Protein AF-0000000066062219 (afdb_homodimer)

Solvent-accessible surface area (backbone atoms only — not comparable to full-atom values): 35974 Å² total; per-residue (Å²): 136,93,79,71,89,74,86,72,92,71,89,73,89,79,73,87,85,81,88,83,87,84,90,83,90,78,88,85,77,85,68,83,68,86,72,85,84,71,81,69,78,76,80,79,74,79,78,78,80,78,76,86,76,81,79,75,77,73,75,75,78,61,47,64,61,50,46,53,48,50,50,52,50,51,51,49,52,50,51,52,51,51,50,52,49,48,52,50,54,44,54,59,67,40,61,84,13,73,42,40,72,63,46,48,72,67,54,49,50,52,48,50,51,45,50,54,55,48,40,72,61,34,84,36,84,39,44,65,76,39,38,77,68,58,36,44,49,29,33,60,50,33,37,44,47,67,85,51,38,72,68,63,45,82,57,87,47,82,74,45,43,72,68,44,43,34,39,35,31,40,58,90,74,36,31,38,35,43,36,41,31,34,38,38,79,60,24,33,34,36,42,35,37,38,28,38,49,44,82,73,45,50,37,31,34,37,35,37,53,65,34,35,35,38,48,44,46,46,68,49,85,78,71,73,78,61,60,57,48,74,55,96,84,39,75,43,72,33,63,90,46,35,65,58,50,46,50,52,44,49,49,49,49,50,52,48,50,57,50,34,70,39,76,62,47,74,45,80,63,59,75,91,68,24,60,53,52,42,33,50,59,26,42,54,93,44,43,36,34,32,32,37,81,56,39,16,39,37,38,26,33,31,70,88,34,74,74,79,68,118,139,85,79,85,71,92,76,89,78,91,78,88,79,85,92,86,80,86,87,85,88,82,87,91,84,75,86,80,81,83,70,84,82,81,83,77,89,64,83,69,79,77,77,80,74,77,80,78,80,76,76,86,76,80,79,75,76,75,76,77,78,64,50,65,62,50,48,51,48,51,49,52,50,52,51,49,52,49,50,51,51,50,49,53,51,48,52,52,54,43,53,58,68,41,60,83,13,71,42,40,72,62,46,48,73,68,53,48,50,53,48,48,51,46,49,54,55,46,40,71,63,35,86,37,83,38,44,65,77,38,39,77,68,60,37,44,49,30,35,59,48,32,37,44,48,67,87,52,39,71,69,65,45,80,59,84,48,82,74,44,42,74,69,44,43,35,40,35,32,39,58,90,77,37,31,37,34,42,38,41,31,34,37,39,78,60,25,34,36,36,41,35,38,39,27,39,49,44,82,75,46,50,37,32,33,38,35,38,54,64,34,33,36,38,50,43,45,45,69,50,88,77,70,75,76,59,60,57,46,73,54,96,85,40,75,42,73,33,63,89,46,36,64,60,51,47,50,52,44,49,50,49,49,51,52,48,49,56,51,34,69,39,77,61,46,74,44,80,63,59,74,92,69,26,61,52,52,42,33,50,60,25,42,53,92,44,44,38,33,34,34,37,80,59,38,18,39,37,39,25,34,30,68,89,34,72,73,79,67,118

Secondary structure (DSSP, 8-state):
-----------------------------------------------------------TT-HHHHHHHHHHHHHHHHHHHHHHHHHHHHHHHHTTSTTTTT--HHHHHHHHHHHHHHHHT-S-S-GGG-HHHH-EEEEEEEE--GGGHHHHSTTSSTT-EEEEEEEEEETTTTEEEEEEEEEETTEEEEEEEEEEEEE-SSSEEEEEEEEEEEPPPEE-S-----SEEEETTEEEE-GGGHHHHHHHHHHHHHHHHHHHTSPPEEEPPPGGGSEEEEEEEEE-SSEEEEE-GGG-EEEEEETT-TTS--/-----------------------------------------------------------TT-HHHHHHHHHHHHHHHHHHHHHHHHHHHHHHHHTTSTTTTT--HHHHHHHHHHHHHHHHT-S-S-GGG-HHHH-EEEEEEEE--GGGHHHHSTTSSTT-EEEEEEEEEETTTTEEEEEEEEEETTEEEEEEEEEEEEE-SSSEEEEEEEEEEEPPPEE-S-----SEEEETTEEEE-GGGHHHHHHHHHHHHHHHHHHHTSPPEEEPPPGGGSEEEEEEEEE-SSEEEEE-GGG-EEEEEETT-TTS--

Radius of gyration: 38.98 Å; Cα contacts (8 Å, |Δi|>4): 900; chains: 2; bounding box: 105×142×71 Å

Nearest PDB structures (foldseek):
  4hpc-assembly1_A  TM=6.035E-01  e=6.012E-03  Rhodnius prolixus
  4grj-assembly2_B  TM=6.036E-01  e=1.051E-02  Rhodnius prolixus
  3c76-assembly1_X  TM=5.664E-01  e=3.208E-02  Rhodnius prolixus
  4hpc-assembly1_A  TM=6.034E-01  e=6.484E-03  Rhodnius prolixus
  4grj-assembly2_B  TM=6.035E-01  e=1.132E-02  Rhodnius prolixus

GO terms:
  GO:0005739 mitochondrion (C, IDA)
  GO:0009507 chloroplast (C, IDA)
  GO:0009536 plastid (C, IDA)
  GO:0010117 photoprotection (P, IGI)
  GO:0031977 thylakoid lumen (C, HDA)
  GO:0005829 cytosol (C, HDA)
  GO:0009507 chloroplast (C, HDA)
  GO:0009534 chloroplast thylakoid (C, HDA)
  GO:0009535 chloroplast thylakoid membrane (C, HDA)
  GO:0009579 thylakoid (C, HDA)
  GO:0010287 plastoglobule (C, HDA)
  GO:0005515 protein binding (F, IPI)

pLDDT: mean 73.3, std 28.83, range [14.88, 98.75]

InterPro domains:
  IPR006843 Plastid lipid-associated protein/fibrillin conserved domain [PF04755] (85-300)
  IPR039633 Plastid-lipid-associated protein [PTHR31906] (29-303)

Organism: Arabidopsis thaliana (NCBI:txid3702)

Foldseek 3Di:
DDDDDPPDDDDDDDDDDDDDDDDDDDDDDDDDDPDDDPCPPPPDPPDPPPDDPPPPPPPCPCVVVVVVVVVVVVVVVVLVVVLVVLLLVLLVLLPPCLQPLNADPVSVVVNVVSVVVNLVSFPQQQVLVVVVLVAAKWWFSHKPPVVCNVQQDADPDDQKHWDTWMKGADSVQQKIKTKTWIAGLFFIWMKMWIWGWADDGSFKIKIFTFKIKTAQTDTDPDSDDDQWDQDPNDTDGCVVVVVVVVVVVVVVNVVSVVRNPDGIDMDGDDPVPGMWMKGWSHTDNFWTWIATDPGMITIITGPPHPSVPD/DDDDDDDDDDDDDDDDDDDDDDDDDDDDDDPPDPDDDCCPPPPDPPPPPPDDPDPPPPPCPCVVVVVVVVVVVVVVVVLVVVLVVLLLVLLVLLPPCLQPLNADPVSVVVNVVSVVVNLVSFPQQQVLVVVVLVAAKWWFSHKPPVVCNVQQDADPDDQKHWDTWMKGADSVQQKIKTKTWIAGLFFIWMKMWIWGWADDGSFKIKIFTFKIKTAQTDTDDDSDDDQWDADPNDTDGCVVVVVVVVVVVVVVNVVSVVRNPDGIDMDGDDPVPGMWMKGWSHTDNFWTWIATDPGMITIITGPPHPSVPD

Sequence (620 aa):
MATVQLSTQFSCQTRVSISPNSKSISKPPFLVPVTSIIHRPMISTGGIAVSPRRVFKVRATDTGEIGSALLAAEEAIEDVEETERLKRSLVDSLYGTDRGLSASSETRAEIGDLITQLESKNPTPAPTEALFLLNGKWILAYTSFVNLFPLLSRGIVPLIKVDEISQTIDSDNFTVQNSVRFAGPLGTNSISTNAKFEIRSPKRVQIKFEQGVIGTPQLTDSIEIPEYVEVLGQKIDLNPIRGLLTSVQDTASSVARTISSQPPLKFSLPADNAQSWLLTTYLDKDIRISRGDGGSVFVLIKEGSPLLNPMATVQLSTQFSCQTRVSISPNSKSISKPPFLVPVTSIIHRPMISTGGIAVSPRRVFKVRATDTGEIGSALLAAEEAIEDVEETERLKRSLVDSLYGTDRGLSASSETRAEIGDLITQLESKNPTPAPTEALFLLNGKWILAYTSFVNLFPLLSRGIVPLIKVDEISQTIDSDNFTVQNSVRFAGPLGTNSISTNAKFEIRSPKRVQIKFEQGVIGTPQLTDSIEIPEYVEVLGQKIDLNPIRGLLTSVQDTASSVARTISSQPPLKFSLPADNAQSWLLTTYLDKDIRISRGDGGSVFVLIKEGSPLLNP

Structure (mmCIF, N/CA/C/O backbon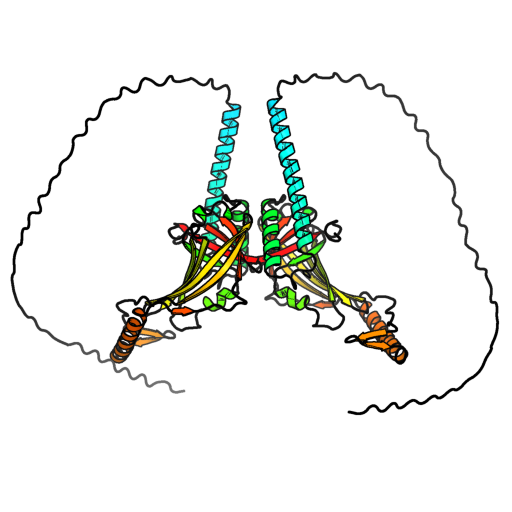e):
data_AF-0000000066062219-model_v1
#
loop_
_entity.id
_entity.type
_entity.pdbx_description
1 polymer 'Probable plastid-lipid-associated protein 2, chloroplastic'
#
loop_
_atom_site.group_PDB
_atom_site.id
_atom_site.type_symbol
_atom_site.label_atom_id
_atom_site.label_alt_id
_atom_site.label_comp_id
_atom_site.label_asym_id
_atom_site.label_entity_id
_atom_site.label_seq_id
_atom_site.pdbx_PDB_ins_code
_atom_site.Cartn_x
_atom_site.Cartn_y
_atom_site.Cartn_z
_atom_site.occupancy
_atom_site.B_iso_or_equiv
_atom_site.auth_seq_id
_atom_site.auth_comp_id
_atom_site.auth_asym_id
_atom_site.auth_atom_id
_atom_site.pdbx_PDB_model_num
ATOM 1 N N . MET A 1 1 ? -50.781 26.984 -22.672 1 16.77 1 MET A N 1
ATOM 2 C CA . MET A 1 1 ? -50 28.062 -23.266 1 16.77 1 MET A CA 1
ATOM 3 C C . MET A 1 1 ? -49.5 29.016 -22.203 1 16.77 1 MET A C 1
ATOM 5 O O . MET A 1 1 ? -48.312 29.359 -22.172 1 16.77 1 MET A O 1
ATOM 9 N N . ALA A 1 2 ? -50.281 30.031 -21.703 1 17.3 2 ALA A N 1
ATOM 10 C CA . ALA A 1 2 ? -50.125 31.484 -21.766 1 17.3 2 ALA A CA 1
ATOM 11 C C . ALA A 1 2 ? -49.375 32.031 -20.562 1 17.3 2 ALA A C 1
ATOM 13 O O . ALA A 1 2 ? -49.75 31.766 -19.422 1 17.3 2 ALA A O 1
ATOM 14 N N . THR A 1 3 ? -48.094 32.594 -20.766 1 18.59 3 THR A N 1
ATOM 15 C CA . THR A 1 3 ? -46.812 32.875 -20.141 1 18.59 3 THR A CA 1
ATOM 16 C C . THR A 1 3 ? -46.906 34.062 -19.203 1 18.59 3 THR A C 1
ATOM 18 O O . THR A 1 3 ? -46.344 34.062 -18.109 1 18.59 3 THR A O 1
ATOM 21 N N . VAL A 1 4 ? -47.625 35.188 -19.453 1 17.72 4 VAL A N 1
ATOM 22 C CA . VAL A 1 4 ? -46.875 36.406 -19.734 1 17.72 4 VAL A CA 1
ATOM 23 C C . VAL A 1 4 ? -46.562 37.125 -18.422 1 17.72 4 VAL A C 1
ATOM 25 O O . VAL A 1 4 ? -45.625 37.938 -18.359 1 17.72 4 VAL A O 1
ATOM 28 N N . GLN A 1 5 ? -47.219 37.125 -17.297 1 18.31 5 GLN A N 1
ATOM 29 C CA . GLN A 1 5 ? -47.344 38.438 -16.719 1 18.31 5 GLN A CA 1
ATOM 30 C C . GLN A 1 5 ? -46.062 38.875 -16.016 1 18.31 5 GLN A C 1
ATOM 32 O O . GLN A 1 5 ? -45.625 38.219 -15.062 1 18.31 5 GLN A O 1
ATOM 37 N N . LEU A 1 6 ? -45.031 39.594 -16.672 1 18.8 6 LEU A N 1
ATOM 38 C CA . LEU A 1 6 ? -43.656 40.031 -16.375 1 18.8 6 LEU A CA 1
ATOM 39 C C . LEU A 1 6 ? -43.656 41.188 -15.367 1 18.8 6 LEU A C 1
ATOM 41 O O . LEU A 1 6 ? -43.719 42.344 -15.742 1 18.8 6 LEU A O 1
ATOM 45 N N . SER A 1 7 ? -44.531 41.375 -14.375 1 18.2 7 SER A N 1
ATOM 46 C CA . SER A 1 7 ? -44.562 42.75 -13.859 1 18.2 7 SER A CA 1
ATOM 47 C C . SER A 1 7 ? -43.25 43.125 -13.211 1 18.2 7 SER A C 1
ATOM 49 O O . SER A 1 7 ? -42.688 42.375 -12.398 1 18.2 7 SER A O 1
ATOM 51 N N . THR A 1 8 ? -42.469 44.219 -13.672 1 17.78 8 THR A N 1
ATOM 52 C CA . THR A 1 8 ? -41.219 44.938 -13.75 1 17.78 8 THR A CA 1
ATOM 53 C C . THR A 1 8 ? -40.938 45.719 -12.461 1 17.78 8 THR A C 1
ATOM 55 O O . THR A 1 8 ? -39.906 46.344 -12.32 1 17.78 8 THR A O 1
ATOM 58 N N . GLN A 1 9 ? -41.656 45.75 -11.344 1 17.3 9 GLN A N 1
ATOM 59 C CA . GLN A 1 9 ? -41.625 47.062 -10.727 1 17.3 9 GLN A CA 1
ATOM 60 C C . GLN A 1 9 ? -40.25 47.344 -10.094 1 17.3 9 GLN A C 1
ATOM 62 O O . GLN A 1 9 ? -39.781 46.562 -9.258 1 17.3 9 GLN A O 1
ATOM 67 N N . PHE A 1 10 ? -39.344 48.25 -10.633 1 16.94 10 PHE A N 1
ATOM 68 C CA . PHE A 1 10 ? -37.969 48.719 -10.578 1 16.94 10 PHE A CA 1
ATOM 69 C C . PHE A 1 10 ? -37.719 49.562 -9.336 1 16.94 10 PHE A C 1
ATOM 71 O O . PHE A 1 10 ? -36.656 49.469 -8.711 1 16.94 10 PHE A O 1
ATOM 78 N N . SER A 1 11 ? -38.562 50.375 -8.664 1 16.53 11 SER A N 1
ATOM 79 C CA . SER A 1 11 ? -38.062 51.75 -8.484 1 16.53 11 SER A CA 1
ATOM 80 C C . SER A 1 11 ? -36.969 51.781 -7.426 1 16.53 11 SER A C 1
ATOM 82 O O . SER A 1 11 ? -37.031 51.062 -6.422 1 16.53 11 SER A O 1
ATOM 84 N N . CYS A 1 12 ? -35.781 52.469 -7.637 1 17.08 12 CYS A N 1
ATOM 85 C CA . CYS A 1 12 ? -34.375 52.75 -7.312 1 17.08 12 CYS A CA 1
ATOM 86 C C . CYS A 1 12 ? -34.281 53.688 -6.121 1 17.08 12 CYS A C 1
ATOM 88 O O . CYS A 1 12 ? -33.188 53.969 -5.652 1 17.08 12 CYS A O 1
ATOM 90 N N . GLN A 1 13 ? -35.281 54.312 -5.516 1 16.08 13 GLN A N 1
ATOM 91 C CA . GLN A 1 13 ? -34.844 55.656 -5.188 1 16.08 13 GLN A CA 1
ATOM 92 C C . GLN A 1 13 ? -33.688 55.656 -4.18 1 16.08 13 GLN A C 1
ATOM 94 O O . GLN A 1 13 ? -33.562 54.688 -3.395 1 16.08 13 GLN A O 1
ATOM 99 N N . THR A 1 14 ? -32.875 56.719 -4.168 1 15.27 14 THR A N 1
ATOM 100 C CA . THR A 1 14 ? -31.547 57.375 -4.059 1 15.27 14 THR A CA 1
ATOM 101 C C . THR A 1 14 ? -31.203 57.625 -2.6 1 15.27 14 THR A C 1
ATOM 103 O O . THR A 1 14 ? -30.094 57.344 -2.162 1 15.27 14 THR A O 1
ATOM 106 N N . ARG A 1 15 ? -31.984 58.531 -1.725 1 15.63 15 ARG A N 1
ATOM 107 C CA . ARG A 1 15 ? -31.375 59.812 -1.449 1 15.63 15 ARG A CA 1
ATOM 108 C C . ARG A 1 15 ? -30.594 59.781 -0.136 1 15.63 15 ARG A C 1
ATOM 110 O O . ARG A 1 15 ? -30.109 60.812 0.318 1 15.63 15 ARG A O 1
ATOM 117 N N . VAL A 1 16 ? -30.344 58.75 0.605 1 16.69 16 VAL A N 1
ATOM 118 C CA . VAL A 1 16 ? -30.234 59.312 1.95 1 16.69 16 VAL A CA 1
ATOM 119 C C . VAL A 1 16 ? -28.984 60.188 2.049 1 16.69 16 VAL A C 1
ATOM 121 O O . VAL A 1 16 ? -27.922 59.812 1.562 1 16.69 16 VAL A O 1
ATOM 124 N N . SER A 1 17 ? -29.141 61.406 2.666 1 16.31 17 SER A N 1
ATOM 125 C CA . SER A 1 17 ? -28.547 62.719 2.895 1 16.31 17 SER A CA 1
ATOM 126 C C . SER A 1 17 ? -27.266 62.594 3.705 1 16.31 17 SER A C 1
ATOM 128 O O . SER A 1 17 ? -27.016 61.562 4.344 1 16.31 17 SER A O 1
ATOM 130 N N . ILE A 1 18 ? -26.969 63.719 4.477 1 16.09 18 ILE A N 1
ATOM 131 C CA . ILE A 1 18 ? -26 64.812 4.473 1 16.09 18 ILE A CA 1
ATOM 132 C C . ILE A 1 18 ? -24.938 64.562 5.547 1 16.09 18 ILE A C 1
ATOM 134 O O . ILE A 1 18 ? -23.75 64.625 5.262 1 16.09 18 ILE A O 1
ATOM 138 N N . SER A 1 19 ? -25.188 64.938 6.852 1 16.03 19 SER A N 1
ATOM 139 C CA . SER A 1 19 ? -24.5 66.188 7.273 1 16.03 19 SER A CA 1
ATOM 140 C C . SER A 1 19 ? -23.141 65.875 7.895 1 16.03 19 SER A C 1
ATOM 142 O O . SER A 1 19 ? -22.906 64.75 8.352 1 16.03 19 SER A O 1
ATOM 144 N N . PRO A 1 20 ? -22.438 67 8.461 1 15.89 20 PRO A N 1
ATOM 145 C CA . PRO A 1 20 ? -21.125 67.625 8.398 1 15.89 20 PRO A CA 1
ATOM 146 C C . PRO A 1 20 ? -20.188 67.188 9.516 1 15.89 20 PRO A C 1
ATOM 148 O O . PRO A 1 20 ? -19.016 66.875 9.266 1 15.89 20 PRO A O 1
ATOM 151 N N . ASN A 1 21 ? -20.578 67.312 10.844 1 15.78 21 ASN A N 1
ATOM 152 C CA . ASN A 1 21 ? -19.828 68.375 11.516 1 15.78 21 ASN A CA 1
ATOM 153 C C . ASN A 1 21 ? -18.484 67.875 12.047 1 15.78 21 ASN A C 1
ATOM 155 O O . ASN A 1 21 ? -18.297 66.688 12.203 1 15.78 21 ASN A O 1
ATOM 159 N N . SER A 1 22 ? -17.938 68.438 13.32 1 16.02 22 SER A N 1
ATOM 160 C CA . SER A 1 22 ? -16.844 69.375 13.648 1 16.02 22 SER A CA 1
ATOM 161 C C . SER A 1 22 ? -15.695 68.625 14.305 1 16.02 22 SER A C 1
ATOM 163 O O . SER A 1 22 ? -14.539 68.75 13.875 1 16.02 22 SER A O 1
ATOM 165 N N . LYS A 1 23 ? -15.586 68.438 15.773 1 16.84 23 LYS A N 1
ATOM 166 C CA . LYS A 1 23 ? -14.641 69.312 16.453 1 16.84 23 LYS A CA 1
ATOM 167 C C . LYS A 1 23 ? -13.297 68.625 16.656 1 16.84 23 LYS A C 1
ATOM 169 O O . LYS A 1 23 ? -13.203 67.438 16.531 1 16.84 23 LYS A O 1
ATOM 174 N N . SER A 1 24 ? -12.625 68.812 17.859 1 16.31 24 SER A N 1
ATOM 175 C CA . SER A 1 24 ? -11.477 69.562 18.297 1 16.31 24 SER A CA 1
ATOM 176 C C . SER A 1 24 ? -10.266 68.688 18.547 1 16.31 24 SER A C 1
ATOM 178 O O . SER A 1 24 ? -9.188 68.938 18 1 16.31 24 SER A O 1
ATOM 180 N N . ILE A 1 25 ? -9.82 68.438 19.859 1 16.5 25 ILE A N 1
ATOM 181 C CA . ILE A 1 25 ? -8.688 69.188 20.422 1 16.5 25 ILE A CA 1
ATOM 182 C C . ILE A 1 25 ? -7.438 68.312 20.359 1 16.5 25 ILE A C 1
ATOM 184 O O . ILE A 1 25 ? -7.531 67.062 20.266 1 16.5 25 ILE A O 1
ATOM 188 N N . SER A 1 26 ? -6.59 68.375 21.453 1 15.81 26 SER A N 1
ATOM 189 C CA . SER A 1 26 ? -5.27 68.938 21.672 1 15.81 26 SER A CA 1
ATOM 190 C C . SER A 1 26 ? -4.195 67.875 21.766 1 15.81 26 SER A C 1
ATOM 192 O O . SER A 1 26 ? -3.162 67.938 21.094 1 15.81 26 SER A O 1
ATOM 194 N N . LYS A 1 27 ? -4.07 66.938 22.875 1 17.53 27 LYS A N 1
ATOM 195 C CA . LYS A 1 27 ? -2.9 67.375 23.641 1 17.53 27 LYS A CA 1
ATOM 196 C C . LYS A 1 27 ? -1.63 66.688 23.094 1 17.53 27 LYS A C 1
ATOM 198 O O . LYS A 1 27 ? -1.689 65.688 22.438 1 17.53 27 LYS A O 1
ATOM 203 N N . PRO A 1 28 ? -0.424 66.812 23.906 1 18.38 28 PRO A N 1
ATOM 204 C CA . PRO A 1 28 ? 0.946 67.312 23.859 1 18.38 28 PRO A CA 1
ATOM 205 C C . PRO A 1 28 ? 1.968 66.25 23.5 1 18.38 28 PRO A C 1
ATOM 207 O O . PRO A 1 28 ? 1.67 65.062 23.594 1 18.38 28 PRO A O 1
ATOM 210 N N . PRO A 1 29 ? 3.246 66.625 23.562 1 18.44 29 PRO A N 1
ATOM 211 C CA . PRO A 1 29 ? 4.543 66.438 22.906 1 18.44 29 PRO A CA 1
ATOM 212 C C . PRO A 1 29 ? 5.352 65.312 23.516 1 18.44 29 PRO A C 1
ATOM 214 O O . PRO A 1 29 ? 6.398 64.938 22.984 1 18.44 29 PRO A O 1
ATOM 217 N N . PHE A 1 30 ? 4.898 64.438 24.531 1 17.94 30 PHE A N 1
ATOM 218 C CA . PHE A 1 30 ? 5.988 64.312 25.5 1 17.94 30 PHE A CA 1
ATOM 219 C C . PHE A 1 30 ? 7.184 63.594 24.859 1 17.94 30 PHE A C 1
ATOM 221 O O . PHE A 1 30 ? 7.023 62.625 24.125 1 17.94 30 PHE A O 1
ATOM 228 N N . LEU A 1 31 ? 8.359 64.125 25 1 17.3 31 LEU A N 1
ATOM 229 C CA . LEU A 1 31 ? 9.742 64.188 24.531 1 17.3 31 LEU A CA 1
ATOM 230 C C . LEU A 1 31 ? 10.516 62.938 24.984 1 17.3 31 LEU A C 1
ATOM 232 O O . LEU A 1 31 ? 11.625 62.688 24.5 1 17.3 31 LEU A O 1
ATOM 236 N N . VAL A 1 32 ? 10.07 61.938 25.719 1 18.06 32 VAL A N 1
ATOM 237 C CA . VAL A 1 32 ? 11.164 61.594 26.641 1 18.06 32 VAL A CA 1
ATOM 238 C C . VAL A 1 32 ? 12.336 61 25.859 1 18.06 32 VAL A C 1
ATOM 240 O O . VAL A 1 32 ? 12.133 60.219 24.938 1 18.06 32 VAL A O 1
ATOM 243 N N . PRO A 1 33 ? 13.562 61.469 26.109 1 18.38 33 PRO A N 1
ATOM 244 C CA . PRO A 1 33 ? 14.906 61.469 25.516 1 18.38 33 PRO A CA 1
ATOM 245 C C . PRO A 1 33 ? 15.609 60.125 25.672 1 18.38 33 PRO A C 1
ATOM 247 O O . PRO A 1 33 ? 16.719 59.938 25.172 1 18.38 33 PRO A O 1
ATOM 250 N N . VAL A 1 34 ? 15.023 59.031 25.641 1 19.02 34 VAL A N 1
ATOM 251 C CA . VAL A 1 34 ? 15.828 58.031 26.344 1 19.02 34 VAL A CA 1
ATOM 252 C C . VAL A 1 34 ? 17.188 57.875 25.656 1 19.02 34 VAL A C 1
ATOM 254 O O . VAL A 1 34 ? 17.234 57.625 24.438 1 19.02 34 VAL A O 1
ATOM 257 N N . THR A 1 35 ? 18.281 58.281 26.266 1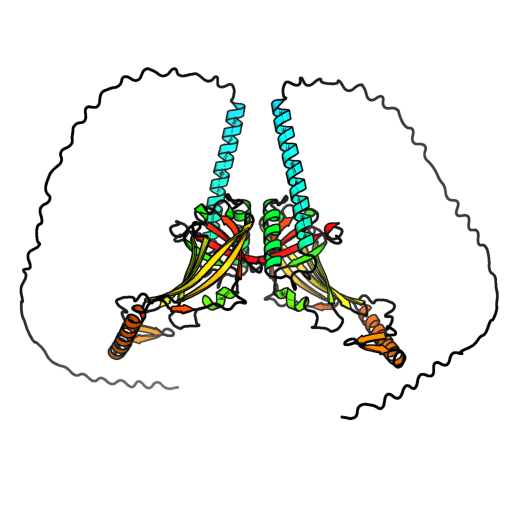 17.03 35 THR A N 1
ATOM 258 C CA . THR A 1 35 ? 19.688 58.562 25.984 1 17.03 35 THR A CA 1
ATOM 259 C C . THR A 1 35 ? 20.453 57.281 25.703 1 17.03 35 THR A C 1
ATOM 261 O O . THR A 1 35 ? 21.484 57.312 25.031 1 17.03 35 THR A O 1
ATOM 264 N N . SER A 1 36 ? 20.141 56.062 26.219 1 18.34 36 SER A N 1
ATOM 265 C CA . SER A 1 36 ? 21.328 55.5 26.844 1 18.34 36 SER A CA 1
ATOM 266 C C . SER A 1 36 ? 22.391 55.188 25.797 1 18.34 36 SER A C 1
ATOM 268 O O . SER A 1 36 ? 22.094 55.062 24.609 1 18.34 36 SER A O 1
ATOM 270 N N . ILE A 1 37 ? 23.625 54.594 26.312 1 18.73 37 ILE A N 1
ATOM 271 C CA . ILE A 1 37 ? 25.078 54.625 26.359 1 18.73 37 ILE A CA 1
ATOM 272 C C . ILE A 1 37 ? 25.656 53.625 25.359 1 18.73 37 ILE A C 1
ATOM 274 O O . ILE A 1 37 ? 25.344 52.438 25.422 1 18.73 37 ILE A O 1
ATOM 278 N N . ILE A 1 38 ? 26.172 54.031 24.281 1 18.7 38 ILE A N 1
ATOM 279 C CA . ILE A 1 38 ? 26.734 53.5 23.047 1 18.7 38 ILE A CA 1
ATOM 280 C C . ILE A 1 38 ? 28.062 52.812 23.328 1 18.7 38 ILE A C 1
ATOM 282 O O . ILE A 1 38 ? 28.75 52.375 22.406 1 18.7 38 ILE A O 1
ATOM 286 N N . HIS A 1 39 ? 28.375 52.312 24.547 1 18.67 39 HIS A N 1
ATOM 287 C CA . HIS A 1 39 ? 29.844 52.25 24.594 1 18.67 39 HIS A CA 1
ATOM 288 C C . HIS A 1 39 ? 30.391 51.312 23.547 1 18.67 39 HIS A C 1
ATOM 290 O O . HIS A 1 39 ? 29.953 50.156 23.469 1 18.67 39 HIS A O 1
ATOM 296 N N . ARG A 1 40 ? 30.953 51.688 22.484 1 19.27 40 ARG A N 1
ATOM 297 C CA . ARG A 1 40 ? 31.531 51.094 21.297 1 19.27 40 ARG A CA 1
ATOM 298 C C . ARG A 1 40 ? 32.875 50.438 21.609 1 19.27 40 ARG A C 1
ATOM 300 O O . ARG A 1 40 ? 33.875 51.125 21.766 1 19.27 40 ARG A O 1
ATOM 307 N N . PRO A 1 41 ? 32.938 49.5 22.609 1 20.64 41 PRO A N 1
ATOM 308 C CA . PRO A 1 41 ? 34.375 49.281 22.828 1 20.64 41 PRO A CA 1
ATOM 309 C C . PRO A 1 41 ? 35.125 48.906 21.547 1 20.64 41 PRO A C 1
ATOM 311 O O . PRO A 1 41 ? 34.531 48.344 20.625 1 20.64 41 PRO A O 1
ATOM 314 N N . MET A 1 42 ? 36.25 49.531 21.25 1 20.58 42 MET A N 1
ATOM 315 C CA . MET A 1 42 ? 37.188 49.656 20.172 1 20.58 42 MET A CA 1
ATOM 316 C C . MET A 1 42 ? 38.031 48.375 20.031 1 20.58 42 MET A C 1
ATOM 318 O O . MET A 1 42 ? 39 48.188 20.734 1 20.58 42 MET A O 1
ATOM 322 N N . ILE A 1 43 ? 37.5 47.188 20.297 1 21.17 43 ILE A N 1
ATOM 323 C CA . ILE A 1 43 ? 38.562 46.219 20.484 1 21.17 43 ILE A CA 1
ATOM 324 C C . ILE A 1 43 ? 39.469 46.156 19.234 1 21.17 43 ILE A C 1
ATOM 326 O O . ILE A 1 43 ? 38.969 46.219 18.109 1 21.17 43 ILE A O 1
ATOM 330 N N . SER A 1 44 ? 40.812 46.281 19.453 1 19.5 44 SER A N 1
ATOM 331 C CA . SER A 1 44 ? 42.062 46.406 18.734 1 19.5 44 SER A CA 1
ATOM 332 C C . SER A 1 44 ? 42.312 45.219 17.828 1 19.5 44 SER A C 1
ATOM 334 O O . SER A 1 44 ? 42.062 44.062 18.219 1 19.5 44 SER A O 1
ATOM 336 N N . THR A 1 45 ? 42.344 45.375 16.531 1 21.14 45 THR A N 1
ATOM 337 C CA . THR A 1 45 ? 42.5 44.531 15.336 1 21.14 45 THR A CA 1
ATOM 338 C C . THR A 1 45 ? 43.906 43.938 15.289 1 21.14 45 THR A C 1
ATOM 340 O O . THR A 1 45 ? 44.281 43.312 14.289 1 21.14 45 THR A O 1
ATOM 343 N N . GLY A 1 46 ? 44.469 43.312 16.406 1 21.12 46 GLY A N 1
ATOM 344 C CA . GLY A 1 46 ? 45.875 42.938 16.219 1 21.12 46 GLY A CA 1
ATOM 345 C C . GLY A 1 46 ? 46.094 42.125 14.961 1 21.12 46 GLY A C 1
ATOM 346 O O . GLY A 1 46 ? 45.188 41.406 14.492 1 21.12 46 GLY A O 1
ATOM 347 N N . GLY A 1 47 ? 47.031 42.5 14.055 1 21.44 47 GLY A N 1
ATOM 348 C CA . GLY A 1 47 ? 47.531 42.188 12.719 1 21.44 47 GLY A CA 1
ATOM 349 C C . GLY A 1 47 ? 48.188 40.844 12.633 1 21.44 47 GLY A C 1
ATOM 350 O O . GLY A 1 47 ? 49.312 40.656 13.133 1 21.44 47 GLY A O 1
ATOM 351 N N . ILE A 1 48 ? 47.688 39.719 13.141 1 21.66 48 ILE A N 1
ATOM 352 C CA . ILE A 1 48 ? 48.562 38.562 13.094 1 21.66 48 ILE A CA 1
ATOM 353 C C . ILE A 1 48 ? 48.969 38.281 11.648 1 21.66 48 ILE A C 1
ATOM 355 O O . ILE A 1 48 ? 48.125 38.188 10.766 1 21.66 48 ILE A O 1
ATOM 359 N N . ALA A 1 49 ? 50.312 38.438 11.359 1 23.5 49 ALA A N 1
ATOM 360 C CA . ALA A 1 49 ? 51.125 38.25 10.156 1 23.5 49 ALA A CA 1
ATOM 361 C C . ALA A 1 49 ? 51.094 36.781 9.703 1 23.5 49 ALA A C 1
ATOM 363 O O . ALA A 1 49 ? 51.625 35.906 10.398 1 23.5 49 ALA A O 1
ATOM 364 N N . VAL A 1 50 ? 50 36.219 9.219 1 21.34 50 VAL A N 1
ATOM 365 C CA . VAL A 1 50 ? 49.938 34.812 8.82 1 21.34 50 VAL A CA 1
ATOM 366 C C . VAL A 1 50 ? 50.969 34.562 7.727 1 21.34 50 VAL A C 1
ATOM 368 O O . VAL A 1 50 ? 51.125 35.344 6.785 1 21.34 50 VAL A O 1
ATOM 371 N N . SER A 1 51 ? 52.062 33.812 8.117 1 24.22 51 SER A N 1
ATOM 372 C CA . SER A 1 51 ? 53.219 33.375 7.316 1 24.22 51 SER A CA 1
ATOM 373 C C . SER A 1 51 ? 52.75 32.656 6.055 1 24.22 51 SER A C 1
ATOM 375 O O . SER A 1 51 ? 51.656 32.062 6.023 1 24.22 51 SER A O 1
ATOM 377 N N . PRO A 1 52 ? 53.562 32.844 4.906 1 24 52 PRO A N 1
ATOM 378 C CA . PRO A 1 52 ? 53.281 32.438 3.523 1 24 52 PRO A CA 1
ATOM 379 C C . PRO A 1 52 ? 53.156 30.922 3.363 1 24 52 PRO A C 1
ATOM 381 O O . PRO A 1 52 ? 53.906 30.156 3.99 1 24 52 PRO A O 1
ATOM 384 N N . ARG A 1 53 ? 52 30.359 3.25 1 23.67 53 ARG A N 1
ATOM 385 C CA . ARG A 1 53 ? 51.656 28.969 3.006 1 23.67 53 ARG A CA 1
ATOM 386 C C . ARG A 1 53 ? 52.438 28.422 1.804 1 23.67 53 ARG A C 1
ATOM 388 O O . ARG A 1 53 ? 52.469 29.062 0.749 1 23.67 53 ARG A O 1
ATOM 395 N N . ARG A 1 54 ? 53.469 27.469 2.025 1 27.16 54 ARG A N 1
ATOM 396 C CA . ARG A 1 54 ? 54.219 26.719 1.025 1 27.16 54 ARG A CA 1
ATOM 397 C C . ARG A 1 54 ? 53.281 26.031 0.031 1 27.16 54 ARG A C 1
ATOM 399 O O . ARG A 1 54 ? 52.344 25.359 0.427 1 27.16 54 ARG A O 1
ATOM 406 N N . VAL A 1 55 ? 53.188 26.531 -1.19 1 25.38 55 VAL A N 1
ATOM 407 C CA . VAL A 1 55 ? 52.5 26 -2.357 1 25.38 55 VAL A CA 1
ATOM 408 C C . VAL A 1 55 ? 53 24.594 -2.666 1 25.38 55 VAL A C 1
ATOM 410 O O . VAL A 1 55 ? 54.188 24.422 -2.971 1 25.38 55 VAL A O 1
ATOM 413 N N . PHE A 1 56 ? 52.781 23.562 -1.832 1 24.86 56 PHE A N 1
ATOM 414 C CA . PHE A 1 56 ? 53.156 22.219 -2.277 1 24.86 56 PHE A CA 1
ATOM 415 C C . PHE A 1 56 ? 52.562 21.922 -3.65 1 24.86 56 PHE A C 1
ATOM 417 O O . PHE A 1 56 ? 51.344 22.031 -3.846 1 24.86 56 PHE A O 1
ATOM 424 N N . LYS A 1 57 ? 53.406 22.156 -4.645 1 26.42 57 LYS A N 1
ATOM 425 C CA . LYS A 1 57 ? 53.125 21.734 -6.016 1 26.42 57 LYS A CA 1
ATOM 426 C C . LYS A 1 57 ? 52.875 20.234 -6.09 1 26.42 57 LYS A C 1
ATOM 428 O O . LYS A 1 57 ? 53.781 19.438 -5.832 1 26.42 57 LYS A O 1
ATOM 433 N N . VAL A 1 58 ? 51.781 19.688 -5.688 1 30.69 58 VAL A N 1
ATOM 434 C CA . VAL A 1 58 ? 51.469 18.297 -5.941 1 30.69 58 VAL A CA 1
ATOM 435 C C . VAL A 1 58 ? 51.656 17.984 -7.422 1 30.69 58 VAL A C 1
ATOM 437 O O . VAL A 1 58 ? 51.125 18.688 -8.281 1 30.69 58 VAL A O 1
ATOM 440 N N . ARG A 1 59 ? 52.75 17.359 -7.836 1 31.61 59 ARG A N 1
ATOM 441 C CA . ARG A 1 59 ? 53 16.781 -9.156 1 31.61 59 ARG A CA 1
ATOM 442 C C . ARG A 1 59 ? 51.719 16.094 -9.68 1 31.61 59 ARG A C 1
ATOM 444 O O . ARG A 1 59 ? 51.062 15.359 -8.945 1 31.61 59 ARG A O 1
ATOM 451 N N . ALA A 1 60 ? 51.125 16.609 -10.781 1 34.69 60 ALA A N 1
ATOM 452 C CA . ALA A 1 60 ? 49.969 16.219 -11.602 1 34.69 60 ALA A CA 1
ATOM 453 C C . ALA A 1 60 ? 50.062 14.75 -12.023 1 34.69 60 ALA A C 1
ATOM 455 O O . ALA A 1 60 ? 49.844 14.422 -13.188 1 34.69 60 ALA A O 1
ATOM 456 N N . THR A 1 61 ? 50.969 13.992 -11.625 1 38.47 61 THR A N 1
ATOM 457 C CA . THR A 1 61 ? 50.969 12.656 -12.211 1 38.47 61 THR A CA 1
ATOM 458 C C . THR A 1 61 ? 49.688 11.914 -11.859 1 38.47 61 THR A C 1
ATOM 460 O O . THR A 1 61 ? 49.438 10.797 -12.336 1 38.47 61 THR A O 1
ATOM 463 N N . ASP A 1 62 ? 49.031 12.148 -10.688 1 42.81 62 ASP A N 1
ATOM 464 C CA . ASP A 1 62 ? 47.844 11.469 -10.133 1 42.81 62 ASP A CA 1
ATOM 465 C C . ASP A 1 62 ? 46.594 11.883 -10.867 1 42.81 62 ASP A C 1
ATOM 467 O O . ASP A 1 62 ? 45.719 12.523 -10.289 1 42.81 62 ASP A O 1
ATOM 471 N N . THR A 1 63 ? 46.625 12.117 -12.062 1 51.06 63 THR A N 1
ATOM 472 C CA . THR A 1 63 ? 45.594 12.547 -12.977 1 51.06 63 THR A CA 1
ATOM 473 C C . THR A 1 63 ? 44.469 11.516 -13.031 1 51.06 63 THR A C 1
ATOM 475 O O . THR A 1 63 ? 43.281 11.883 -13.141 1 51.06 63 THR A O 1
ATOM 478 N N . GLY A 1 64 ? 44.844 10.258 -12.961 1 55.19 64 GLY A N 1
ATOM 479 C CA . GLY A 1 64 ? 43.844 9.219 -13.047 1 55.19 64 GLY A CA 1
ATOM 480 C C . GLY A 1 64 ? 42.906 9.203 -11.844 1 55.19 64 GLY A C 1
ATOM 481 O O . GLY A 1 64 ? 41.688 9.008 -12 1 55.19 64 GLY A O 1
ATOM 482 N N . GLU A 1 65 ? 43.625 9.367 -10.656 1 60.78 65 GLU A N 1
ATOM 483 C CA . GLU A 1 65 ? 42.812 9.359 -9.445 1 60.78 65 GLU A CA 1
ATOM 484 C C . GLU A 1 65 ? 41.906 10.602 -9.367 1 60.78 65 GLU A C 1
ATOM 486 O O . GLU A 1 65 ? 40.75 10.516 -8.969 1 60.78 65 GLU A O 1
ATOM 491 N N . ILE A 1 66 ? 42.562 11.727 -9.883 1 63.69 66 ILE A N 1
ATOM 492 C CA . ILE A 1 66 ? 41.75 12.953 -9.891 1 63.69 66 ILE A CA 1
ATOM 493 C C . ILE A 1 66 ? 40.625 12.82 -10.891 1 63.69 66 ILE A C 1
ATOM 495 O O . ILE A 1 66 ? 39.5 13.258 -10.617 1 63.69 66 ILE A O 1
ATOM 499 N N . GLY A 1 67 ? 40.906 12.133 -11.961 1 63.5 67 GLY A N 1
ATOM 500 C CA . GLY A 1 67 ? 39.875 11.922 -12.969 1 63.5 67 GLY A CA 1
ATOM 501 C C . GLY A 1 67 ? 38.719 11.047 -12.477 1 63.5 67 GLY A C 1
ATOM 502 O O . GLY A 1 67 ? 37.562 11.344 -12.734 1 63.5 67 GLY A O 1
ATOM 503 N N . SER A 1 68 ? 39.156 9.984 -11.773 1 70.5 68 SER A N 1
ATOM 504 C CA . SER A 1 68 ? 38.125 9.086 -11.227 1 70.5 68 SER A CA 1
ATOM 505 C C . SER A 1 68 ? 37.312 9.773 -10.133 1 70.5 68 SER A C 1
ATOM 507 O O . SER A 1 68 ? 36.094 9.609 -10.07 1 70.5 68 SER A O 1
ATOM 509 N N . ALA A 1 69 ? 37.969 10.641 -9.375 1 74.12 69 ALA A N 1
ATOM 510 C CA . ALA A 1 69 ? 37.25 11.383 -8.32 1 74.12 69 ALA A CA 1
ATOM 511 C C . ALA A 1 69 ? 36.344 12.43 -8.922 1 74.12 69 ALA A C 1
ATOM 513 O O . ALA A 1 69 ? 35.219 12.633 -8.43 1 74.12 69 ALA A O 1
ATOM 514 N N . LEU A 1 70 ? 36.844 13.086 -9.984 1 72.56 70 LEU A N 1
ATOM 515 C CA . LEU A 1 70 ? 36.031 14.094 -10.648 1 72.56 70 LEU A CA 1
ATOM 516 C C . LEU A 1 70 ? 34.812 13.445 -11.289 1 72.56 70 LEU A C 1
ATOM 518 O O . LEU A 1 70 ? 33.719 14.008 -11.25 1 72.56 70 LEU A O 1
ATOM 522 N N . LEU A 1 71 ? 35 12.281 -11.844 1 73.5 71 LEU A N 1
ATOM 523 C CA . LEU A 1 71 ? 33.875 11.555 -12.438 1 73.5 71 LEU A CA 1
ATOM 524 C C . LEU A 1 71 ? 32.875 11.125 -11.375 1 73.5 71 LEU A C 1
ATOM 526 O O . LEU A 1 71 ? 31.672 11.219 -11.578 1 73.5 71 LEU A O 1
ATOM 530 N N . ALA A 1 72 ? 33.375 10.625 -10.242 1 74.38 72 ALA A N 1
ATOM 531 C CA . ALA A 1 72 ? 32.5 10.25 -9.133 1 74.38 72 ALA A CA 1
ATOM 532 C C . ALA A 1 72 ? 31.734 11.461 -8.602 1 74.38 72 ALA A C 1
ATOM 534 O O . ALA A 1 72 ? 30.562 11.352 -8.25 1 74.38 72 ALA A O 1
ATOM 535 N N . ALA A 1 73 ? 32.438 12.578 -8.516 1 75.75 73 ALA A N 1
ATOM 536 C CA . ALA A 1 73 ? 31.781 13.805 -8.055 1 75.75 73 ALA A CA 1
ATOM 537 C C . ALA A 1 73 ? 30.703 14.25 -9.039 1 75.75 73 ALA A C 1
ATOM 539 O O . ALA A 1 73 ? 29.625 14.68 -8.633 1 75.75 73 ALA A O 1
ATOM 540 N N . GLU A 1 74 ? 30.969 14.148 -10.297 1 77.44 74 GLU A N 1
ATOM 541 C CA . GLU A 1 74 ? 29.984 14.516 -11.312 1 77.44 74 GLU A CA 1
ATOM 542 C C . GLU A 1 74 ? 28.766 13.594 -11.258 1 77.44 74 GLU A C 1
ATOM 544 O O . GLU A 1 74 ? 27.625 14.055 -11.391 1 77.44 74 GLU A O 1
ATOM 549 N N . GLU A 1 75 ? 29.062 12.352 -11.047 1 75.94 75 GLU A N 1
ATOM 550 C CA . GLU A 1 75 ? 27.969 11.391 -10.938 1 75.94 75 GLU A CA 1
ATOM 551 C C . GLU A 1 75 ? 27.125 11.664 -9.695 1 75.94 75 GLU A C 1
ATOM 553 O O . GLU A 1 75 ? 25.906 11.555 -9.742 1 75.94 75 GLU A O 1
ATOM 558 N N . ALA A 1 76 ? 27.766 12.047 -8.711 1 79.44 76 ALA A N 1
ATOM 559 C CA . ALA A 1 76 ? 27.047 12.359 -7.477 1 79.44 76 ALA A CA 1
ATOM 560 C C . ALA A 1 76 ? 26.188 13.609 -7.648 1 79.44 76 ALA A C 1
ATOM 562 O O . ALA A 1 76 ? 25.062 13.664 -7.16 1 79.44 76 ALA A O 1
ATOM 563 N N . ILE A 1 77 ? 26.75 14.594 -8.297 1 81.94 77 ILE A N 1
ATOM 564 C CA . ILE A 1 77 ? 26 15.82 -8.547 1 81.94 77 ILE A CA 1
ATOM 565 C C . ILE A 1 77 ? 24.797 15.516 -9.422 1 81.94 77 ILE A C 1
ATOM 567 O O . ILE A 1 77 ? 23.688 16.016 -9.164 1 81.94 77 ILE A O 1
ATOM 571 N N . GLU A 1 78 ? 24.969 14.695 -10.359 1 82.69 78 GLU A N 1
ATOM 572 C CA . GLU A 1 78 ? 23.859 14.32 -11.242 1 82.69 78 GLU A CA 1
ATOM 573 C C . GLU A 1 78 ? 22.781 13.562 -10.484 1 82.69 78 GLU A C 1
ATOM 575 O O . GLU A 1 78 ? 21.594 13.766 -10.727 1 82.69 78 GLU A O 1
ATOM 580 N N . ASP A 1 79 ? 23.203 12.781 -9.602 1 84.38 79 ASP A N 1
ATOM 581 C CA . ASP A 1 79 ? 22.266 12 -8.805 1 84.38 79 ASP A CA 1
ATOM 582 C C . ASP A 1 79 ? 21.422 12.914 -7.91 1 84.38 79 ASP A C 1
ATOM 584 O O . ASP A 1 79 ? 20.219 12.703 -7.762 1 84.38 79 ASP A O 1
ATOM 588 N N . VAL A 1 80 ? 22.094 13.852 -7.422 1 87.75 80 VAL A N 1
ATOM 589 C CA . VAL A 1 80 ? 21.391 14.789 -6.555 1 87.75 80 VAL A CA 1
ATOM 590 C C . VAL A 1 80 ? 20.406 15.609 -7.375 1 87.75 80 VAL A C 1
ATOM 592 O O . VAL A 1 80 ? 19.266 15.836 -6.945 1 87.75 80 VAL A O 1
ATOM 595 N N . GLU A 1 81 ? 20.812 16 -8.523 1 90.75 81 GLU A N 1
ATOM 596 C CA . GLU A 1 81 ? 19.922 16.766 -9.398 1 90.75 81 GLU A CA 1
ATOM 597 C C . GLU A 1 81 ? 18.734 15.938 -9.852 1 90.75 81 GLU A C 1
ATOM 599 O O . GLU A 1 81 ? 17.609 16.438 -9.914 1 90.75 81 GLU A O 1
ATOM 604 N N . GLU A 1 82 ? 18.969 14.766 -10.141 1 93.06 82 GLU A N 1
ATOM 605 C CA . GLU A 1 82 ? 17.891 13.875 -10.555 1 93.06 82 GLU A CA 1
ATOM 606 C C . GLU A 1 82 ? 16.875 13.664 -9.422 1 93.06 82 GLU A C 1
ATOM 608 O O . GLU A 1 82 ? 15.672 13.672 -9.648 1 93.06 82 GLU A O 1
ATOM 613 N N . THR A 1 83 ? 17.391 13.508 -8.266 1 95.75 83 THR A N 1
ATOM 614 C CA . THR A 1 83 ? 16.516 13.312 -7.109 1 95.75 83 THR A CA 1
ATOM 615 C C . THR A 1 83 ? 15.664 14.555 -6.867 1 95.75 83 THR A C 1
ATOM 617 O O . THR A 1 83 ? 14.469 14.445 -6.57 1 95.75 83 THR A O 1
ATOM 620 N N . GLU A 1 84 ? 16.234 15.711 -7.039 1 96.06 84 GLU A N 1
ATOM 621 C CA . GLU A 1 84 ? 15.484 16.953 -6.875 1 96.06 84 GLU A CA 1
ATOM 622 C C . GLU A 1 84 ? 14.391 17.078 -7.93 1 96.06 84 GLU A C 1
ATOM 624 O O . GLU A 1 84 ? 13.289 17.531 -7.637 1 96.06 84 GLU A O 1
ATOM 629 N N . ARG A 1 85 ? 14.703 16.672 -9.062 1 96.38 85 ARG A N 1
ATOM 630 C CA . ARG A 1 85 ? 13.703 16.688 -10.133 1 96.38 85 ARG A CA 1
ATOM 631 C C . ARG A 1 85 ? 12.57 15.727 -9.836 1 96.38 85 ARG A C 1
ATOM 633 O O . ARG A 1 85 ? 11.398 16.047 -10.062 1 96.38 85 ARG A O 1
ATOM 640 N N . LEU A 1 86 ? 12.891 14.578 -9.344 1 97.5 86 LEU A N 1
ATOM 641 C CA . LEU A 1 86 ? 11.891 13.578 -8.984 1 97.5 86 LEU A CA 1
ATOM 642 C C . LEU A 1 86 ? 10.977 14.102 -7.875 1 97.5 86 LEU A C 1
ATOM 644 O O . LEU A 1 86 ? 9.766 13.883 -7.914 1 97.5 86 LEU A O 1
ATOM 648 N N . LYS A 1 87 ? 11.562 14.727 -6.926 1 98.06 87 LYS A N 1
ATOM 649 C CA . LYS A 1 87 ? 10.781 15.289 -5.832 1 98.06 87 LYS A CA 1
ATOM 650 C C . LYS A 1 87 ? 9.781 16.328 -6.348 1 98.06 87 LYS A C 1
ATOM 652 O O . LYS A 1 87 ? 8.609 16.312 -5.965 1 98.06 87 LYS A O 1
ATOM 657 N N . ARG A 1 88 ? 10.203 17.188 -7.234 1 97.38 88 ARG A N 1
ATOM 658 C CA . ARG A 1 88 ? 9.328 18.188 -7.812 1 97.38 88 ARG A CA 1
ATOM 659 C C . ARG A 1 88 ? 8.227 17.547 -8.656 1 97.38 88 ARG A C 1
ATOM 661 O O . ARG A 1 88 ? 7.066 17.969 -8.586 1 97.38 88 ARG A O 1
ATOM 668 N N . SER A 1 89 ? 8.625 16.578 -9.414 1 97.5 89 SER A N 1
ATOM 669 C CA . SER A 1 89 ? 7.652 15.867 -10.227 1 97.5 89 SER A CA 1
ATOM 670 C C . SER A 1 89 ? 6.59 15.203 -9.359 1 97.5 89 SER A C 1
ATOM 672 O O . SER A 1 89 ? 5.406 15.211 -9.703 1 97.5 89 SER A O 1
ATOM 674 N N . LEU A 1 90 ? 7.035 14.633 -8.273 1 98.31 90 LEU A N 1
ATOM 675 C CA . LEU A 1 90 ? 6.09 14 -7.359 1 98.31 90 LEU A CA 1
ATOM 676 C C . LEU A 1 90 ? 5.121 15.031 -6.789 1 98.31 90 LEU A C 1
ATOM 678 O O . LEU A 1 90 ? 3.904 14.852 -6.863 1 98.31 90 LEU A O 1
ATOM 682 N N . VAL A 1 91 ? 5.652 16.109 -6.285 1 98 91 VAL A N 1
ATOM 683 C CA . VAL A 1 91 ? 4.82 17.125 -5.656 1 98 91 VAL A CA 1
ATOM 684 C C . VAL A 1 91 ? 3.846 17.703 -6.68 1 98 91 VAL A C 1
ATOM 686 O O . VAL A 1 91 ? 2.674 17.922 -6.371 1 98 91 VAL A O 1
ATOM 689 N N . ASP A 1 92 ? 4.309 17.906 -7.918 1 96.75 92 ASP A N 1
ATOM 690 C CA . ASP A 1 92 ? 3.445 18.406 -8.984 1 96.75 92 ASP A CA 1
ATOM 691 C C . ASP A 1 92 ? 2.303 17.438 -9.266 1 96.75 92 ASP A C 1
ATOM 693 O O . ASP A 1 92 ? 1.171 17.844 -9.516 1 96.75 92 ASP A O 1
ATOM 697 N N . SER A 1 93 ? 2.578 16.172 -9.195 1 97 93 SER A N 1
ATOM 698 C CA . SER A 1 93 ? 1.577 15.148 -9.492 1 97 93 SER A CA 1
ATOM 699 C C . SER A 1 93 ? 0.522 15.07 -8.398 1 97 93 SER A C 1
ATOM 701 O O . SER A 1 93 ? -0.569 14.539 -8.609 1 97 93 SER A O 1
ATOM 703 N N . LEU A 1 94 ? 0.857 15.547 -7.227 1 97.31 94 LEU A N 1
ATOM 704 C CA . LEU A 1 94 ? -0.057 15.477 -6.09 1 97.31 94 LEU A CA 1
ATOM 705 C C . LEU A 1 94 ? -1.095 16.594 -6.16 1 97.31 94 LEU A C 1
ATOM 707 O O . LEU A 1 94 ? -2.131 16.531 -5.496 1 97.31 94 LEU A O 1
ATOM 711 N N . TYR A 1 95 ? -0.741 17.625 -6.914 1 91.19 95 TYR A N 1
ATOM 712 C CA . TYR A 1 95 ? -1.637 18.781 -7.012 1 91.19 95 TYR A CA 1
ATOM 713 C C . TYR A 1 95 ? -3.004 18.359 -7.539 1 91.19 95 TYR A C 1
ATOM 715 O O . TYR A 1 95 ? -3.098 17.625 -8.523 1 91.19 95 TYR A O 1
ATOM 723 N N . GLY A 1 96 ? -4.062 18.797 -6.848 1 91.5 96 GLY A N 1
ATOM 724 C CA . GLY A 1 96 ? -5.422 18.547 -7.305 1 91.5 96 GLY A CA 1
ATOM 725 C C . GLY A 1 96 ? -5.957 17.203 -6.863 1 91.5 96 GLY A C 1
ATOM 726 O O . GLY A 1 96 ? -7.102 16.859 -7.164 1 91.5 96 GLY A O 1
ATOM 727 N N . THR A 1 97 ? -5.195 16.453 -6.133 1 95 97 THR A N 1
ATOM 728 C CA . THR A 1 97 ? -5.656 15.125 -5.75 1 95 97 THR A CA 1
ATOM 729 C C . THR A 1 97 ? -6.422 15.18 -4.43 1 95 97 THR A C 1
ATOM 731 O O . THR A 1 97 ? -7.062 14.203 -4.039 1 95 97 THR A O 1
ATOM 734 N N . ASP A 1 98 ? -6.41 16.328 -3.756 1 93.31 98 ASP A N 1
ATOM 735 C CA . ASP A 1 98 ? -7.008 16.453 -2.428 1 93.31 98 ASP A CA 1
ATOM 736 C C . ASP A 1 98 ? -6.5 15.344 -1.5 1 93.31 98 ASP A C 1
ATOM 738 O O . ASP A 1 98 ? -7.293 14.609 -0.911 1 93.31 98 ASP A O 1
ATOM 742 N N . ARG A 1 99 ? -5.16 15.25 -1.483 1 95.94 99 ARG A N 1
ATOM 743 C CA . ARG A 1 99 ? -4.438 14.297 -0.652 1 95.94 99 ARG A CA 1
ATOM 744 C C . ARG A 1 99 ? -4.777 12.859 -1.045 1 95.94 99 ARG A C 1
ATOM 746 O O . ARG A 1 99 ? -4.812 11.969 -0.194 1 95.94 99 ARG A O 1
ATOM 753 N N . GLY A 1 100 ? -5.191 12.602 -2.221 1 95.31 100 GLY A N 1
ATOM 754 C CA . GLY A 1 100 ? -5.457 11.266 -2.734 1 95.31 100 GLY A CA 1
ATOM 755 C C . GLY A 1 100 ? -6.93 11 -2.984 1 95.31 100 GLY A C 1
ATOM 756 O O . GLY A 1 100 ? -7.281 10.094 -3.746 1 95.31 100 GLY A O 1
ATOM 757 N N . LEU A 1 101 ? -7.824 11.742 -2.396 1 92.94 101 LEU A N 1
ATOM 758 C CA . LEU A 1 101 ? -9.266 11.516 -2.445 1 92.94 101 LEU A CA 1
ATOM 759 C C . LEU A 1 101 ? -9.773 11.578 -3.881 1 92.94 101 LEU A C 1
ATOM 761 O O . LEU A 1 101 ? -10.594 10.75 -4.289 1 92.94 101 LEU A O 1
ATOM 765 N N . SER A 1 102 ? -9.242 12.492 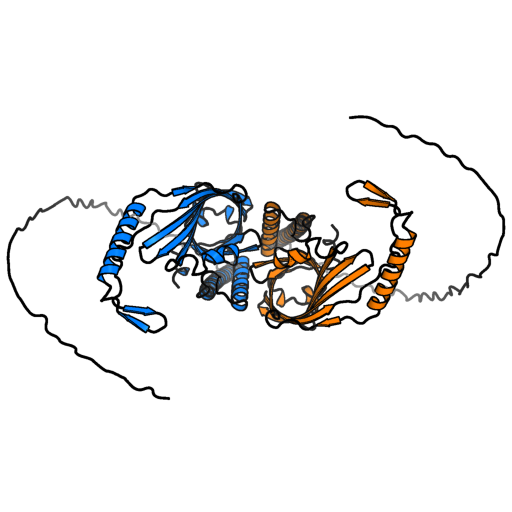-4.695 1 93.69 102 SER A N 1
ATOM 766 C CA . SER A 1 102 ? -9.773 12.727 -6.035 1 93.69 102 SER A CA 1
ATOM 767 C C . SER A 1 102 ? -8.812 12.219 -7.105 1 93.69 102 SER A C 1
ATOM 769 O O . SER A 1 102 ? -8.93 12.586 -8.281 1 93.69 102 SER A O 1
ATOM 771 N N . ALA A 1 103 ? -7.887 11.469 -6.703 1 93.94 103 ALA A N 1
ATOM 772 C CA . ALA A 1 103 ? -6.906 10.984 -7.672 1 93.94 103 ALA A CA 1
ATOM 773 C C . ALA A 1 103 ? -7.5 9.898 -8.562 1 93.94 103 ALA A C 1
ATOM 775 O O . ALA A 1 103 ? -8.102 8.945 -8.07 1 93.94 103 ALA A O 1
ATOM 776 N N . SER A 1 104 ? -7.336 10.062 -9.875 1 93.38 104 SER A N 1
ATOM 777 C CA . SER A 1 104 ? -7.715 9.008 -10.805 1 93.38 104 SER A CA 1
ATOM 778 C C . SER A 1 104 ? -6.766 7.82 -10.711 1 93.38 104 SER A C 1
ATOM 780 O O . SER A 1 104 ? -5.668 7.938 -10.156 1 93.38 104 SER A O 1
ATOM 782 N N . SER A 1 105 ? -7.164 6.703 -11.234 1 92.06 105 SER A N 1
ATOM 783 C CA . SER A 1 105 ? -6.312 5.52 -11.25 1 92.06 105 SER A CA 1
ATOM 784 C C . SER A 1 105 ? -4.992 5.797 -11.961 1 92.06 105 SER A C 1
ATOM 786 O O . SER A 1 105 ? -3.93 5.383 -11.492 1 92.06 105 SER A O 1
ATOM 788 N N . GLU A 1 106 ? -5.043 6.508 -13.039 1 92.12 106 GLU A N 1
ATOM 789 C CA . GLU A 1 106 ? -3.838 6.844 -13.797 1 92.12 106 GLU A CA 1
ATOM 790 C C . GLU A 1 106 ? -2.912 7.746 -12.984 1 92.12 106 GLU A C 1
ATOM 792 O O . GLU A 1 106 ? -1.695 7.547 -12.977 1 92.12 106 GLU A O 1
ATOM 797 N N . THR A 1 107 ? -3.521 8.688 -12.344 1 95.06 107 THR A N 1
ATOM 798 C CA . THR A 1 107 ? -2.738 9.578 -11.492 1 95.06 107 THR A CA 1
ATOM 799 C C . THR A 1 107 ? -2.084 8.805 -10.352 1 95.06 107 THR A C 1
ATOM 801 O O . THR A 1 107 ? -0.915 9.031 -10.031 1 95.06 107 THR A O 1
ATOM 804 N N . ARG A 1 108 ? -2.83 7.898 -9.75 1 96 108 ARG A N 1
ATOM 805 C CA . ARG A 1 108 ? -2.277 7.066 -8.688 1 96 108 ARG A CA 1
ATOM 806 C C . ARG A 1 108 ? -1.124 6.211 -9.203 1 96 108 ARG A C 1
ATOM 808 O O . ARG A 1 108 ? -0.138 6 -8.492 1 96 108 ARG A O 1
ATOM 815 N N . ALA A 1 109 ? -1.191 5.758 -10.43 1 95.12 109 ALA A N 1
ATOM 816 C CA . ALA A 1 109 ? -0.108 4.992 -11.039 1 95.12 109 ALA A CA 1
ATOM 817 C C . ALA A 1 109 ? 1.146 5.848 -11.195 1 95.12 109 ALA A C 1
ATOM 819 O O . ALA A 1 109 ? 2.254 5.398 -10.883 1 95.12 109 ALA A O 1
ATOM 820 N N . GLU A 1 110 ? 0.955 7 -11.695 1 96.12 110 GLU A N 1
ATOM 821 C CA . GLU A 1 110 ? 2.072 7.926 -11.867 1 96.12 110 GLU A CA 1
ATOM 822 C C . GLU A 1 110 ? 2.73 8.242 -10.531 1 96.12 110 GLU A C 1
ATOM 824 O O . GLU A 1 110 ? 3.959 8.234 -10.414 1 96.12 110 GLU A O 1
ATOM 829 N N . ILE A 1 111 ? 1.923 8.5 -9.578 1 97.44 111 ILE A N 1
ATOM 830 C CA . ILE A 1 111 ? 2.42 8.805 -8.242 1 97.44 111 ILE A CA 1
ATOM 831 C C . ILE A 1 111 ? 3.186 7.602 -7.688 1 97.44 111 ILE A C 1
ATOM 833 O O . ILE A 1 111 ? 4.281 7.754 -7.145 1 97.44 111 ILE A O 1
ATOM 837 N N . GLY A 1 112 ? 2.6 6.441 -7.828 1 96.75 112 GLY A N 1
ATOM 838 C CA . GLY A 1 112 ? 3.289 5.238 -7.398 1 96.75 112 GLY A CA 1
ATOM 839 C C . GLY A 1 112 ? 4.648 5.066 -8.047 1 96.75 112 GLY A C 1
ATOM 840 O O . GLY A 1 112 ? 5.617 4.68 -7.383 1 96.75 112 GLY A O 1
ATOM 841 N N . ASP A 1 113 ? 4.68 5.344 -9.289 1 96.69 113 ASP A N 1
ATOM 842 C CA . ASP A 1 113 ? 5.93 5.238 -10.039 1 96.69 113 ASP A CA 1
ATOM 843 C C . ASP A 1 113 ? 6.98 6.207 -9.5 1 96.69 113 ASP A C 1
ATOM 845 O O . ASP A 1 113 ? 8.125 5.816 -9.25 1 96.69 113 ASP A O 1
ATOM 849 N N . LEU A 1 114 ? 6.617 7.391 -9.312 1 97.69 114 LEU A N 1
ATOM 850 C CA . LEU A 1 114 ? 7.523 8.414 -8.797 1 97.69 114 LEU A CA 1
ATOM 851 C C . LEU A 1 114 ? 7.977 8.07 -7.383 1 97.69 114 LEU A C 1
ATOM 853 O O . LEU A 1 114 ? 9.148 8.258 -7.039 1 97.69 114 LEU A O 1
ATOM 857 N N . ILE A 1 115 ? 7.094 7.547 -6.562 1 97.56 115 ILE A N 1
ATOM 858 C CA . ILE A 1 115 ? 7.418 7.145 -5.199 1 97.56 115 ILE A CA 1
ATOM 859 C C . ILE A 1 115 ? 8.492 6.059 -5.223 1 97.56 115 ILE A C 1
ATOM 861 O O . ILE A 1 115 ? 9.492 6.145 -4.508 1 97.56 115 ILE A O 1
ATOM 865 N N . THR A 1 116 ? 8.273 5.059 -6.047 1 96.19 116 THR A N 1
ATOM 866 C CA . THR A 1 116 ? 9.219 3.953 -6.098 1 96.19 116 THR A CA 1
ATOM 867 C C . THR A 1 116 ? 10.578 4.434 -6.598 1 96.19 116 THR A C 1
ATOM 869 O O . THR A 1 116 ? 11.617 3.932 -6.16 1 96.19 116 THR A O 1
ATOM 872 N N . GLN A 1 117 ? 10.586 5.363 -7.5 1 96.31 117 GLN A N 1
ATOM 873 C CA . GLN A 1 117 ? 11.844 5.93 -7.973 1 96.31 117 GLN A CA 1
ATOM 874 C C . GLN A 1 117 ? 12.57 6.672 -6.852 1 96.31 117 GLN A C 1
ATOM 876 O O . GLN A 1 117 ? 13.773 6.504 -6.672 1 96.31 117 GLN A O 1
ATOM 881 N N . LEU A 1 118 ? 11.867 7.438 -6.105 1 97.5 118 LEU A N 1
ATOM 882 C CA . LEU A 1 118 ? 12.469 8.156 -4.988 1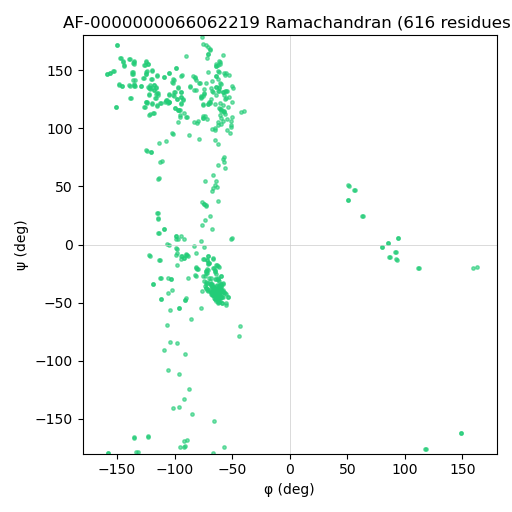 97.5 118 LEU A CA 1
ATOM 883 C C . LEU A 1 118 ? 12.977 7.184 -3.926 1 97.5 118 LEU A C 1
ATOM 885 O O . LEU A 1 118 ? 14.07 7.363 -3.385 1 97.5 118 LEU A O 1
ATOM 889 N N . GLU A 1 119 ? 12.18 6.184 -3.656 1 96.75 119 GLU A N 1
ATOM 890 C CA . GLU A 1 119 ? 12.57 5.195 -2.652 1 96.75 119 GLU A CA 1
ATOM 891 C C . GLU A 1 119 ? 13.875 4.5 -3.037 1 96.75 119 GLU A C 1
ATOM 893 O O . GLU A 1 119 ? 14.695 4.184 -2.174 1 96.75 119 GLU A O 1
ATOM 898 N N . SER A 1 120 ? 14.047 4.328 -4.316 1 93.5 120 SER A N 1
ATOM 899 C CA . SER A 1 120 ? 15.273 3.689 -4.789 1 93.5 120 SER A CA 1
ATOM 900 C C . SER A 1 120 ? 16.484 4.602 -4.609 1 93.5 120 SER A C 1
ATOM 902 O O . SER A 1 120 ? 17.625 4.141 -4.629 1 93.5 120 SER A O 1
ATOM 904 N N . LYS A 1 121 ? 16.234 5.887 -4.391 1 94.62 121 LYS A N 1
ATOM 905 C CA . LYS A 1 121 ? 17.297 6.871 -4.238 1 94.62 121 LYS A CA 1
ATOM 906 C C . LYS A 1 121 ? 17.312 7.465 -2.834 1 94.62 121 LYS A C 1
ATOM 908 O O . LYS A 1 121 ? 17.75 8.594 -2.635 1 94.62 121 LYS A O 1
ATOM 913 N N . ASN A 1 122 ? 16.75 6.754 -1.897 1 96.19 122 ASN A N 1
ATOM 914 C CA . ASN A 1 122 ? 16.641 7.23 -0.523 1 96.19 122 ASN A CA 1
ATOM 915 C C . ASN A 1 122 ? 18 7.578 0.06 1 96.19 122 ASN A C 1
ATOM 917 O O . ASN A 1 122 ? 18.859 6.703 0.224 1 96.19 122 ASN A O 1
ATOM 921 N N . PRO A 1 123 ? 18.297 8.797 0.368 1 96.31 123 PRO A N 1
ATOM 922 C CA . PRO A 1 123 ? 19.578 9.172 0.952 1 96.31 123 PRO A CA 1
ATOM 923 C C . PRO A 1 123 ? 19.734 8.719 2.402 1 96.31 123 PRO A C 1
ATOM 925 O O . PRO A 1 123 ? 20.828 8.773 2.961 1 96.31 123 PRO A O 1
ATOM 928 N N . THR A 1 124 ? 18.594 8.289 3.051 1 97.25 124 THR A N 1
ATOM 929 C CA . THR A 1 124 ? 18.578 7.863 4.445 1 97.25 124 THR A CA 1
ATOM 930 C C . THR A 1 124 ? 18.094 6.422 4.566 1 97.25 124 THR A C 1
ATOM 932 O O . THR A 1 124 ? 16.984 6.176 5.023 1 97.25 124 THR A O 1
ATOM 935 N N . PRO A 1 125 ? 18.922 5.516 4.32 1 95.5 125 PRO A N 1
ATOM 936 C CA . PRO A 1 125 ? 18.484 4.117 4.273 1 95.5 125 PRO A CA 1
ATOM 937 C C . PRO A 1 125 ? 18 3.604 5.625 1 95.5 125 PRO A C 1
ATOM 939 O O . PRO A 1 125 ? 17.234 2.635 5.684 1 95.5 125 PRO A O 1
ATOM 942 N N . ALA A 1 126 ? 18.453 4.266 6.734 1 97.56 126 ALA A N 1
ATOM 943 C CA . ALA A 1 126 ? 18.016 3.918 8.086 1 97.56 126 ALA A CA 1
ATOM 944 C C . ALA A 1 126 ? 17.422 5.133 8.797 1 97.56 126 ALA A C 1
ATOM 946 O O . ALA A 1 126 ? 18.062 5.699 9.695 1 97.56 126 ALA A O 1
ATOM 947 N N . PRO A 1 127 ? 16.203 5.438 8.516 1 97.56 127 PRO A N 1
ATOM 948 C CA . PRO A 1 127 ? 15.609 6.656 9.07 1 97.56 127 PRO A CA 1
ATOM 949 C C . PRO A 1 127 ? 15.547 6.637 10.594 1 97.56 127 PRO A C 1
ATOM 951 O O . PRO A 1 127 ? 15.602 7.691 11.234 1 97.56 127 PRO A O 1
ATOM 954 N N . THR A 1 128 ? 15.445 5.488 11.195 1 97.38 128 THR A N 1
ATOM 955 C CA . THR A 1 128 ? 15.305 5.422 12.648 1 97.38 128 THR A CA 1
ATOM 956 C C . THR A 1 128 ? 16.641 5.715 13.328 1 97.38 128 THR A C 1
ATOM 958 O O . THR A 1 128 ? 16.688 5.91 14.547 1 97.38 128 THR A O 1
ATOM 961 N N . GLU A 1 129 ? 17.672 5.723 12.578 1 96.94 129 GLU A N 1
ATOM 962 C CA . GLU A 1 129 ? 18.984 6.121 13.094 1 96.94 129 GLU A CA 1
ATOM 963 C C . GLU A 1 129 ? 19.25 7.602 12.828 1 96.94 129 GLU A C 1
ATOM 965 O O . GLU A 1 129 ? 20.266 8.141 13.266 1 96.94 129 GLU A O 1
ATOM 970 N N . ALA A 1 130 ? 18.438 8.203 12.055 1 97.19 130 ALA A N 1
ATOM 971 C CA . ALA A 1 130 ? 18.5 9.625 11.758 1 97.19 130 ALA A CA 1
ATOM 972 C C . ALA A 1 130 ? 17.281 10.367 12.328 1 97.19 130 ALA A C 1
ATOM 974 O O . ALA A 1 130 ? 16.609 11.102 11.609 1 97.19 130 ALA A O 1
ATOM 975 N N . LEU A 1 131 ? 17.125 10.234 13.594 1 96.5 131 LEU A N 1
ATOM 976 C CA . LEU A 1 131 ? 15.93 10.75 14.25 1 96.5 131 LEU A CA 1
ATOM 977 C C . LEU A 1 131 ? 15.875 12.273 14.148 1 96.5 131 LEU A C 1
ATOM 979 O O . LEU A 1 131 ? 14.789 12.859 14.125 1 96.5 131 LEU A O 1
ATOM 983 N N . PHE A 1 132 ? 17.031 12.922 14.094 1 96.69 132 PHE A N 1
ATOM 984 C CA . PHE A 1 132 ? 17.062 14.375 13.961 1 96.69 132 PHE A CA 1
ATOM 985 C C . PHE A 1 132 ? 16.359 14.82 12.68 1 96.69 132 PHE A C 1
ATOM 987 O O . PHE A 1 132 ? 15.742 15.883 12.648 1 96.69 132 PHE A O 1
ATOM 994 N N . LEU A 1 133 ? 16.516 14.008 11.633 1 97.69 133 LEU A N 1
ATOM 995 C CA . LEU A 1 133 ? 15.859 14.312 10.359 1 97.69 133 LEU A CA 1
ATOM 996 C C . LEU A 1 133 ? 14.352 14.07 10.445 1 97.69 133 LEU A C 1
ATOM 998 O O . LEU A 1 133 ? 13.57 14.766 9.789 1 97.69 133 LEU A O 1
ATOM 1002 N N . LEU A 1 134 ? 13.922 13.109 11.211 1 97.88 134 LEU A N 1
ATOM 1003 C CA . LEU A 1 134 ? 12.516 12.773 11.406 1 97.88 134 LEU A CA 1
ATOM 1004 C C . LEU A 1 134 ? 11.828 13.805 12.289 1 97.88 134 LEU A C 1
ATOM 1006 O O . LEU A 1 134 ? 10.617 14.023 12.172 1 97.88 134 LEU A O 1
ATOM 1010 N N . ASN A 1 135 ? 12.57 14.414 13.117 1 98.38 135 ASN A N 1
ATOM 1011 C CA . ASN A 1 135 ? 12.039 15.375 14.07 1 98.38 135 ASN A CA 1
ATOM 1012 C C . ASN A 1 135 ? 11.359 16.547 13.367 1 98.38 135 ASN A C 1
ATOM 1014 O O . ASN A 1 135 ? 11.898 17.094 12.406 1 98.38 135 ASN A O 1
ATOM 1018 N N . GLY A 1 136 ? 10.219 16.938 13.938 1 98.38 136 GLY A N 1
ATOM 1019 C CA . GLY A 1 136 ? 9.516 18.094 13.406 1 98.38 136 GLY A CA 1
ATOM 1020 C C . GLY A 1 136 ? 8.133 17.75 12.875 1 98.38 136 GLY A C 1
ATOM 1021 O O . GLY A 1 136 ? 7.641 16.641 13.078 1 98.38 136 GLY A O 1
ATOM 1022 N N . LYS A 1 137 ? 7.496 18.734 12.312 1 98.62 137 LYS A N 1
ATOM 1023 C CA . LYS A 1 137 ? 6.129 18.625 11.812 1 98.62 137 LYS A CA 1
ATOM 1024 C C . LYS A 1 137 ? 6.109 18.281 10.328 1 98.62 137 LYS A C 1
ATOM 1026 O O . LYS A 1 137 ? 6.758 18.953 9.523 1 98.62 137 LYS A O 1
ATOM 1031 N N . TRP A 1 138 ? 5.414 17.266 10 1 98.75 138 TRP A N 1
ATOM 1032 C CA . TRP A 1 138 ? 5.246 16.766 8.641 1 98.75 138 TRP A CA 1
ATOM 1033 C C . TRP A 1 138 ? 3.797 16.906 8.188 1 98.75 138 TRP A C 1
ATOM 1035 O O . TRP A 1 138 ? 2.881 16.438 8.867 1 98.75 138 TRP A O 1
ATOM 1045 N N . ILE A 1 139 ? 3.594 17.5 7.031 1 98.62 139 ILE A N 1
ATOM 1046 C CA . ILE A 1 139 ? 2.26 17.766 6.508 1 98.62 139 ILE A CA 1
ATOM 1047 C C . ILE A 1 139 ? 1.899 16.719 5.457 1 98.62 139 ILE A C 1
ATOM 1049 O O . ILE A 1 139 ? 2.664 16.484 4.52 1 98.62 139 ILE A O 1
ATOM 1053 N N . LEU A 1 140 ? 0.746 16.094 5.613 1 98.31 140 LEU A N 1
ATOM 1054 C CA . LEU A 1 140 ? 0.311 15.062 4.676 1 98.31 140 LEU A CA 1
ATOM 1055 C C . LEU A 1 140 ? -0.065 15.68 3.33 1 98.31 140 LEU A C 1
ATOM 1057 O O . LEU A 1 140 ? -0.979 16.5 3.254 1 98.31 140 LEU A O 1
ATOM 1061 N N . ALA A 1 141 ? 0.635 15.227 2.293 1 97.75 141 ALA A N 1
ATOM 1062 C CA . ALA A 1 141 ? 0.366 15.734 0.948 1 97.75 141 ALA A CA 1
ATOM 1063 C C . ALA A 1 141 ? -0.435 14.719 0.134 1 97.75 141 ALA A C 1
ATOM 1065 O O . ALA A 1 141 ? -1.197 15.102 -0.759 1 97.75 141 ALA A O 1
ATOM 1066 N N . TYR A 1 142 ? -0.243 13.516 0.435 1 97.06 142 TYR A N 1
ATOM 1067 C CA . TYR A 1 142 ? -0.902 12.453 -0.314 1 97.06 142 TYR A CA 1
ATOM 1068 C C . TYR A 1 142 ? -0.965 11.164 0.504 1 97.06 142 TYR A C 1
ATOM 1070 O O . TYR A 1 142 ? -0.025 10.844 1.235 1 97.06 142 TYR A O 1
ATOM 1078 N N . THR A 1 143 ? -2.018 10.383 0.328 1 96.69 143 THR A N 1
ATOM 1079 C CA . THR A 1 143 ? -2.096 9.047 0.906 1 96.69 143 THR A CA 1
ATOM 1080 C C . THR A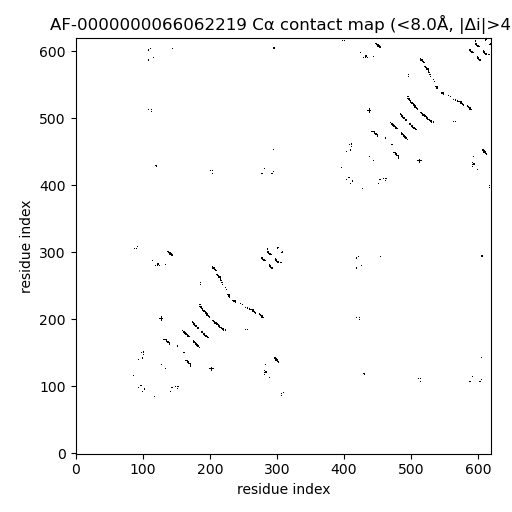 1 143 ? -3.008 8.148 0.074 1 96.69 143 THR A C 1
ATOM 1082 O O . THR A 1 143 ? -3.906 8.641 -0.614 1 96.69 143 THR A O 1
ATOM 1085 N N . SER A 1 144 ? -2.707 6.887 0.068 1 94.12 144 SER A N 1
ATOM 1086 C CA . SER A 1 144 ? -3.602 5.883 -0.494 1 94.12 144 SER A CA 1
ATOM 1087 C C . SER A 1 144 ? -4.406 5.188 0.599 1 94.12 144 SER A C 1
ATOM 1089 O O . SER A 1 144 ? -5.105 4.207 0.334 1 94.12 144 SER A O 1
ATOM 1091 N N . PHE A 1 145 ? -4.32 5.648 1.79 1 92.31 145 PHE A N 1
ATOM 1092 C CA . PHE A 1 145 ? -5.016 5.055 2.926 1 92.31 145 PHE A CA 1
ATOM 1093 C C . PHE A 1 145 ? -6.5 5.395 2.889 1 92.31 145 PHE A C 1
ATOM 1095 O O . PHE A 1 145 ? -6.902 6.484 3.301 1 92.31 145 PHE A O 1
ATOM 1102 N N . VAL A 1 146 ? -7.293 4.434 2.613 1 87.19 146 VAL A N 1
ATOM 1103 C CA . VAL A 1 146 ? -8.695 4.656 2.287 1 87.19 146 VAL A CA 1
ATOM 1104 C C . VAL A 1 146 ? -9.469 5.047 3.549 1 87.19 146 VAL A C 1
ATOM 1106 O O . VAL A 1 146 ? -10.469 5.758 3.477 1 87.19 146 VAL A O 1
ATOM 1109 N N . ASN A 1 147 ? -8.984 4.668 4.672 1 86 147 ASN A N 1
ATOM 1110 C CA . ASN A 1 147 ? -9.703 4.941 5.91 1 86 147 ASN A CA 1
ATOM 1111 C C . ASN A 1 147 ? -9.664 6.426 6.262 1 86 147 ASN A C 1
ATOM 1113 O O . ASN A 1 147 ? -10.422 6.883 7.125 1 86 147 ASN A O 1
ATOM 1117 N N . LEU A 1 148 ? -8.891 7.211 5.609 1 88 148 LEU A N 1
ATOM 1118 C CA . LEU A 1 148 ? -8.836 8.648 5.836 1 88 148 LEU A CA 1
ATOM 1119 C C . LEU A 1 148 ? -9.805 9.383 4.91 1 88 148 LEU A C 1
ATOM 1121 O O . LEU A 1 148 ? -10.102 10.562 5.121 1 88 148 LEU A O 1
ATOM 1125 N N . PHE A 1 149 ? -10.352 8.734 3.945 1 85.94 149 PHE A N 1
ATOM 1126 C CA . PHE A 1 149 ? -11.086 9.414 2.881 1 85.94 149 PHE A CA 1
ATOM 1127 C C . PHE A 1 149 ? -12.422 9.93 3.389 1 85.94 149 PHE A C 1
ATOM 1129 O O . PHE A 1 149 ? -12.852 11.023 3.016 1 85.94 149 PHE A O 1
ATOM 1136 N N . PRO A 1 150 ? -13.086 9.156 4.285 1 83.44 150 PRO A N 1
ATOM 1137 C CA . PRO A 1 150 ? -14.32 9.727 4.832 1 83.44 150 PRO A CA 1
ATOM 1138 C C . PRO A 1 150 ? -14.094 11.062 5.527 1 83.44 150 PRO A C 1
ATOM 1140 O O . PRO A 1 150 ? -14.953 11.945 5.461 1 83.44 150 PRO A O 1
ATOM 1143 N N . LEU A 1 151 ? -12.961 11.219 6.125 1 82.06 151 LEU A N 1
ATOM 1144 C CA . LEU A 1 151 ? -12.617 12.477 6.773 1 82.06 151 LEU A CA 1
ATOM 1145 C C . LEU A 1 151 ? -12.398 13.578 5.738 1 82.06 151 LEU A C 1
ATOM 1147 O O . LEU A 1 151 ? -12.781 14.727 5.957 1 82.06 151 LEU A O 1
ATOM 1151 N N . LEU A 1 152 ? -11.891 13.195 4.664 1 82.5 152 LEU A N 1
ATOM 1152 C CA . LEU A 1 152 ? -11.539 14.156 3.625 1 82.5 152 LEU A CA 1
ATOM 1153 C C . LEU A 1 152 ? -12.766 14.531 2.795 1 82.5 152 LEU A C 1
ATOM 1155 O O . LEU A 1 152 ? -12.773 15.57 2.135 1 82.5 152 LEU A O 1
ATOM 1159 N N . SER A 1 153 ? -13.688 13.625 2.742 1 77.44 153 SER A N 1
ATOM 1160 C CA . SER A 1 153 ? -14.867 13.836 1.907 1 77.44 153 SER A CA 1
ATOM 1161 C C . SER A 1 153 ? -15.758 14.93 2.477 1 77.44 153 SER A C 1
ATOM 1163 O O . SER A 1 153 ? -15.812 15.125 3.691 1 77.44 153 SER A O 1
ATOM 1165 N N . ARG A 1 154 ? -15.992 16 1.632 1 65.06 154 ARG A N 1
ATOM 1166 C CA . ARG A 1 154 ? -16.828 17.156 1.932 1 65.06 154 ARG A CA 1
ATOM 1167 C C . ARG A 1 154 ? -18.25 16.734 2.26 1 65.06 154 ARG A C 1
ATOM 1169 O O . ARG A 1 154 ? -18.766 15.773 1.679 1 65.06 154 ARG A O 1
ATOM 1176 N N . GLY A 1 155 ? -18.625 16.797 3.508 1 57.19 155 GLY A N 1
ATOM 1177 C CA . GLY A 1 155 ? -20.062 16.609 3.59 1 57.19 155 GLY A CA 1
ATOM 1178 C C . GLY A 1 155 ? -20.531 16.172 4.965 1 57.19 155 GLY A C 1
ATOM 1179 O O . GLY A 1 155 ? -21.734 16.156 5.238 1 57.19 155 GLY A O 1
ATOM 1180 N N . ILE A 1 156 ? -19.531 15.648 5.645 1 56.47 156 ILE A N 1
ATOM 1181 C CA . ILE A 1 156 ? -20.109 15.188 6.895 1 56.47 156 ILE A CA 1
ATOM 1182 C C . ILE A 1 156 ? -20.672 16.375 7.672 1 56.47 156 ILE A C 1
ATOM 1184 O O . ILE A 1 156 ? -21.797 16.312 8.195 1 56.47 156 ILE A O 1
ATOM 1188 N N . VAL A 1 157 ? -19.875 17.484 7.711 1 62.84 157 VAL A N 1
ATOM 1189 C CA . VAL A 1 157 ? -20.328 18.703 8.375 1 62.84 157 VAL A CA 1
ATOM 1190 C C . VAL A 1 157 ? -20.328 19.875 7.379 1 62.84 157 VAL A C 1
ATOM 1192 O O . VAL A 1 157 ? -19.266 20.25 6.859 1 62.84 157 VAL A O 1
ATOM 1195 N N . PRO A 1 158 ? -21.547 20.266 7.121 1 71.31 158 PRO A N 1
ATOM 1196 C CA . PRO A 1 158 ? -21.609 21.359 6.16 1 71.31 158 PRO A CA 1
ATOM 1197 C C . PRO A 1 158 ? -20.688 22.516 6.52 1 71.31 158 PRO A C 1
ATOM 1199 O O . PRO A 1 158 ? -20.469 22.797 7.703 1 71.31 158 PRO A O 1
ATOM 1202 N N . LEU A 1 159 ? -19.922 23.156 5.66 1 75.12 159 LEU A N 1
ATOM 1203 C CA . LEU A 1 159 ? -19.125 24.375 5.723 1 75.12 159 LEU A CA 1
ATOM 1204 C C . LEU A 1 159 ? -17.797 24.109 6.418 1 75.12 159 LEU A C 1
ATOM 1206 O O . LEU A 1 159 ? -17.047 25.047 6.691 1 75.12 159 LEU A O 1
ATOM 1210 N N . ILE A 1 160 ? -17.578 22.906 6.883 1 80.69 160 ILE A N 1
ATOM 1211 C CA . ILE A 1 160 ? -16.312 22.578 7.512 1 80.69 160 ILE A CA 1
ATOM 1212 C C . ILE A 1 160 ? -15.461 21.734 6.559 1 80.69 160 ILE A C 1
ATOM 1214 O O . ILE A 1 160 ? -15.969 20.781 5.949 1 80.69 160 ILE A O 1
ATOM 1218 N N . LYS A 1 161 ? -14.258 22.078 6.328 1 85.69 161 LYS A N 1
ATOM 1219 C CA . LYS A 1 161 ? -13.352 21.297 5.484 1 85.69 161 LYS A CA 1
ATOM 1220 C C . LYS A 1 161 ? -12.07 20.953 6.234 1 85.69 161 LYS A C 1
ATOM 1222 O O . LYS A 1 161 ? -11.695 21.625 7.191 1 85.69 161 LYS A O 1
ATOM 1227 N N . VAL A 1 162 ? -11.438 19.953 5.789 1 90.88 162 VAL A N 1
ATOM 1228 C CA . VAL A 1 162 ? -10.117 19.625 6.312 1 90.88 162 VAL A CA 1
ATOM 1229 C C . VAL A 1 162 ? -9.078 20.578 5.75 1 90.88 162 VAL A C 1
ATOM 1231 O O . VAL A 1 162 ? -8.93 20.703 4.531 1 90.88 162 VAL A O 1
ATOM 1234 N N . ASP A 1 163 ? -8.461 21.234 6.637 1 92.12 163 ASP A N 1
ATOM 1235 C CA . ASP A 1 163 ? -7.461 22.234 6.254 1 92.12 163 ASP A CA 1
ATOM 1236 C C . ASP A 1 163 ? -6.07 21.609 6.18 1 92.12 163 ASP A C 1
ATOM 1238 O O . ASP A 1 163 ? -5.34 21.812 5.211 1 92.12 163 ASP A O 1
ATOM 1242 N N . GLU A 1 164 ? -5.793 20.906 7.203 1 95.12 164 GLU A N 1
ATOM 1243 C CA . GLU A 1 164 ? -4.457 20.328 7.293 1 95.12 164 GLU A CA 1
ATOM 1244 C C . GLU A 1 164 ? -4.488 19 8.039 1 95.12 164 GLU A C 1
ATOM 1246 O O . GLU A 1 164 ? -5.18 18.859 9.055 1 95.12 164 GLU A O 1
ATOM 1251 N N . ILE A 1 165 ? -3.768 18.016 7.559 1 96.81 165 ILE A N 1
ATOM 1252 C CA . ILE A 1 165 ? -3.439 16.797 8.289 1 96.81 165 ILE A CA 1
ATOM 1253 C C . ILE A 1 165 ? -1.928 16.703 8.492 1 96.81 165 ILE A C 1
ATOM 1255 O O . ILE A 1 165 ? -1.16 16.828 7.531 1 96.81 165 ILE A O 1
ATOM 1259 N N . SER A 1 166 ? -1.528 16.547 9.688 1 98.25 166 SER A N 1
ATOM 1260 C CA . SER A 1 166 ? -0.094 16.578 9.953 1 98.25 166 SER A CA 1
ATOM 1261 C C . SER A 1 166 ? 0.292 15.602 11.055 1 98.25 166 SER A C 1
ATOM 1263 O O . SER A 1 166 ? -0.57 15.109 11.781 1 98.25 166 SER A O 1
ATOM 1265 N N . GLN A 1 167 ? 1.518 15.242 11.039 1 98.31 167 GLN A N 1
ATOM 1266 C CA . GLN A 1 167 ? 2.16 14.453 12.078 1 98.31 167 GLN A CA 1
ATOM 1267 C C . GLN A 1 167 ? 3.4 15.156 12.617 1 98.31 167 GLN A C 1
ATOM 1269 O O . GLN A 1 167 ? 4.281 15.555 11.852 1 98.31 167 GLN A O 1
ATOM 1274 N N . THR A 1 168 ? 3.422 15.398 13.875 1 98.56 168 THR A N 1
ATOM 1275 C CA . THR A 1 168 ? 4.586 15.992 14.523 1 98.56 168 THR A CA 1
ATOM 1276 C C . THR A 1 168 ? 5.363 14.945 15.312 1 98.56 168 THR A C 1
ATOM 1278 O O . THR A 1 168 ? 4.805 14.273 16.188 1 98.56 168 THR A O 1
ATOM 1281 N N . ILE A 1 169 ? 6.605 14.797 14.984 1 98.38 169 ILE A N 1
ATOM 1282 C CA . ILE A 1 169 ? 7.48 13.836 15.656 1 98.38 169 ILE A CA 1
ATOM 1283 C C . ILE A 1 169 ? 8.43 14.578 16.594 1 98.38 169 ILE A C 1
ATOM 1285 O O . ILE A 1 169 ? 9.102 15.531 16.188 1 98.38 169 ILE A O 1
ATOM 1289 N N . ASP A 1 170 ? 8.391 14.219 17.812 1 98.19 170 ASP A N 1
ATOM 1290 C CA . ASP A 1 170 ? 9.359 14.648 18.812 1 98.19 170 ASP A CA 1
ATOM 1291 C C . ASP A 1 170 ? 10.375 13.547 19.109 1 98.19 170 ASP A C 1
ATOM 1293 O O . ASP A 1 170 ? 10.117 12.664 19.922 1 98.19 170 ASP A O 1
ATOM 1297 N N . SER A 1 171 ? 11.516 13.594 18.469 1 96.06 171 SER A N 1
ATOM 1298 C CA . SER A 1 171 ? 12.492 12.508 18.531 1 96.06 171 SER A CA 1
ATOM 1299 C C . SER A 1 171 ? 13.188 12.477 19.891 1 96.06 171 SER A C 1
ATOM 1301 O O . SER A 1 171 ? 13.734 11.445 20.281 1 96.06 171 SER A O 1
ATOM 1303 N N . ASP A 1 172 ? 13.203 13.578 20.594 1 95.75 172 ASP A N 1
ATOM 1304 C CA . ASP A 1 172 ? 13.844 13.625 21.906 1 95.75 172 ASP A CA 1
ATOM 1305 C C . ASP A 1 172 ? 13.031 12.836 22.938 1 95.75 172 ASP A C 1
ATOM 1307 O O . ASP A 1 172 ? 13.602 12.156 23.797 1 95.75 172 ASP A O 1
ATOM 1311 N N . ASN A 1 173 ? 11.773 12.93 22.828 1 97 173 ASN A N 1
ATOM 1312 C CA . ASN A 1 173 ? 10.906 12.297 23.812 1 97 173 ASN A CA 1
ATOM 1313 C C . ASN A 1 173 ? 10.234 11.047 23.234 1 97 173 ASN A C 1
ATOM 1315 O O . ASN A 1 173 ? 9.438 10.406 23.922 1 97 173 ASN A O 1
ATOM 1319 N N . PHE A 1 174 ? 10.531 10.703 21.953 1 97.69 174 PHE A N 1
ATOM 1320 C CA . PHE A 1 174 ? 9.977 9.531 21.281 1 97.69 174 PHE A CA 1
ATOM 1321 C C . PHE A 1 174 ? 8.453 9.562 21.312 1 97.69 174 PHE A C 1
ATOM 1323 O O . PHE A 1 174 ? 7.816 8.578 21.672 1 97.69 174 PHE A O 1
ATOM 1330 N N . THR A 1 175 ? 7.938 10.734 20.969 1 97.75 175 THR A N 1
ATOM 1331 C CA . THR A 1 175 ? 6.492 10.898 20.891 1 97.75 175 THR A CA 1
ATOM 1332 C C . THR A 1 175 ? 6.078 11.383 19.5 1 97.75 175 THR A C 1
ATOM 1334 O O . THR A 1 175 ? 6.891 11.953 18.766 1 97.75 175 THR A O 1
ATOM 1337 N N . VAL A 1 176 ? 4.855 11.07 19.188 1 97.38 176 VAL A N 1
ATOM 1338 C CA . VAL A 1 176 ? 4.277 11.484 17.906 1 97.38 176 VAL A CA 1
ATOM 1339 C C . VAL A 1 176 ? 2.863 12.023 18.125 1 97.38 176 VAL A C 1
ATOM 1341 O O . VAL A 1 176 ? 2.109 11.477 18.938 1 97.38 176 VAL A O 1
ATOM 1344 N N . GLN A 1 177 ? 2.537 13.078 17.484 1 97.38 177 GLN A N 1
ATOM 1345 C CA . GLN A 1 177 ? 1.19 13.641 17.484 1 97.38 177 GLN A CA 1
ATOM 1346 C C . GLN A 1 177 ? 0.611 13.688 16.078 1 97.38 177 GLN A C 1
ATOM 1348 O O . GLN A 1 177 ? 1.214 14.266 15.172 1 97.38 177 GLN A O 1
ATOM 1353 N N . ASN A 1 178 ? -0.5 13.039 15.867 1 96.5 178 ASN A N 1
ATOM 1354 C CA . ASN A 1 178 ? -1.285 13.195 14.648 1 96.5 178 ASN A CA 1
ATOM 1355 C C . ASN A 1 178 ? -2.387 14.242 14.828 1 96.5 178 ASN A C 1
ATOM 1357 O O . ASN A 1 178 ? -3.127 14.211 15.812 1 96.5 178 ASN A O 1
ATOM 1361 N N . SER A 1 179 ? -2.443 15.141 13.844 1 96.38 179 SER A N 1
ATOM 1362 C CA . SER A 1 179 ? -3.404 16.219 13.992 1 96.38 179 SER A CA 1
ATOM 1363 C C . SER A 1 179 ? -4.172 16.469 12.695 1 96.38 179 SER A C 1
ATOM 1365 O O . SER A 1 179 ? -3.594 16.422 11.609 1 96.38 179 SER A O 1
ATOM 1367 N N . VAL A 1 180 ? -5.445 16.656 12.852 1 94.81 180 VAL A N 1
ATOM 1368 C CA . VAL A 1 180 ? -6.301 17.141 11.766 1 94.81 180 VAL A CA 1
ATOM 1369 C C . VAL A 1 180 ? -6.859 18.516 12.117 1 94.81 180 VAL A C 1
ATOM 1371 O O . VAL A 1 180 ? -7.531 18.672 13.141 1 94.81 180 VAL A O 1
ATOM 1374 N N . ARG A 1 181 ? -6.543 19.453 11.305 1 94.38 181 ARG A N 1
ATOM 1375 C CA . ARG A 1 181 ? -7.098 20.797 11.477 1 94.38 181 ARG A CA 1
ATOM 1376 C C . ARG A 1 181 ? -8.258 21.031 10.516 1 94.38 181 ARG A C 1
ATOM 1378 O O . ARG A 1 181 ? -8.156 20.734 9.32 1 94.38 181 ARG A O 1
ATOM 1385 N N . PHE A 1 182 ? -9.305 21.531 11.117 1 89.06 182 PHE A N 1
ATOM 1386 C CA . PHE A 1 182 ? -10.5 21.859 10.359 1 89.06 182 PHE A CA 1
ATOM 1387 C C . PHE A 1 182 ? -10.688 23.359 10.266 1 89.06 182 PHE A C 1
ATOM 1389 O O . PHE A 1 182 ? -10.367 24.094 11.203 1 89.06 182 PHE A O 1
ATOM 1396 N N . ALA A 1 183 ? -11.203 23.75 9.086 1 87.62 183 ALA A N 1
ATOM 1397 C CA . ALA A 1 183 ? -11.516 25.156 8.883 1 87.62 183 ALA A CA 1
ATOM 1398 C C . ALA A 1 183 ? -12.984 25.359 8.516 1 87.62 183 ALA A C 1
ATOM 1400 O O . ALA A 1 183 ? -13.531 24.594 7.711 1 87.62 183 ALA A O 1
ATOM 1401 N N . GLY A 1 184 ? -13.609 26.266 9.234 1 81.88 184 GLY A N 1
ATOM 1402 C CA . GLY A 1 184 ? -14.969 26.688 8.945 1 81.88 184 GLY A CA 1
ATOM 1403 C C . GLY A 1 184 ? -15.133 28.203 8.961 1 81.88 184 GLY A C 1
ATOM 1404 O O . GLY A 1 184 ? -14.148 28.938 9.078 1 81.88 184 GLY A O 1
ATOM 1405 N N . PRO A 1 185 ? -16.406 28.609 8.719 1 76.94 185 PRO A N 1
ATOM 1406 C CA . PRO A 1 185 ? -16.672 30.047 8.633 1 76.94 185 PRO A CA 1
ATOM 1407 C C . PRO A 1 185 ? -16.312 30.797 9.922 1 76.94 185 PRO A C 1
ATOM 1409 O O . PRO A 1 185 ? -15.969 31.984 9.875 1 76.94 185 PRO A O 1
ATOM 1412 N N . LEU A 1 186 ? -16.375 30.109 10.969 1 75.5 186 LEU A N 1
ATOM 1413 C CA . LEU A 1 186 ? -16.188 30.797 12.25 1 75.5 186 LEU A CA 1
ATOM 1414 C C . LEU A 1 186 ? -14.766 30.641 12.758 1 75.5 186 LEU A C 1
ATOM 1416 O O . LEU A 1 186 ? -14.398 31.203 13.781 1 75.5 186 LEU A O 1
ATOM 1420 N N . GLY A 1 187 ? -14.008 29.844 12.117 1 84.12 187 GLY A N 1
ATOM 1421 C CA . GLY A 1 187 ? -12.641 29.656 12.57 1 84.12 187 GLY A CA 1
ATOM 1422 C C . GLY A 1 187 ? -12.117 28.25 12.289 1 84.12 187 GLY A C 1
ATOM 1423 O O . GLY A 1 187 ? -12.594 27.578 11.367 1 84.12 187 GLY A O 1
ATOM 1424 N N . THR A 1 188 ? -11.031 27.953 13.031 1 88.06 188 THR A N 1
ATOM 1425 C CA . THR A 1 188 ? -10.406 26.641 12.859 1 88.06 188 THR A CA 1
ATOM 1426 C C . THR A 1 188 ? -10.422 25.859 14.172 1 88.06 188 THR A C 1
ATOM 1428 O O . THR A 1 188 ? -10.508 26.453 15.25 1 88.06 188 THR A O 1
ATOM 1431 N N . ASN A 1 189 ? -10.484 24.578 14.062 1 87.25 189 ASN A N 1
ATOM 1432 C CA . ASN A 1 189 ? -10.344 23.656 15.188 1 87.25 189 ASN A CA 1
ATOM 1433 C C . ASN A 1 189 ? -9.516 22.438 14.805 1 87.25 189 ASN A C 1
ATOM 1435 O O . ASN A 1 189 ? -9.273 22.188 13.625 1 87.25 189 ASN A O 1
ATOM 1439 N N . SER A 1 190 ? -9.008 21.812 15.859 1 92.12 190 SER A N 1
ATOM 1440 C CA . SER A 1 190 ? -8.18 20.641 15.555 1 92.12 190 SER A CA 1
ATOM 1441 C C . SER A 1 190 ? -8.508 19.484 16.484 1 92.12 190 SER A C 1
ATOM 1443 O O . SER A 1 190 ? -8.945 19.688 17.625 1 92.12 190 SER A O 1
ATOM 1445 N N . ILE A 1 191 ? -8.375 18.297 15.992 1 91.56 191 ILE A N 1
ATOM 1446 C CA . ILE A 1 191 ? -8.375 17.062 16.766 1 91.56 191 ILE A CA 1
ATOM 1447 C C . ILE A 1 191 ? -7.023 16.359 16.609 1 91.56 191 ILE A C 1
ATOM 1449 O O . ILE A 1 191 ? -6.477 16.266 15.516 1 91.56 191 ILE A O 1
ATOM 1453 N N . SER A 1 192 ? -6.539 15.969 17.734 1 94.94 192 SER A N 1
ATOM 1454 C CA . SER A 1 192 ? -5.223 15.344 17.672 1 94.94 192 SER A CA 1
ATOM 1455 C C . SER A 1 192 ? -5.172 14.086 18.531 1 94.94 192 SER A C 1
ATOM 1457 O O . SER A 1 192 ? -6.051 13.867 19.375 1 94.94 192 SER A O 1
ATOM 1459 N N . THR A 1 193 ? -4.207 13.211 18.188 1 94 193 THR A N 1
ATOM 1460 C CA . THR A 1 193 ? -3.871 12.047 19 1 94 193 THR A CA 1
ATOM 1461 C C . THR A 1 193 ? -2.396 12.07 19.391 1 94 193 THR A C 1
ATOM 1463 O O . THR A 1 193 ? -1.537 12.406 18.578 1 94 193 THR A O 1
ATOM 1466 N N . ASN A 1 194 ? -2.217 11.766 20.672 1 95.5 194 ASN A N 1
ATOM 1467 C CA . ASN A 1 194 ? -0.855 11.641 21.172 1 95.5 194 ASN A CA 1
ATOM 1468 C C . ASN A 1 194 ? -0.447 10.18 21.328 1 95.5 194 ASN A C 1
ATOM 1470 O O . ASN A 1 194 ? -1.252 9.344 21.75 1 95.5 194 ASN A O 1
ATOM 1474 N N . ALA A 1 195 ? 0.85 9.938 20.938 1 96.31 195 ALA A N 1
ATOM 1475 C CA . ALA A 1 195 ? 1.354 8.562 21 1 96.31 195 ALA A CA 1
ATOM 1476 C C . ALA A 1 195 ? 2.842 8.539 21.328 1 96.31 195 ALA A C 1
ATOM 1478 O O . ALA A 1 195 ? 3.527 9.562 21.219 1 96.31 195 ALA A O 1
ATOM 1479 N N . LYS A 1 196 ? 3.275 7.422 21.781 1 96.62 196 LYS A N 1
ATOM 1480 C CA . LYS A 1 196 ? 4.695 7.098 21.891 1 96.62 196 LYS A CA 1
ATOM 1481 C C . LYS A 1 196 ? 5.121 6.129 20.797 1 96.62 196 LYS A C 1
ATOM 1483 O O . LYS A 1 196 ? 4.32 5.32 20.312 1 96.62 196 LYS A O 1
ATOM 1488 N N . PHE A 1 197 ? 6.371 6.285 20.375 1 96.75 197 PHE A N 1
ATOM 1489 C CA . PHE A 1 197 ? 6.824 5.32 19.391 1 96.75 197 PHE A CA 1
ATOM 1490 C C . PHE A 1 197 ? 8.086 4.613 19.859 1 96.75 197 PHE A C 1
ATOM 1492 O O . PHE A 1 197 ? 8.844 5.152 20.672 1 96.75 197 PHE A O 1
ATOM 1499 N N . GLU A 1 198 ? 8.234 3.402 19.438 1 96.94 198 GLU A N 1
ATOM 1500 C CA . GLU A 1 198 ? 9.391 2.553 19.703 1 96.94 198 GLU A CA 1
ATOM 1501 C C . GLU A 1 198 ? 10.047 2.098 18.391 1 96.94 198 GLU A C 1
ATOM 1503 O O . GLU A 1 198 ? 9.359 1.711 17.453 1 96.94 198 GLU A O 1
ATOM 1508 N N . ILE A 1 199 ? 11.352 2.156 18.406 1 97.56 199 ILE A N 1
ATOM 1509 C CA . ILE A 1 199 ? 12.102 1.728 17.234 1 97.56 199 ILE A CA 1
ATOM 1510 C C . ILE A 1 199 ? 12.141 0.202 17.172 1 97.56 199 ILE A C 1
ATOM 1512 O O . ILE A 1 199 ? 12.5 -0.455 18.141 1 97.56 199 ILE A O 1
ATOM 1516 N N . ARG A 1 200 ? 11.75 -0.388 16.016 1 96.94 200 ARG A N 1
ATOM 1517 C CA . ARG A 1 200 ? 11.711 -1.838 15.867 1 96.94 200 ARG A CA 1
ATOM 1518 C C . ARG A 1 200 ? 12.766 -2.311 14.867 1 96.94 200 ARG A C 1
ATOM 1520 O O . ARG A 1 200 ? 13.25 -3.438 14.961 1 96.94 200 ARG A O 1
ATOM 1527 N N . SER A 1 201 ? 13.094 -1.508 13.938 1 96.44 201 SER A N 1
ATOM 1528 C CA . SER A 1 201 ? 14.109 -1.76 12.922 1 96.44 201 SER A CA 1
ATOM 1529 C C . SER A 1 201 ? 14.641 -0.455 12.328 1 96.44 201 SER A C 1
ATOM 1531 O O . SER A 1 201 ? 14.188 0.629 12.711 1 96.44 201 SER A O 1
ATOM 1533 N N . PRO A 1 202 ? 15.562 -0.55 11.391 1 96.88 202 PRO A N 1
ATOM 1534 C CA . PRO A 1 202 ? 16.078 0.672 10.773 1 96.88 202 PRO A CA 1
ATOM 1535 C C . PRO A 1 202 ? 15.008 1.465 10.039 1 96.88 202 PRO A C 1
ATOM 1537 O O . PRO A 1 202 ? 15.164 2.666 9.812 1 96.88 202 PRO A O 1
ATOM 1540 N N . LYS A 1 203 ? 13.883 0.819 9.719 1 97.56 203 LYS A N 1
ATOM 1541 C CA . LYS A 1 203 ? 12.867 1.532 8.953 1 97.56 203 LYS A CA 1
ATOM 1542 C C . LYS A 1 203 ? 11.539 1.562 9.703 1 97.56 203 LYS A C 1
ATOM 1544 O O . LYS A 1 203 ? 10.625 2.299 9.328 1 97.56 203 LYS A O 1
ATOM 1549 N N . ARG A 1 204 ? 11.453 0.814 10.789 1 97.25 204 ARG A N 1
ATOM 1550 C CA . ARG A 1 204 ? 10.133 0.579 11.367 1 97.25 204 ARG A CA 1
ATOM 1551 C C . ARG A 1 204 ? 10.047 1.139 12.781 1 97.25 204 ARG A C 1
ATOM 1553 O O . ARG A 1 204 ? 10.953 0.944 13.586 1 97.25 204 ARG A O 1
ATOM 1560 N N . VAL A 1 205 ? 8.93 1.763 13.008 1 97.12 205 VAL A N 1
ATOM 1561 C CA . VAL A 1 205 ? 8.602 2.145 14.375 1 97.12 205 VAL A CA 1
ATOM 1562 C C . VAL A 1 205 ? 7.23 1.582 14.75 1 97.12 205 VAL A C 1
ATOM 1564 O O . VAL A 1 205 ? 6.363 1.414 13.891 1 97.12 205 VAL A O 1
ATOM 1567 N N . GLN A 1 206 ? 7.117 1.264 15.969 1 96.12 206 GLN A N 1
ATOM 1568 C CA . GLN A 1 206 ? 5.84 0.919 16.578 1 96.12 206 GLN A CA 1
ATOM 1569 C C . GLN A 1 206 ? 5.227 2.123 17.297 1 96.12 206 GLN A C 1
ATOM 1571 O O . GLN A 1 206 ? 5.926 2.854 18 1 96.12 206 GLN A O 1
ATOM 1576 N N . ILE A 1 207 ? 3.957 2.336 17.094 1 94.81 207 ILE A N 1
ATOM 1577 C CA . ILE A 1 207 ? 3.27 3.488 17.656 1 94.81 207 ILE A CA 1
ATOM 1578 C C . ILE A 1 207 ? 2.209 3.016 18.656 1 94.81 207 ILE A C 1
ATOM 1580 O O . ILE A 1 207 ? 1.407 2.131 18.344 1 94.81 207 ILE A O 1
ATOM 1584 N N . LYS A 1 208 ? 2.217 3.561 19.766 1 94.38 208 LYS A N 1
ATOM 1585 C CA . LYS A 1 208 ? 1.219 3.305 20.797 1 94.38 208 LYS A CA 1
ATOM 1586 C C . LYS A 1 208 ? 0.454 4.578 21.156 1 94.38 208 LYS A C 1
ATOM 1588 O O . LYS A 1 208 ? 0.999 5.477 21.797 1 94.38 208 LYS A O 1
ATOM 1593 N N . PHE A 1 209 ? -0.785 4.602 20.844 1 92.94 209 PHE A N 1
ATOM 1594 C CA . PHE A 1 209 ? -1.607 5.781 21.078 1 92.94 209 PHE A CA 1
ATOM 1595 C C . PHE A 1 209 ? -2.014 5.871 22.547 1 92.94 209 PHE A C 1
ATOM 1597 O O . PHE A 1 209 ? -2.346 4.855 23.172 1 92.94 209 PHE A O 1
ATOM 1604 N N . GLU A 1 210 ? -1.97 7.027 23.031 1 91.94 210 GLU A N 1
ATOM 1605 C CA . GLU A 1 210 ? -2.24 7.23 24.453 1 91.94 210 GLU A CA 1
ATOM 1606 C C . GLU A 1 210 ? -3.549 7.984 24.656 1 91.94 210 GLU A C 1
ATOM 1608 O O . GLU A 1 210 ? -4.34 7.633 25.531 1 91.94 210 GLU A O 1
ATOM 1613 N N . GLN A 1 211 ? -3.668 9.047 23.875 1 91.5 211 GLN A N 1
ATOM 1614 C CA . GLN A 1 211 ? -4.801 9.922 24.141 1 91.5 211 GLN A CA 1
ATOM 1615 C C . GLN A 1 211 ? -5.184 10.719 22.891 1 91.5 211 GLN A C 1
ATOM 1617 O O . GLN A 1 211 ? -4.316 11.078 22.094 1 91.5 211 GLN A O 1
ATOM 1622 N N . GLY A 1 212 ? -6.543 10.945 22.859 1 91.81 212 GLY A N 1
ATOM 1623 C CA . GLY A 1 212 ? -7.051 11.914 21.906 1 91.81 212 GLY A CA 1
ATOM 1624 C C . GLY A 1 212 ? -7.316 13.273 22.516 1 91.81 212 GLY A C 1
ATOM 1625 O O . GLY A 1 212 ? -7.602 13.383 23.703 1 91.81 212 GLY A O 1
ATOM 1626 N N . VAL A 1 213 ? -7.223 14.312 21.703 1 92.44 213 VAL A N 1
ATOM 1627 C CA . VAL A 1 213 ? -7.422 15.68 22.172 1 92.44 213 VAL A CA 1
ATOM 1628 C C . VAL A 1 213 ? -8.242 16.469 21.156 1 92.44 213 VAL A C 1
ATOM 1630 O O . VAL A 1 213 ? -7.93 16.469 19.969 1 92.44 213 VAL A O 1
ATOM 1633 N N . ILE A 1 214 ? -9.266 17.047 21.578 1 89.5 214 ILE A N 1
ATOM 1634 C CA . ILE A 1 214 ? -9.992 18.031 20.781 1 89.5 214 ILE A CA 1
ATOM 1635 C C . ILE A 1 214 ? -9.555 19.438 21.172 1 89.5 214 ILE A C 1
ATOM 1637 O O . ILE A 1 214 ? -9.711 19.859 22.312 1 89.5 214 ILE A O 1
ATOM 1641 N N . GLY A 1 215 ? -8.961 20.078 20.203 1 89.12 215 GLY A N 1
ATOM 1642 C CA . GLY A 1 215 ? -8.469 21.422 20.453 1 89.12 215 GLY A CA 1
ATOM 1643 C C . GLY A 1 215 ? -9.57 22.438 20.641 1 89.12 215 GLY A C 1
ATOM 1644 O O . GLY A 1 215 ? -10.742 22.141 20.375 1 89.12 215 GLY A O 1
ATOM 1645 N N . THR A 1 216 ? -9.117 23.562 21.109 1 85.56 216 THR A N 1
ATOM 1646 C CA . THR A 1 216 ? -10.039 24.688 21.219 1 85.56 216 THR A CA 1
ATOM 1647 C C . THR A 1 216 ? -10.109 25.469 19.906 1 85.56 216 THR A C 1
ATOM 1649 O O . THR A 1 216 ? -9.078 25.719 19.281 1 85.56 216 THR A O 1
ATOM 1652 N N . PRO A 1 217 ? -11.344 25.797 19.562 1 84.5 217 PRO A N 1
ATOM 1653 C CA . PRO A 1 217 ? -11.477 26.531 18.312 1 84.5 217 PRO A CA 1
ATOM 1654 C C . PRO A 1 217 ? -10.75 27.875 18.328 1 84.5 217 PRO A C 1
ATOM 1656 O O . PRO A 1 217 ? -10.734 28.547 19.359 1 84.5 217 PRO A O 1
ATOM 1659 N N . GLN A 1 218 ? -10.055 28.125 17.266 1 82.88 218 GLN A N 1
ATOM 1660 C CA . GLN A 1 218 ? -9.492 29.453 17.031 1 82.88 218 GLN A CA 1
ATOM 1661 C C . GLN A 1 218 ? -10.414 30.281 16.141 1 82.88 218 GLN A C 1
ATOM 1663 O O . GLN A 1 218 ? -10.617 29.969 14.977 1 82.88 218 GLN A O 1
ATOM 1668 N N . LEU A 1 219 ? -11.023 31.281 16.75 1 79.38 219 LEU A N 1
ATOM 1669 C CA . LEU A 1 219 ? -12.078 32.031 16.094 1 79.38 219 LEU A CA 1
ATOM 1670 C C . LEU A 1 219 ? -11.492 33.094 15.164 1 79.38 219 LEU A C 1
ATOM 1672 O O . LEU A 1 219 ? -10.438 33.656 15.453 1 79.38 219 LEU A O 1
ATOM 1676 N N . THR A 1 220 ? -12.109 33.031 13.992 1 74.12 220 THR A N 1
ATOM 1677 C CA . THR A 1 220 ? -11.797 34.125 13.102 1 74.12 220 THR A CA 1
ATOM 1678 C C . THR A 1 220 ? -12.555 35.406 13.516 1 74.12 220 THR A C 1
ATOM 1680 O O . THR A 1 220 ? -13.656 35.312 14.07 1 74.12 220 THR A O 1
ATOM 1683 N N . ASP A 1 221 ? -11.867 36.531 13.711 1 63.53 221 ASP A N 1
ATOM 1684 C CA . ASP A 1 221 ? -12.508 37.75 14.172 1 63.53 221 ASP A CA 1
ATOM 1685 C C . ASP A 1 221 ? -13.828 38 13.445 1 63.53 221 ASP A C 1
ATOM 1687 O O . ASP A 1 221 ? -14.859 38.219 14.078 1 63.53 221 ASP A O 1
ATOM 1691 N N . SER A 1 222 ? -13.766 38.5 12.219 1 58.22 222 SER A N 1
ATOM 1692 C CA . SER A 1 222 ? -14.93 39.125 11.625 1 58.22 222 SER A CA 1
ATOM 1693 C C . SER A 1 222 ? -15.547 38.25 10.539 1 58.22 222 SER A C 1
ATOM 1695 O O . SER A 1 222 ? -14.859 37.844 9.609 1 58.22 222 SER A O 1
ATOM 1697 N N . ILE A 1 223 ? -16.531 37.344 11.039 1 56.12 223 ILE A N 1
ATOM 1698 C CA . ILE A 1 223 ? -17.297 36.688 9.977 1 56.12 223 ILE A CA 1
ATOM 1699 C C . ILE A 1 223 ? -18.125 37.75 9.227 1 56.12 223 ILE A C 1
ATOM 1701 O O . ILE A 1 223 ? -18.953 38.438 9.828 1 56.12 223 ILE A O 1
ATOM 1705 N N . GLU A 1 224 ? -17.656 38.188 8.133 1 58.75 224 GLU A N 1
ATOM 1706 C CA . GLU A 1 224 ? -18.438 39.094 7.324 1 58.75 224 GLU A CA 1
ATOM 1707 C C . GLU A 1 224 ? -19.484 38.344 6.496 1 58.75 224 GLU A C 1
ATOM 1709 O O . GLU A 1 224 ? -19.141 37.438 5.75 1 58.75 224 GLU A O 1
ATOM 1714 N N . ILE A 1 225 ? -20.703 38.438 6.934 1 59.22 225 ILE A N 1
ATOM 1715 C CA . ILE A 1 225 ? -21.797 37.875 6.129 1 59.22 225 ILE A CA 1
ATOM 1716 C C . ILE A 1 225 ? -21.828 38.562 4.773 1 59.22 225 ILE A C 1
ATOM 1718 O O . ILE A 1 225 ? -21.984 39.812 4.703 1 59.22 225 ILE A O 1
ATOM 1722 N N . PRO A 1 226 ? -21.609 37.812 3.801 1 64.56 226 PRO A N 1
ATOM 1723 C CA . PRO A 1 226 ? -21.688 38.469 2.498 1 64.56 226 PRO A CA 1
ATOM 1724 C C . PRO A 1 226 ? -23.062 39.062 2.213 1 64.56 226 PRO A C 1
ATOM 1726 O O . PRO A 1 226 ? -24.047 38.656 2.836 1 64.56 226 PRO A O 1
ATOM 1729 N N . GLU A 1 227 ? -23.031 40.062 1.342 1 69.12 227 GLU A N 1
ATOM 1730 C CA . GLU A 1 227 ? -24.281 40.719 0.946 1 69.12 227 GLU A CA 1
ATOM 1731 C C . GLU A 1 227 ? -25.125 39.75 0.095 1 69.12 227 GLU A C 1
ATOM 1733 O O . GLU A 1 227 ? -26.359 39.781 0.176 1 69.12 227 GLU A O 1
ATOM 1738 N N . TYR A 1 228 ? -24.297 38.906 -0.636 1 69.81 228 TYR A N 1
ATOM 1739 C CA . TYR A 1 228 ? -24.984 37.969 -1.536 1 69.81 228 TYR A CA 1
ATOM 1740 C C . TYR A 1 228 ? -24.406 36.562 -1.429 1 69.81 228 TYR A C 1
ATOM 1742 O O . TYR A 1 228 ? -23.234 36.406 -1.074 1 69.81 228 TYR A O 1
ATOM 1750 N N . VAL A 1 229 ? -25.219 35.469 -1.485 1 70.31 229 VAL A N 1
ATOM 1751 C CA . VAL A 1 229 ? -24.734 34.094 -1.621 1 70.31 229 VAL A CA 1
ATOM 1752 C C . VAL A 1 229 ? -25.328 33.469 -2.879 1 70.31 229 VAL A C 1
ATOM 1754 O O . VAL A 1 229 ? -26.484 33.75 -3.238 1 70.31 229 VAL A O 1
ATOM 1757 N N . GLU A 1 230 ? -24.453 32.844 -3.592 1 67.19 230 GLU A N 1
ATOM 1758 C CA . GLU A 1 230 ? -24.938 32.156 -4.789 1 67.19 230 GLU A CA 1
ATOM 1759 C C . GLU A 1 230 ? -25.359 30.719 -4.473 1 67.19 230 GLU A C 1
ATOM 1761 O O . GLU A 1 230 ? -24.594 29.938 -3.922 1 67.19 230 GLU A O 1
ATOM 1766 N N . VAL A 1 231 ? -26.531 30.484 -4.52 1 67.31 231 VAL A N 1
ATOM 1767 C CA . VAL A 1 231 ? -27.078 29.141 -4.379 1 67.31 231 VAL A CA 1
ATOM 1768 C C . VAL A 1 231 ? -27.703 28.688 -5.699 1 67.31 231 VAL A C 1
ATOM 1770 O O . VAL A 1 231 ? -28.641 29.328 -6.191 1 67.31 231 VAL A O 1
ATOM 1773 N N . LEU A 1 232 ? -27.156 27.531 -6.184 1 67.5 232 LEU A N 1
ATOM 1774 C CA . LEU A 1 232 ? -27.672 26.969 -7.426 1 67.5 232 LEU A CA 1
ATOM 1775 C C . LEU A 1 232 ? -27.719 28.016 -8.523 1 67.5 232 LEU A C 1
ATOM 1777 O O . LEU A 1 232 ? -28.688 28.109 -9.281 1 67.5 232 LEU A O 1
ATOM 1781 N N . GLY A 1 233 ? -26.75 28.891 -8.617 1 66.38 233 GLY A N 1
ATOM 1782 C CA . GLY A 1 233 ? -26.625 29.875 -9.688 1 66.38 233 GLY A CA 1
ATOM 1783 C C . GLY A 1 233 ? -27.406 31.156 -9.422 1 66.38 233 GLY A C 1
ATOM 1784 O O . GLY A 1 233 ? -27.391 32.062 -10.242 1 66.38 233 GLY A O 1
ATOM 1785 N N . GLN A 1 234 ? -28.219 31.188 -8.477 1 69.5 234 GLN A N 1
ATOM 1786 C CA . GLN A 1 234 ? -29 32.375 -8.164 1 69.5 234 GLN A CA 1
ATOM 1787 C C . GLN A 1 234 ? -28.375 33.188 -7.039 1 69.5 234 GLN A C 1
ATOM 1789 O O . GLN A 1 234 ? -27.906 32.594 -6.047 1 69.5 234 GLN A O 1
ATOM 1794 N N . LYS A 1 235 ? -28.156 34.375 -7.324 1 76.19 235 LYS A N 1
ATOM 1795 C CA . LYS A 1 235 ? -27.641 35.281 -6.312 1 76.19 235 LYS A CA 1
ATOM 1796 C C . LYS A 1 235 ? -28.734 35.688 -5.312 1 76.19 235 LYS A C 1
ATOM 1798 O O . LYS A 1 235 ? -29.766 36.219 -5.695 1 76.19 235 LYS A O 1
ATOM 1803 N N . ILE A 1 236 ? -28.688 35.281 -4.164 1 72.94 236 ILE A N 1
ATOM 1804 C CA . ILE A 1 236 ? -29.641 35.594 -3.105 1 72.94 236 ILE A CA 1
ATOM 1805 C C . ILE A 1 236 ? -29.109 36.75 -2.264 1 72.94 236 ILE A C 1
ATOM 1807 O O . ILE A 1 236 ? -28 36.688 -1.736 1 72.94 236 ILE A O 1
ATOM 1811 N N . ASP A 1 237 ? -29.812 37.875 -2.275 1 76.75 237 ASP A N 1
ATOM 1812 C CA . ASP A 1 237 ? -29.484 39.031 -1.467 1 76.75 237 ASP A CA 1
ATOM 1813 C C . ASP A 1 237 ? -29.719 38.781 0.016 1 76.75 237 ASP A C 1
ATOM 1815 O O . ASP A 1 237 ? -30.828 38.438 0.422 1 76.75 237 ASP A O 1
ATOM 1819 N N . LEU A 1 238 ? -28.719 38.938 0.82 1 74 238 LEU A N 1
ATOM 1820 C CA . LEU A 1 238 ? -28.844 38.594 2.236 1 74 238 LEU A CA 1
ATOM 1821 C C . LEU A 1 238 ? -29.156 39.844 3.061 1 74 238 LEU A C 1
ATOM 1823 O O . LEU A 1 238 ? -29.375 39.75 4.27 1 74 238 LEU A O 1
ATOM 1827 N N . ASN A 1 239 ? -29.359 40.969 2.441 1 77.44 239 ASN A N 1
ATOM 1828 C CA . ASN A 1 239 ? -29.594 42.219 3.16 1 77.44 239 ASN A CA 1
ATOM 1829 C C . ASN A 1 239 ? -30.875 42.188 3.977 1 77.44 239 ASN A C 1
ATOM 1831 O O . ASN A 1 239 ? -30.922 42.656 5.117 1 77.44 239 ASN A O 1
ATOM 1835 N N . PRO A 1 240 ? -31.875 41.656 3.365 1 74.81 240 PRO A N 1
ATOM 1836 C CA . PRO A 1 240 ? -33.125 41.656 4.129 1 74.81 240 PRO A CA 1
ATOM 1837 C C . PRO A 1 240 ? -33.031 40.812 5.402 1 74.81 240 PRO A C 1
ATOM 1839 O O . PRO A 1 240 ? -33.812 41.031 6.34 1 74.81 240 PRO A O 1
ATOM 1842 N N . ILE A 1 241 ? -32.188 39.906 5.375 1 75.06 241 ILE A N 1
ATOM 1843 C CA . ILE A 1 241 ? -32.125 39.031 6.547 1 75.06 241 ILE A CA 1
ATOM 1844 C C . ILE A 1 241 ? -30.781 39.25 7.254 1 75.06 241 ILE A C 1
ATOM 1846 O O . ILE A 1 241 ? -30.375 38.406 8.078 1 75.06 241 ILE A O 1
ATOM 1850 N N . ARG A 1 242 ? -30.156 40.219 6.828 1 75.69 242 ARG A N 1
ATOM 1851 C CA . ARG A 1 242 ? -28.828 40.5 7.375 1 75.69 242 ARG A CA 1
ATOM 1852 C C . ARG A 1 242 ? -28.875 40.594 8.898 1 75.69 242 ARG A C 1
ATOM 1854 O O . ARG A 1 242 ? -27.953 40.125 9.578 1 75.69 242 ARG A O 1
ATOM 1861 N N . GLY A 1 243 ? -29.891 41.312 9.328 1 71.94 243 GLY A N 1
ATOM 1862 C CA . GLY A 1 243 ? -30.016 41.406 10.766 1 71.94 243 GLY A CA 1
ATOM 1863 C C . GLY A 1 243 ? -30.094 40.062 11.469 1 71.94 243 GLY A C 1
ATOM 1864 O O . GLY A 1 243 ? -29.438 39.875 12.484 1 71.94 243 GLY A O 1
ATOM 1865 N N . LEU A 1 244 ? -30.969 39.281 10.953 1 69.5 244 LEU A N 1
ATOM 1866 C CA . LEU A 1 244 ? -31.094 37.938 11.531 1 69.5 244 LEU A CA 1
ATOM 1867 C C . LEU A 1 244 ? -29.781 37.188 11.406 1 69.5 244 LEU A C 1
ATOM 1869 O O . LEU A 1 244 ? -29.375 36.5 12.344 1 69.5 244 LEU A O 1
ATOM 1873 N N . LEU A 1 245 ? -29.172 37.344 10.305 1 69.25 245 LEU A N 1
ATOM 1874 C CA . LEU A 1 245 ? -27.906 36.625 10.07 1 69.25 245 LEU A CA 1
ATOM 1875 C C . LEU A 1 245 ? -26.812 37.125 11.016 1 69.25 245 LEU A C 1
ATOM 1877 O O . LEU A 1 245 ? -26.016 36.312 11.508 1 69.25 245 LEU A O 1
ATOM 1881 N N . THR A 1 246 ? -26.922 38.438 11.18 1 71.88 246 THR A N 1
ATOM 1882 C CA . THR A 1 246 ? -25.938 39 12.102 1 71.88 246 THR A CA 1
ATOM 1883 C C . THR A 1 246 ? -26.172 38.5 13.523 1 71.88 246 THR A C 1
ATOM 1885 O O . THR A 1 246 ? -25.219 38.219 14.258 1 71.88 246 THR A O 1
ATOM 1888 N N . SER A 1 247 ? -27.422 38.5 13.859 1 69.56 247 SER A N 1
ATOM 1889 C CA . SER A 1 247 ? -27.75 38 15.195 1 69.56 247 SER A CA 1
ATOM 1890 C C . SER A 1 247 ? -27.281 36.562 15.367 1 69.56 247 SER A C 1
ATOM 1892 O O . SER A 1 247 ? -26.719 36.219 16.406 1 69.56 247 SER A O 1
ATOM 1894 N N . VAL A 1 248 ? -27.656 35.812 14.414 1 67.62 248 VAL A N 1
ATOM 1895 C CA . VAL A 1 248 ? -27.25 34.406 14.461 1 67.62 248 VAL A CA 1
ATOM 1896 C C . VAL A 1 248 ? -25.719 34.312 14.492 1 67.62 248 VAL A C 1
ATOM 1898 O O . VAL A 1 248 ? -25.156 33.5 15.227 1 67.62 248 VAL A O 1
ATOM 1901 N N . GLN A 1 249 ? -25.172 35.125 13.711 1 68.31 249 GLN A N 1
ATOM 1902 C CA . GLN A 1 249 ? -23.719 35.156 13.664 1 68.31 249 GLN A CA 1
ATOM 1903 C C . GLN A 1 249 ? -23.141 35.562 15.016 1 68.31 249 GLN A C 1
ATOM 1905 O O . GLN A 1 249 ? -22.141 35 15.469 1 68.31 249 GLN A O 1
ATOM 1910 N N . ASP A 1 250 ? -23.672 36.594 15.57 1 70.81 250 ASP A N 1
ATOM 1911 C CA . ASP A 1 250 ? -23.203 37.094 16.875 1 70.81 250 ASP A CA 1
ATOM 1912 C C . ASP A 1 250 ? -23.344 36 17.938 1 70.81 250 ASP A C 1
ATOM 1914 O O . ASP A 1 250 ? -22.453 35.812 18.766 1 70.81 250 ASP A O 1
ATOM 1918 N N . THR A 1 251 ? -24.453 35.406 17.891 1 69 251 THR A N 1
ATOM 1919 C CA . THR A 1 251 ? -24.656 34.312 18.859 1 69 251 THR A CA 1
ATOM 1920 C C . THR A 1 251 ? -23.656 33.188 18.641 1 69 251 THR A C 1
ATOM 1922 O O . THR A 1 251 ? -23.078 32.688 19.594 1 69 251 THR A O 1
ATOM 1925 N N . ALA A 1 252 ? -23.547 32.938 17.375 1 67.94 252 ALA A N 1
ATOM 1926 C CA . ALA A 1 252 ? -22.594 31.875 17.047 1 67.94 252 ALA A CA 1
ATOM 1927 C C . ALA A 1 252 ? -21.172 32.25 17.469 1 67.94 252 ALA A C 1
ATOM 1929 O O . ALA A 1 252 ? -20.438 31.422 17.984 1 67.94 252 ALA A O 1
ATOM 1930 N N . SER A 1 253 ? -20.906 33.5 17.25 1 67.31 253 SER A N 1
ATOM 1931 C CA . SER A 1 253 ? -19.578 33.969 17.641 1 67.31 253 SER A CA 1
ATOM 1932 C C . SER A 1 253 ? -19.406 33.938 19.156 1 67.31 253 SER A C 1
ATOM 1934 O O . SER A 1 253 ? -18.328 33.625 19.656 1 67.31 253 SER A O 1
ATOM 1936 N N . SER A 1 254 ? -20.438 34.312 19.828 1 68.94 254 SER A N 1
ATOM 1937 C CA . SER A 1 254 ? -20.375 34.312 21.281 1 68.94 254 SER A CA 1
ATOM 1938 C C . SER A 1 254 ? -20.188 32.875 21.812 1 68.94 254 SER A C 1
ATOM 1940 O O . SER A 1 254 ? -19.375 32.656 22.719 1 68.94 254 SER A O 1
ATOM 1942 N N . VAL A 1 255 ? -20.891 32.062 21.328 1 68 255 VAL A N 1
ATOM 1943 C CA . VAL A 1 255 ? -20.781 30.656 21.719 1 68 255 VAL A CA 1
ATOM 1944 C C . VAL A 1 255 ? -19.375 30.156 21.391 1 68 255 VAL A C 1
ATOM 1946 O O . VAL A 1 255 ? -18.75 29.469 22.203 1 68 255 VAL A O 1
ATOM 1949 N N . ALA A 1 256 ? -18.984 30.5 20.219 1 67.5 256 ALA A N 1
ATOM 1950 C CA . ALA A 1 256 ? -17.641 30.094 19.781 1 67.5 256 ALA A CA 1
ATOM 1951 C C . ALA A 1 256 ? -16.578 30.625 20.734 1 67.5 256 ALA A C 1
ATOM 1953 O O . ALA A 1 256 ? -15.625 29.922 21.062 1 67.5 256 ALA A O 1
ATOM 1954 N N . ARG A 1 257 ? -16.734 31.75 21.172 1 72.62 257 ARG A N 1
ATOM 1955 C CA . ARG A 1 257 ? -15.789 32.344 22.109 1 72.62 257 ARG A CA 1
ATOM 1956 C C . ARG A 1 257 ? -15.805 31.625 23.453 1 72.62 257 ARG A C 1
ATOM 1958 O O . ARG A 1 257 ? -14.758 31.406 24.062 1 72.62 257 ARG A O 1
ATOM 1965 N N . THR A 1 258 ? -16.953 31.297 23.844 1 69.62 258 THR A N 1
ATOM 1966 C CA . THR A 1 258 ? -17.062 30.578 25.094 1 69.62 258 THR A CA 1
ATOM 1967 C C . THR A 1 258 ? -16.375 29.219 25.016 1 69.62 258 THR A C 1
ATOM 1969 O O . THR A 1 258 ? -15.672 28.828 25.938 1 69.62 258 THR A O 1
ATOM 1972 N N . ILE A 1 259 ? -16.531 28.656 23.953 1 71.25 259 ILE A N 1
ATOM 1973 C CA . ILE A 1 259 ? -15.93 27.344 23.766 1 71.25 259 ILE A CA 1
ATOM 1974 C C . ILE A 1 259 ? -14.422 27.484 23.594 1 71.25 259 ILE A C 1
ATOM 1976 O O . ILE A 1 259 ? -13.656 26.656 24.094 1 71.25 259 ILE A O 1
ATOM 1980 N N . SER A 1 260 ? -14.117 28.578 22.922 1 72.62 260 SER A N 1
ATOM 1981 C CA . SER A 1 260 ? -12.711 28.828 22.641 1 72.62 260 SER A CA 1
ATOM 1982 C C . SER A 1 260 ? -11.922 29.078 23.922 1 72.62 260 SER A C 1
ATOM 1984 O O . SER A 1 260 ? -10.703 28.891 23.953 1 72.62 260 SER A O 1
ATOM 1986 N N . SER A 1 261 ? -12.633 29.422 24.938 1 72.81 261 SER A N 1
ATOM 1987 C CA . SER A 1 261 ? -11.977 29.719 26.219 1 72.81 261 SER A CA 1
ATOM 1988 C C . SER A 1 261 ? -11.828 28.453 27.062 1 72.81 261 SER A C 1
ATOM 1990 O O . SER A 1 261 ? -11.164 28.469 28.094 1 72.81 261 SER A O 1
ATOM 1992 N N . GLN A 1 262 ? -12.438 27.391 26.656 1 74.38 262 GLN A N 1
ATOM 1993 C CA . GLN A 1 262 ? -12.336 26.141 27.391 1 74.38 262 GLN A CA 1
ATOM 1994 C C . GLN A 1 262 ? -11.055 25.391 27.047 1 74.38 262 GLN A C 1
ATOM 1996 O O . GLN A 1 262 ? -10.539 25.531 25.938 1 74.38 262 GLN A O 1
ATOM 2001 N N . PRO A 1 263 ? -10.492 24.75 28.094 1 81 263 PRO A N 1
ATOM 2002 C CA . PRO A 1 263 ? -9.32 23.922 27.781 1 81 263 PRO A CA 1
ATOM 2003 C C . PRO A 1 263 ? -9.633 22.797 26.812 1 81 263 PRO A C 1
ATOM 2005 O O . PRO A 1 263 ? -10.797 22.422 26.656 1 81 263 PRO A O 1
ATOM 2008 N N . PRO A 1 264 ? -8.625 22.312 26.156 1 84.31 264 PRO A N 1
ATOM 2009 C CA . PRO A 1 264 ? -8.852 21.188 25.234 1 84.31 264 PRO A CA 1
ATOM 2010 C C . PRO A 1 264 ? -9.484 19.984 25.938 1 84.31 264 PRO A C 1
ATOM 2012 O O . PRO A 1 264 ? -9.289 19.797 27.141 1 84.31 264 PRO A O 1
ATOM 2015 N N . LEU A 1 265 ? -10.273 19.312 25.172 1 86.88 265 LEU A N 1
ATOM 2016 C CA . LEU A 1 265 ? -10.93 18.125 25.703 1 86.88 265 LEU A CA 1
ATOM 2017 C C . LEU A 1 265 ? -10.109 16.875 25.406 1 86.88 265 LEU A C 1
ATOM 2019 O O . LEU A 1 265 ? -9.734 16.625 24.25 1 86.88 265 LEU A O 1
ATOM 2023 N N . LYS A 1 266 ? -9.797 16.141 26.469 1 89.06 266 LYS A N 1
ATOM 2024 C CA . LYS A 1 266 ? -9.047 14.891 26.328 1 89.06 266 LYS A CA 1
ATOM 2025 C C . LYS A 1 266 ? -9.969 13.68 26.406 1 89.06 266 LYS A C 1
ATOM 2027 O O . LYS A 1 266 ? -10.961 13.695 27.141 1 89.06 266 LYS A O 1
ATOM 2032 N N . PHE A 1 267 ? -9.664 12.648 25.562 1 87.31 267 PHE A N 1
ATOM 2033 C CA . PHE A 1 267 ? -10.461 11.43 25.641 1 87.31 267 PHE A CA 1
ATOM 2034 C C . PHE A 1 267 ? -9.602 10.203 25.406 1 87.31 267 PHE A C 1
ATOM 2036 O O . PHE A 1 267 ? -8.539 10.289 24.797 1 87.31 267 PHE A O 1
ATOM 2043 N N . SER A 1 268 ? -10.039 9.117 25.938 1 84.06 268 SER A N 1
ATOM 2044 C CA . SER A 1 268 ? -9.32 7.855 25.812 1 84.06 268 SER A CA 1
ATOM 2045 C C . SER A 1 268 ? -9.664 7.164 24.484 1 84.06 268 SER A C 1
ATOM 2047 O O . SER A 1 268 ? -10.781 7.285 23.984 1 84.06 268 SER A O 1
ATOM 2049 N N . LEU A 1 269 ? -8.641 6.516 23.953 1 84.56 269 LEU A N 1
ATOM 2050 C CA . LEU A 1 269 ? -8.844 5.762 22.719 1 84.56 269 LEU A CA 1
ATOM 2051 C C . LEU A 1 269 ? -9.164 4.301 23.031 1 84.56 269 LEU A C 1
ATOM 2053 O O . LEU A 1 269 ? -8.609 3.725 23.969 1 84.56 269 LEU A O 1
ATOM 2057 N N . PRO A 1 270 ? -9.977 3.77 22.219 1 76.38 270 PRO A N 1
ATOM 2058 C CA . PRO A 1 270 ? -10.25 2.346 22.422 1 76.38 270 PRO A CA 1
ATOM 2059 C C . PRO A 1 270 ? -9 1.479 22.266 1 76.38 270 PRO A C 1
ATOM 2061 O O . PRO A 1 270 ? -8.133 1.784 21.453 1 76.38 270 PRO A O 1
ATOM 2064 N N . ALA A 1 271 ? -8.984 0.354 23.031 1 70.5 271 ALA A N 1
ATOM 2065 C CA . ALA A 1 271 ? -7.816 -0.519 23.125 1 70.5 271 ALA A CA 1
ATOM 2066 C C . ALA A 1 271 ? -7.461 -1.113 21.766 1 70.5 271 ALA A C 1
ATOM 2068 O O . ALA A 1 271 ? -6.281 -1.217 21.422 1 70.5 271 ALA A O 1
ATOM 2069 N N . ASP A 1 272 ? -8.422 -1.555 21 1 68.25 272 ASP A N 1
ATOM 2070 C CA . ASP A 1 272 ? -8.188 -2.256 19.75 1 68.25 272 ASP A CA 1
ATOM 2071 C C . ASP A 1 272 ? -7.492 -1.352 18.734 1 68.25 272 ASP A C 1
ATOM 2073 O O . ASP A 1 272 ? -6.84 -1.836 17.812 1 68.25 272 ASP A O 1
ATOM 2077 N N . ASN A 1 273 ? -7.566 -0.123 19 1 65.81 273 ASN A N 1
ATOM 2078 C CA . ASN A 1 273 ? -6.988 0.842 18.078 1 65.81 273 ASN A CA 1
ATOM 2079 C C . ASN A 1 273 ? -5.812 1.586 18.703 1 65.81 273 ASN A C 1
ATOM 2081 O O . ASN A 1 273 ? -5.367 2.607 18.172 1 65.81 273 ASN A O 1
ATOM 2085 N N . ALA A 1 274 ? -5.281 0.884 19.578 1 77.75 274 ALA A N 1
ATOM 2086 C CA . ALA A 1 274 ? -4.328 1.651 20.375 1 77.75 274 ALA A CA 1
ATOM 2087 C C . ALA A 1 274 ? -2.902 1.442 19.875 1 77.75 274 ALA A C 1
ATOM 2089 O O . ALA A 1 274 ? -1.971 2.096 20.359 1 77.75 274 ALA A O 1
ATOM 2090 N N . GLN A 1 275 ? -2.746 0.591 18.906 1 87.25 275 GLN A N 1
ATOM 2091 C CA . GLN A 1 275 ? -1.383 0.412 18.406 1 87.25 275 GLN A CA 1
ATOM 2092 C C . GLN A 1 275 ? -1.347 0.377 16.891 1 87.25 275 GLN A C 1
ATOM 2094 O O . GLN A 1 275 ? -2.322 -0.022 16.25 1 87.25 275 GLN A O 1
ATOM 2099 N N . SER A 1 276 ? -0.286 0.884 16.375 1 91.62 276 SER A N 1
ATOM 2100 C CA . SER A 1 276 ? -0.022 0.86 14.938 1 91.62 276 SER A CA 1
ATOM 2101 C C . SER A 1 276 ? 1.475 0.822 14.648 1 91.62 276 SER A C 1
ATOM 2103 O O . SER A 1 276 ? 2.285 0.694 15.57 1 91.62 276 SER A O 1
ATOM 2105 N N . TRP A 1 277 ? 1.831 0.644 13.477 1 94.81 277 TRP A N 1
ATOM 2106 C CA . TRP A 1 277 ? 3.23 0.694 13.062 1 94.81 277 TRP A CA 1
ATOM 2107 C C . TRP A 1 277 ? 3.389 1.482 11.773 1 94.81 277 TRP A C 1
ATOM 2109 O O . TRP A 1 277 ? 2.42 1.678 11.031 1 94.81 277 TRP A O 1
ATOM 2119 N N . LEU A 1 278 ? 4.602 2.002 11.57 1 96.06 278 LEU A N 1
ATOM 2120 C CA . LEU A 1 278 ? 4.938 2.779 10.383 1 96.06 278 LEU A CA 1
ATOM 2121 C C . LEU A 1 278 ? 6.332 2.426 9.883 1 96.06 278 LEU A C 1
ATOM 2123 O O . LEU A 1 278 ? 7.262 2.264 10.68 1 96.06 278 LEU A O 1
ATOM 2127 N N . LEU A 1 279 ? 6.414 2.289 8.57 1 97.19 279 LEU A N 1
ATOM 2128 C CA . LEU A 1 279 ? 7.695 2.15 7.887 1 97.19 279 LEU A CA 1
ATOM 2129 C C . LEU A 1 279 ? 8.047 3.42 7.121 1 97.19 279 LEU A C 1
ATOM 2131 O O . LEU A 1 279 ? 7.242 3.914 6.328 1 97.19 279 LEU A O 1
ATOM 2135 N N . THR A 1 280 ? 9.164 3.932 7.406 1 98.38 280 THR A N 1
ATOM 2136 C CA . THR A 1 280 ? 9.656 5.043 6.598 1 98.38 280 THR A CA 1
ATOM 2137 C C . THR A 1 280 ? 10.578 4.547 5.492 1 98.38 280 THR A C 1
ATOM 2139 O O . THR A 1 280 ? 11.641 3.982 5.77 1 98.38 280 THR A O 1
ATOM 2142 N N . THR A 1 281 ? 10.203 4.844 4.238 1 97.81 281 THR A N 1
ATOM 2143 C CA . THR A 1 281 ? 10.898 4.219 3.115 1 97.81 281 THR A CA 1
ATOM 2144 C C . THR A 1 281 ? 11.688 5.258 2.326 1 97.81 281 THR A C 1
ATOM 2146 O O . THR A 1 281 ? 12.523 4.906 1.49 1 97.81 281 THR A O 1
ATOM 2149 N N . TYR A 1 282 ? 11.484 6.527 2.508 1 98.56 282 TYR A N 1
ATOM 2150 C CA . TYR A 1 282 ? 12.273 7.645 1.999 1 98.56 282 TYR A CA 1
ATOM 2151 C C . TYR A 1 282 ? 12.289 8.797 2.996 1 98.56 282 TYR A C 1
ATOM 2153 O O . TYR A 1 282 ? 11.266 9.117 3.602 1 98.56 282 TYR A O 1
ATOM 2161 N N . LEU A 1 283 ? 13.422 9.367 3.189 1 98.69 283 LEU A N 1
ATOM 2162 C CA . LEU A 1 283 ? 13.523 10.484 4.125 1 98.69 283 LEU A CA 1
ATOM 2163 C C . LEU A 1 283 ? 14.641 11.438 3.717 1 98.69 283 LEU A C 1
ATOM 2165 O O . LEU A 1 283 ? 15.797 11.023 3.588 1 98.69 283 LEU A O 1
ATOM 2169 N N . ASP A 1 284 ? 14.312 12.617 3.436 1 98.06 284 ASP A N 1
ATOM 2170 C CA . ASP A 1 284 ? 15.281 13.703 3.344 1 98.06 284 ASP A CA 1
ATOM 2171 C C . ASP A 1 284 ? 14.773 14.961 4.047 1 98.06 284 ASP A C 1
ATOM 2173 O O . ASP A 1 284 ? 13.867 14.883 4.883 1 98.06 284 ASP A O 1
ATOM 2177 N N . LYS A 1 285 ? 15.391 16.078 3.816 1 97.44 285 LYS A N 1
ATOM 2178 C CA . LYS A 1 285 ? 15.086 17.281 4.598 1 97.44 285 LYS A CA 1
ATOM 2179 C C . LYS A 1 285 ? 13.703 17.828 4.25 1 97.44 285 LYS A C 1
ATOM 2181 O O . LYS A 1 285 ? 13.125 18.594 5.016 1 97.44 285 LYS A O 1
ATOM 2186 N N . ASP A 1 286 ? 13.109 17.375 3.098 1 98.12 286 ASP A N 1
ATOM 2187 C CA . ASP A 1 286 ? 11.883 18 2.602 1 98.12 286 ASP A CA 1
ATOM 2188 C C . ASP A 1 286 ? 10.734 16.984 2.553 1 98.12 286 ASP A C 1
ATOM 2190 O O . ASP A 1 286 ? 9.578 17.344 2.756 1 98.12 286 ASP A O 1
ATOM 2194 N N . ILE A 1 287 ? 11.07 15.703 2.258 1 98.62 287 ILE A N 1
ATOM 2195 C CA . ILE A 1 287 ? 10.031 14.727 1.952 1 98.62 287 ILE A CA 1
ATOM 2196 C C . ILE A 1 287 ? 10.227 13.477 2.803 1 98.62 287 ILE A C 1
ATOM 2198 O O . ILE A 1 287 ? 11.359 13.016 2.99 1 98.62 287 ILE A O 1
ATOM 2202 N N . ARG A 1 288 ? 9.18 13 3.322 1 98.75 288 ARG A N 1
ATOM 2203 C CA . ARG A 1 288 ? 9.109 11.711 4.004 1 98.75 288 ARG A CA 1
ATOM 2204 C C . ARG A 1 288 ? 8.039 10.82 3.377 1 98.75 288 ARG A C 1
ATOM 2206 O O . ARG A 1 288 ? 6.887 11.234 3.223 1 98.75 288 ARG A O 1
ATOM 2213 N N . ILE A 1 289 ? 8.406 9.68 2.928 1 98.56 289 ILE A N 1
ATOM 2214 C CA . ILE A 1 289 ? 7.469 8.672 2.447 1 98.56 289 ILE A CA 1
ATOM 2215 C C . ILE A 1 289 ? 7.391 7.516 3.441 1 98.56 289 ILE A C 1
ATOM 2217 O O . ILE A 1 289 ? 8.414 6.938 3.809 1 98.56 289 ILE A O 1
ATOM 2221 N N . SER A 1 290 ? 6.195 7.27 3.891 1 97.81 290 SER A N 1
ATOM 2222 C CA . SER A 1 290 ? 5.961 6.211 4.867 1 97.81 290 SER A CA 1
ATOM 2223 C C . SER A 1 290 ? 4.895 5.234 4.383 1 97.81 290 SER A C 1
ATOM 2225 O O . SER A 1 290 ? 4.094 5.566 3.504 1 97.81 290 SER A O 1
ATOM 2227 N N . ARG A 1 291 ? 5.012 4.055 4.914 1 95.5 291 ARG A N 1
ATOM 2228 C CA . ARG A 1 291 ? 4.016 3.029 4.629 1 95.5 291 ARG A CA 1
ATOM 2229 C C . ARG A 1 291 ? 3.459 2.436 5.922 1 95.5 291 ARG A C 1
ATOM 2231 O O . ARG A 1 291 ? 4.184 2.287 6.906 1 95.5 291 ARG A O 1
ATOM 2238 N N . GLY A 1 292 ? 2.24 2.148 5.906 1 91.31 292 GLY A N 1
ATOM 2239 C CA . GLY A 1 292 ? 1.581 1.616 7.086 1 91.31 292 GLY A CA 1
ATOM 2240 C C . GLY A 1 292 ? 0.915 0.275 6.844 1 91.31 292 GLY A C 1
ATOM 2241 O O . GLY A 1 292 ? 1.231 -0.415 5.875 1 91.31 292 GLY A O 1
ATOM 2242 N N . ASP A 1 293 ? 0.099 0.035 7.84 1 83 293 ASP A N 1
ATOM 2243 C CA . ASP A 1 293 ? -0.583 -1.256 7.82 1 83 293 ASP A CA 1
ATOM 2244 C C . ASP A 1 293 ? -1.472 -1.39 6.586 1 83 293 ASP A C 1
ATOM 2246 O O . ASP A 1 293 ? -2.109 -0.422 6.168 1 83 293 ASP A O 1
ATOM 2250 N N . GLY A 1 294 ? -1.425 -2.508 5.82 1 77.94 294 GLY A N 1
ATOM 2251 C CA . GLY A 1 294 ? -2.188 -2.752 4.605 1 77.94 294 GLY A CA 1
ATOM 2252 C C . GLY A 1 294 ? -1.457 -2.324 3.346 1 77.94 294 GLY A C 1
ATOM 2253 O O . GLY A 1 294 ? -1.974 -2.486 2.238 1 77.94 294 GLY A O 1
ATOM 2254 N N . GLY A 1 295 ? -0.303 -1.668 3.566 1 81.94 295 GLY A N 1
ATOM 2255 C CA . GLY A 1 295 ? 0.509 -1.304 2.418 1 81.94 295 GLY A CA 1
ATOM 2256 C C . GLY A 1 295 ? 0.241 0.103 1.918 1 81.94 295 GLY A C 1
ATOM 2257 O O . GLY A 1 295 ? 0.812 0.531 0.913 1 81.94 295 GLY A O 1
ATOM 2258 N N . SER A 1 296 ? -0.56 0.834 2.605 1 90.75 296 SER A N 1
ATOM 2259 C CA . SER A 1 296 ? -0.868 2.205 2.211 1 90.75 296 SER A CA 1
ATOM 2260 C C . SER A 1 296 ? 0.374 3.088 2.268 1 90.75 296 SER A C 1
ATOM 2262 O O . SER A 1 296 ? 1.296 2.824 3.041 1 90.75 296 SER A O 1
ATOM 2264 N N . VAL A 1 297 ? 0.323 4.086 1.466 1 96.12 297 VAL A N 1
ATOM 2265 C CA . VAL A 1 297 ? 1.47 4.988 1.4 1 96.12 297 VAL A CA 1
ATOM 2266 C C . VAL A 1 297 ? 1.066 6.375 1.897 1 96.12 297 VAL A C 1
ATOM 2268 O O . VAL A 1 297 ? -0.072 6.805 1.698 1 96.12 297 VAL A O 1
ATOM 2271 N N . PHE A 1 298 ? 1.975 7.078 2.557 1 97.44 298 PHE A N 1
ATOM 2272 C CA . PHE A 1 298 ? 1.853 8.461 3.01 1 97.44 298 PHE A CA 1
ATOM 2273 C C . PHE A 1 298 ? 3.023 9.297 2.512 1 97.44 298 PHE A C 1
ATOM 2275 O O . PHE A 1 298 ? 4.184 8.984 2.789 1 97.44 298 PHE A O 1
ATOM 2282 N N . VAL A 1 299 ? 2.701 10.266 1.733 1 98.44 299 VAL A N 1
ATOM 2283 C CA . VAL A 1 299 ? 3.703 11.25 1.338 1 98.44 299 VAL A CA 1
ATOM 2284 C C . VAL A 1 299 ? 3.551 12.516 2.186 1 98.44 299 VAL A C 1
ATOM 2286 O O . VAL A 1 299 ? 2.512 13.172 2.143 1 98.44 299 VAL A O 1
ATOM 2289 N N . LEU A 1 300 ? 4.586 12.812 2.936 1 98.69 300 LEU A N 1
ATOM 2290 C CA . LEU A 1 300 ? 4.562 13.961 3.838 1 98.69 300 LEU A CA 1
ATOM 2291 C C . LEU A 1 300 ? 5.672 14.945 3.486 1 98.69 300 LEU A C 1
ATOM 2293 O O . LEU A 1 300 ? 6.773 14.547 3.111 1 98.69 300 LEU A O 1
ATOM 2297 N N . ILE A 1 301 ? 5.363 16.172 3.611 1 98.69 301 ILE A N 1
ATOM 2298 C CA . ILE A 1 301 ? 6.316 17.234 3.352 1 98.69 301 ILE A CA 1
ATOM 2299 C C . ILE A 1 301 ? 6.582 18.016 4.641 1 98.69 301 ILE A C 1
ATOM 2301 O O . ILE A 1 301 ? 5.652 18.344 5.379 1 98.69 301 ILE A O 1
ATOM 2305 N N . LYS A 1 302 ? 7.84 18.281 4.871 1 98.44 302 LYS A N 1
ATOM 2306 C CA . LYS A 1 302 ? 8.234 18.969 6.098 1 98.44 302 LYS A CA 1
ATOM 2307 C C . LYS A 1 302 ? 7.656 20.391 6.145 1 98.44 302 LYS A C 1
ATOM 2309 O O . LYS A 1 302 ? 7.676 21.094 5.141 1 98.44 302 LYS A O 1
ATOM 2314 N N . GLU A 1 303 ? 7.121 20.75 7.332 1 97.94 303 GLU A N 1
ATOM 2315 C CA . GLU A 1 303 ? 6.68 22.125 7.496 1 97.94 303 GLU A CA 1
ATOM 2316 C C . GLU A 1 303 ? 7.809 23.109 7.195 1 97.94 303 GLU A C 1
ATOM 2318 O O . GLU A 1 303 ? 8.922 22.938 7.691 1 97.94 303 GLU A O 1
ATOM 2323 N N . GLY A 1 304 ? 7.504 24.156 6.371 1 95.94 304 GLY A N 1
ATOM 2324 C CA . GLY A 1 304 ? 8.492 25.156 6.016 1 95.94 304 GLY A CA 1
ATOM 2325 C C . GLY A 1 304 ? 9.227 24.828 4.727 1 95.94 304 GLY A C 1
ATOM 2326 O O . GLY A 1 304 ? 9.961 25.672 4.199 1 95.94 304 GLY A O 1
ATOM 2327 N N . SER A 1 305 ? 9.078 23.625 4.262 1 96.81 305 SER A N 1
ATOM 2328 C CA . SER A 1 305 ? 9.727 23.234 3.012 1 96.81 305 SER A CA 1
ATOM 2329 C C . SER A 1 305 ? 9.188 24.047 1.838 1 96.81 305 SER A C 1
ATOM 2331 O O . SER A 1 305 ? 7.988 24.312 1.763 1 96.81 305 SER A O 1
ATOM 2333 N N . PRO A 1 306 ? 10.031 24.375 0.873 1 95.06 306 PRO A N 1
ATOM 2334 C CA . PRO A 1 306 ? 9.578 25.078 -0.331 1 95.06 306 PRO A CA 1
ATOM 2335 C C . PRO A 1 306 ? 8.656 24.219 -1.196 1 95.06 306 PRO A C 1
ATOM 2337 O O . PRO A 1 306 ? 7.98 24.75 -2.088 1 95.06 306 PRO A O 1
ATOM 2340 N N . LEU A 1 307 ? 8.57 22.953 -0.946 1 95.5 307 LEU A N 1
ATOM 2341 C CA . LEU A 1 307 ? 7.758 22.047 -1.748 1 95.5 307 LEU A CA 1
ATOM 2342 C C . LEU A 1 307 ? 6.293 22.109 -1.341 1 95.5 307 LEU A C 1
ATOM 2344 O O . LEU A 1 307 ? 5.422 21.594 -2.047 1 95.5 307 LEU A O 1
ATOM 2348 N N . LEU A 1 308 ? 5.898 22.578 -0.186 1 92.44 308 LEU A N 1
ATOM 2349 C CA . LEU A 1 308 ? 4.52 22.703 0.268 1 92.44 308 LEU A CA 1
ATOM 2350 C C . LEU A 1 308 ? 3.752 23.719 -0.578 1 92.44 308 LEU A C 1
ATOM 2352 O O . LEU A 1 308 ? 2.539 23.594 -0.76 1 92.44 308 LEU A O 1
ATOM 2356 N N . ASN A 1 309 ? 4.352 24.844 -0.958 1 72.06 309 ASN A N 1
ATOM 2357 C CA . ASN A 1 309 ? 3.74 25.922 -1.733 1 72.06 309 ASN A CA 1
ATOM 2358 C C . ASN A 1 309 ? 4.359 26.031 -3.123 1 72.06 309 ASN A C 1
ATOM 2360 O O . ASN A 1 309 ? 5.27 26.828 -3.342 1 72.06 309 ASN A O 1
ATOM 2364 N N . PRO A 1 310 ? 4.051 24.984 -4.055 1 50.56 310 PRO A N 1
ATOM 2365 C CA . PRO A 1 310 ? 4.82 25.172 -5.289 1 50.56 310 PRO A CA 1
ATOM 2366 C C . PRO A 1 310 ? 4.508 26.484 -5.992 1 50.56 310 PRO A C 1
ATOM 2368 O O . PRO A 1 310 ? 3.434 27.062 -5.789 1 50.56 310 PRO A O 1
ATOM 2371 N N . MET B 1 1 ? -32.969 -34.938 37.062 1 17.11 1 MET B N 1
ATOM 2372 C CA . MET B 1 1 ? -32.375 -36 37.875 1 17.11 1 MET B CA 1
ATOM 2373 C C . MET B 1 1 ? -31.922 -37.156 37 1 17.11 1 MET B C 1
ATOM 2375 O O . MET B 1 1 ? -30.75 -37.531 37.031 1 17.11 1 MET B O 1
ATOM 2379 N N . ALA B 1 2 ? -32.781 -38.219 37.156 1 16.17 2 ALA B N 1
ATOM 2380 C CA . ALA B 1 2 ? -32.594 -39.656 37.281 1 16.17 2 ALA B CA 1
ATOM 2381 C C . ALA B 1 2 ? -32.156 -40.281 35.969 1 16.17 2 ALA B C 1
ATOM 2383 O O . ALA B 1 2 ? -32.406 -39.719 34.906 1 16.17 2 ALA B O 1
ATOM 2384 N N . THR B 1 3 ? -31.75 -41.594 36.031 1 17.81 3 THR B N 1
ATOM 2385 C CA . THR B 1 3 ? -30.672 -42.5 35.625 1 17.81 3 THR B CA 1
ATOM 2386 C C . THR B 1 3 ? -31.047 -43.25 34.344 1 17.81 3 THR B C 1
ATOM 2388 O O . THR B 1 3 ? -30.172 -43.719 33.625 1 17.81 3 THR B O 1
ATOM 2391 N N . VAL B 1 4 ? -32.312 -43.312 33.938 1 17.92 4 VAL B N 1
ATOM 2392 C CA . VAL B 1 4 ? -32.688 -44.719 33.688 1 17.92 4 VAL B CA 1
ATOM 2393 C C . VAL B 1 4 ? -31.922 -45.25 32.5 1 17.92 4 VAL B C 1
ATOM 2395 O O . VAL B 1 4 ? -31.719 -44.562 31.5 1 17.92 4 VAL B O 1
ATOM 2398 N N . GLN B 1 5 ? -31.469 -46.531 32.562 1 17.83 5 GLN B N 1
ATOM 2399 C CA . GLN B 1 5 ? -30.531 -47.594 32.188 1 17.83 5 GLN B CA 1
ATOM 2400 C C . GLN B 1 5 ? -30.906 -48.25 30.859 1 17.83 5 GLN B C 1
ATOM 2402 O O . GLN B 1 5 ? -30.188 -49.094 30.359 1 17.83 5 GLN B O 1
ATOM 2407 N N . LEU B 1 6 ? -31.984 -47.906 30.125 1 17.53 6 LEU B N 1
ATOM 2408 C CA . LEU B 1 6 ? -32.562 -49.156 29.609 1 17.53 6 LEU B CA 1
ATOM 2409 C C . LEU B 1 6 ? -31.578 -49.844 28.656 1 17.53 6 LEU B C 1
ATOM 2411 O O . LEU B 1 6 ? -31.078 -49.219 27.719 1 17.53 6 LEU B O 1
ATOM 2415 N N . SER B 1 7 ? -31.234 -51.219 28.828 1 16.92 7 SER B N 1
ATOM 2416 C CA . SER B 1 7 ? -30.344 -52.375 28.656 1 16.92 7 SER B CA 1
ATOM 2417 C C . SER B 1 7 ? -30.438 -52.938 27.234 1 16.92 7 SER B C 1
ATOM 2419 O O . SER B 1 7 ? -29.422 -53.25 26.625 1 16.92 7 SER B O 1
ATOM 2421 N N . THR B 1 8 ? -31.594 -53.312 26.656 1 16.81 8 THR B N 1
ATOM 2422 C CA . THR B 1 8 ? -31.672 -54.75 26.422 1 16.81 8 THR B CA 1
ATOM 2423 C C . THR B 1 8 ? -30.797 -55.156 25.234 1 16.81 8 THR B C 1
ATOM 2425 O O . THR B 1 8 ? -30.516 -54.344 24.359 1 16.81 8 THR B O 1
ATOM 2428 N N . GLN B 1 9 ? -30.641 -56.562 24.969 1 16.12 9 GLN B N 1
ATOM 2429 C CA . GLN B 1 9 ? -29.781 -57.75 24.734 1 16.12 9 GLN B CA 1
ATOM 2430 C C . GLN B 1 9 ? -29.75 -58.094 23.25 1 16.12 9 GLN B C 1
ATOM 2432 O O . GLN B 1 9 ? -28.734 -58.594 22.75 1 16.12 9 GLN B O 1
ATOM 2437 N N . PHE B 1 10 ? -30.797 -58.031 22.375 1 16.7 10 PHE B N 1
ATOM 2438 C CA . PHE B 1 10 ? -31.016 -59.344 21.781 1 16.7 10 PHE B CA 1
ATOM 2439 C C . PHE B 1 10 ? -29.922 -59.719 20.797 1 16.7 10 PHE B C 1
ATOM 2441 O O . PHE B 1 10 ? -29.328 -58.812 20.188 1 16.7 10 PHE B O 1
ATOM 2448 N N . SER B 1 11 ? -29.734 -61.094 20.453 1 15.94 11 SER B N 1
ATOM 2449 C CA . SER B 1 11 ? -28.844 -62.219 20.234 1 15.94 11 SER B CA 1
ATOM 2450 C C . SER B 1 11 ? -28.484 -62.406 18.766 1 15.94 11 SER B C 1
ATOM 2452 O O . SER B 1 11 ? -27.328 -62.625 18.406 1 15.94 11 SER B O 1
ATOM 2454 N N . CYS B 1 12 ? -29.453 -62.531 17.859 1 16.41 12 CYS B N 1
ATOM 2455 C CA . CYS B 1 12 ? -29.453 -63.812 17.172 1 16.41 12 CYS B CA 1
ATOM 2456 C C . CYS B 1 12 ? -28.297 -63.906 16.188 1 16.41 12 CYS B C 1
ATOM 2458 O O . CYS B 1 12 ? -27.812 -62.906 15.672 1 16.41 12 CYS B O 1
ATOM 2460 N N . GLN B 1 13 ? -28.109 -65.188 15.617 1 15.73 13 GLN B N 1
ATOM 2461 C CA . GLN B 1 13 ? -27.156 -66.25 15.336 1 15.73 13 GLN B CA 1
ATOM 2462 C C . GLN B 1 13 ? -26.516 -66.062 13.961 1 15.73 13 GLN B C 1
ATOM 2464 O O . GLN B 1 13 ? -25.297 -66.062 13.828 1 15.73 13 GLN B O 1
ATOM 2469 N N . THR B 1 14 ? -27.109 -66.75 12.875 1 14.88 14 THR B N 1
ATOM 2470 C CA . THR B 1 14 ? -26.5 -67.938 12.383 1 14.88 14 THR B CA 1
ATOM 2471 C C . THR B 1 14 ? -25.453 -67.625 11.32 1 14.88 14 THR B C 1
ATOM 2473 O O . THR B 1 14 ? -25.234 -66.5 10.977 1 14.88 14 THR B O 1
ATOM 2476 N N . ARG B 1 15 ? -25.734 -68.375 10 1 15.45 15 ARG B N 1
ATOM 2477 C CA . ARG B 1 15 ? -25.094 -69.5 9.336 1 15.45 15 ARG B CA 1
ATOM 2478 C C . ARG B 1 15 ? -24.031 -69 8.359 1 15.45 15 ARG B C 1
ATOM 2480 O O . ARG B 1 15 ? -24.062 -67.875 7.883 1 15.45 15 ARG B O 1
ATOM 2487 N N . VAL B 1 16 ? -23.531 -70.062 7.48 1 15.95 16 VAL B N 1
ATOM 2488 C CA . VAL B 1 16 ? -22.281 -70.688 7.168 1 15.95 16 VAL B CA 1
ATOM 2489 C C . VAL B 1 16 ? -21.656 -70.062 5.918 1 15.95 16 VAL B C 1
ATOM 2491 O O . VAL B 1 16 ? -20.516 -69.625 5.949 1 15.95 16 VAL B O 1
ATOM 2494 N N . SER B 1 17 ? -21.625 -70.938 4.738 1 15.78 17 SER B N 1
ATOM 2495 C CA . SER B 1 17 ? -20.5 -71.75 4.25 1 15.78 17 SER B CA 1
ATOM 2496 C C . SER B 1 17 ? -19.875 -71.062 3.008 1 15.78 17 SER B C 1
ATOM 2498 O O . SER B 1 17 ? -18.656 -71.062 2.865 1 15.78 17 SER B O 1
ATOM 2500 N N . ILE B 1 18 ? -20.625 -70.75 1.898 1 16.64 18 ILE B N 1
ATOM 2501 C CA . ILE B 1 18 ? -20.266 -71.562 0.745 1 16.64 18 ILE B CA 1
ATOM 2502 C C . ILE B 1 18 ? -18.953 -71.062 0.146 1 16.64 18 ILE B C 1
ATOM 2504 O O . ILE B 1 18 ? -18.609 -69.875 0.268 1 16.64 18 ILE B O 1
ATOM 2508 N N . SER B 1 19 ? -18.516 -71.812 -0.959 1 16.06 19 SER B N 1
ATOM 2509 C CA . SER B 1 19 ? -17.359 -72.562 -1.467 1 16.06 19 SER B CA 1
ATOM 2510 C C . SER B 1 19 ? -16.453 -71.688 -2.303 1 16.06 19 SER B C 1
ATOM 2512 O O . SER B 1 19 ? -16.844 -70.562 -2.682 1 16.06 19 SER B O 1
ATOM 2514 N N . PRO B 1 20 ? -16.031 -72.25 -3.57 1 16.12 20 PRO B N 1
ATOM 2515 C CA . PRO B 1 20 ? -14.688 -72.688 -3.955 1 16.12 20 PRO B CA 1
ATOM 2516 C C . PRO B 1 20 ? -13.938 -71.625 -4.766 1 16.12 20 PRO B C 1
ATOM 2518 O O . PRO B 1 20 ? -12.805 -71.312 -4.426 1 16.12 20 PRO B O 1
ATOM 2521 N N . ASN B 1 21 ? -14.188 -71.625 -6.133 1 15.61 21 ASN B N 1
ATOM 2522 C CA . ASN B 1 21 ? -13.258 -72.188 -7.094 1 15.61 21 ASN B CA 1
ATOM 2523 C C . ASN B 1 21 ? -12.266 -71.188 -7.617 1 15.61 21 ASN B C 1
ATOM 2525 O O . ASN B 1 21 ? -12.523 -69.938 -7.535 1 15.61 21 ASN B O 1
ATOM 2529 N N . SER B 1 22 ? -11.336 -71.562 -8.727 1 15.62 22 SER B N 1
ATOM 2530 C CA . SER B 1 22 ? -9.93 -71.688 -9.102 1 15.62 22 SER B CA 1
ATOM 2531 C C . SER B 1 22 ? -9.5 -70.562 -10.039 1 15.62 22 SER B C 1
ATOM 2533 O O . SER B 1 22 ? -8.312 -70.25 -10.148 1 15.62 22 SER B O 1
ATOM 2535 N N . LYS B 1 23 ? -10.422 -69.938 -10.906 1 17.53 23 LYS B N 1
ATOM 2536 C CA . LYS B 1 23 ? -9.977 -69.938 -12.297 1 17.53 23 LYS B CA 1
ATOM 2537 C C . LYS B 1 23 ? -8.633 -69.25 -12.445 1 17.53 23 LYS B C 1
ATOM 2539 O O . LYS B 1 23 ? -8.359 -68.25 -11.75 1 17.53 23 LYS B O 1
ATOM 2544 N N . SER B 1 24 ? -7.824 -69.438 -13.617 1 16.14 24 SER B N 1
ATOM 2545 C CA . SER B 1 24 ? -6.539 -69.688 -14.258 1 16.14 24 SER B CA 1
ATOM 2546 C C . SER B 1 24 ? -5.809 -68.375 -14.562 1 16.14 24 SER B C 1
ATOM 2548 O O . SER B 1 24 ? -6.434 -67.312 -14.648 1 16.14 24 SER B O 1
ATOM 2550 N N . ILE B 1 25 ? -4.371 -68.5 -14.828 1 17.03 25 ILE B N 1
ATOM 2551 C CA . ILE B 1 25 ? -3.004 -68 -14.68 1 17.03 25 ILE B CA 1
ATOM 2552 C C . ILE B 1 25 ? -2.674 -67.062 -15.797 1 17.03 25 ILE B C 1
ATOM 2554 O O . ILE B 1 25 ? -2.127 -65.938 -15.547 1 17.03 25 ILE B O 1
ATOM 2558 N N . SER B 1 26 ? -2.928 -67.25 -17.172 1 16.66 26 SER B N 1
ATOM 2559 C CA . SER B 1 26 ? -1.695 -67.438 -17.922 1 16.66 26 SER B CA 1
ATOM 2560 C C . SER B 1 26 ? -1.183 -66.125 -18.516 1 16.66 26 SER B C 1
ATOM 2562 O O . SER B 1 26 ? 0.014 -66 -18.766 1 16.66 26 SER B O 1
ATOM 2564 N N . LYS B 1 27 ? -1.784 -64.938 -18.641 1 20.59 27 LYS B N 1
ATOM 2565 C CA . LYS B 1 27 ? -1.462 -64.5 -20 1 20.59 27 LYS B CA 1
ATOM 2566 C C . LYS B 1 27 ? 0.007 -64.125 -20.109 1 20.59 27 LYS B C 1
ATOM 2568 O O . LYS B 1 27 ? 0.588 -63.594 -19.141 1 20.59 27 LYS B O 1
ATOM 2573 N N . PRO B 1 28 ? 0.742 -64.312 -21.359 1 19.62 28 PRO B N 1
ATOM 2574 C CA . PRO B 1 28 ? 2.109 -64.438 -21.844 1 19.62 28 PRO B CA 1
ATOM 2575 C C . PRO B 1 28 ? 2.857 -63.125 -21.984 1 19.62 28 PRO B C 1
ATOM 2577 O O . PRO B 1 28 ? 2.299 -62.156 -22.484 1 19.62 28 PRO B O 1
ATOM 2580 N N . PRO B 1 29 ? 3.838 -62.688 -21.172 1 20.11 29 PRO B N 1
ATOM 2581 C CA . PRO B 1 29 ? 4.586 -61.438 -21.156 1 20.11 29 PRO B CA 1
ATOM 2582 C C . PRO B 1 29 ? 5.457 -61.25 -22.406 1 20.11 29 PRO B C 1
ATOM 2584 O O . PRO B 1 29 ? 6.227 -62.156 -22.75 1 20.11 29 PRO B O 1
ATOM 2587 N N . PHE B 1 30 ? 4.91 -60.625 -23.484 1 19.16 30 PHE B N 1
ATOM 2588 C CA . PHE B 1 30 ? 5.621 -60.5 -24.75 1 19.16 30 PHE B CA 1
ATOM 2589 C C . PHE B 1 30 ? 6.988 -59.875 -24.547 1 19.16 30 PHE B C 1
ATOM 2591 O O . PHE B 1 30 ? 7.109 -58.875 -23.844 1 19.16 30 PHE B O 1
ATOM 2598 N N . LEU B 1 31 ? 8.102 -60.531 -24.844 1 17.88 31 LEU B N 1
ATOM 2599 C CA . LEU B 1 31 ? 9.555 -60.5 -24.688 1 17.88 31 LEU B CA 1
ATOM 2600 C C . LEU B 1 31 ? 10.188 -59.438 -25.578 1 17.88 31 LEU B C 1
ATOM 2602 O O . LEU B 1 31 ? 11.406 -59.25 -25.562 1 17.88 31 LEU B O 1
ATOM 2606 N N . VAL B 1 32 ? 9.57 -58.375 -26.109 1 20.3 32 VAL B N 1
ATOM 2607 C CA . VAL B 1 32 ? 10.289 -58.062 -27.344 1 20.3 32 VAL B CA 1
ATOM 2608 C C . VAL B 1 32 ? 11.734 -57.688 -27.016 1 20.3 32 VAL B C 1
ATOM 2610 O O . VAL B 1 32 ? 12 -57.062 -25.984 1 20.3 32 VAL B O 1
ATOM 2613 N N . PRO B 1 33 ? 12.719 -58.125 -27.906 1 17.59 33 PRO B N 1
ATOM 2614 C CA . PRO B 1 33 ? 14.164 -58.344 -27.891 1 17.59 33 PRO B CA 1
ATOM 2615 C C . PRO B 1 33 ? 14.953 -57.031 -27.891 1 17.59 33 PRO B C 1
ATOM 2617 O O . PRO B 1 33 ? 14.453 -56 -28.344 1 17.59 33 PRO B O 1
ATOM 2620 N N . VAL B 1 34 ? 16.062 -56.875 -27.109 1 19.25 34 VAL B N 1
ATOM 2621 C CA . VAL B 1 34 ? 17.062 -55.969 -26.531 1 19.25 34 VAL B CA 1
ATOM 2622 C C . VAL B 1 34 ? 18.078 -55.562 -27.594 1 19.25 34 VAL B C 1
ATOM 2624 O O . VAL B 1 34 ? 19.016 -54.812 -27.312 1 19.25 34 VAL B O 1
ATOM 2627 N N . THR B 1 35 ? 17.766 -55.75 -28.953 1 17.5 35 THR B N 1
ATOM 2628 C CA . THR B 1 35 ? 19.062 -56.062 -29.578 1 17.5 35 THR B CA 1
ATOM 2629 C C . THR B 1 35 ? 20.062 -54.938 -29.312 1 17.5 35 THR B C 1
ATOM 2631 O O . THR B 1 35 ? 19.672 -53.812 -28.984 1 17.5 35 THR B O 1
ATOM 2634 N N . SER B 1 36 ? 21.406 -55.031 -29.984 1 17.31 36 SER B N 1
ATOM 2635 C CA . SER B 1 36 ? 22.828 -55.156 -29.734 1 17.31 36 SER B CA 1
ATOM 2636 C C . SER B 1 36 ? 23.547 -53.844 -29.984 1 17.31 36 SER B C 1
ATOM 2638 O O . SER B 1 36 ? 24.453 -53.469 -29.219 1 17.31 36 SER B O 1
ATOM 2640 N N . ILE B 1 37 ? 23.297 -52.969 -31.062 1 19.88 37 ILE B N 1
ATOM 2641 C CA . ILE B 1 37 ? 24.469 -52.844 -31.906 1 19.88 37 ILE B CA 1
ATOM 2642 C C . ILE B 1 37 ? 25.375 -51.719 -31.359 1 19.88 37 ILE B C 1
ATOM 2644 O O . ILE B 1 37 ? 24.953 -50.562 -31.312 1 19.88 37 ILE B O 1
ATOM 2648 N N . ILE B 1 38 ? 26.344 -52 -30.547 1 18.89 38 ILE B N 1
ATOM 2649 C CA . ILE B 1 38 ? 27.297 -51.281 -29.734 1 18.89 38 ILE B CA 1
ATOM 2650 C C . ILE B 1 38 ? 28.281 -50.531 -30.625 1 18.89 38 ILE B C 1
ATOM 2652 O O . ILE B 1 38 ? 29.156 -49.812 -30.141 1 18.89 38 ILE B O 1
ATOM 2656 N N . HIS B 1 39 ? 28.141 -50.312 -31.938 1 19.59 39 HIS B N 1
ATOM 2657 C CA . HIS B 1 39 ? 29.469 -50.25 -32.531 1 19.59 39 HIS B CA 1
ATOM 2658 C C . HIS B 1 39 ? 30.234 -49.031 -32.062 1 19.59 39 HIS B C 1
ATOM 2660 O O . HIS B 1 39 ? 29.734 -47.906 -32.156 1 19.59 39 HIS B O 1
ATOM 2666 N N . ARG B 1 40 ? 31.109 -49.094 -31.125 1 19.7 40 ARG B N 1
ATOM 2667 C CA . ARG B 1 40 ? 31.938 -48.125 -30.406 1 19.7 40 ARG B CA 1
ATOM 2668 C C . ARG B 1 40 ? 32.969 -47.5 -31.328 1 19.7 40 ARG B C 1
ATOM 2670 O O . ARG B 1 40 ? 33.938 -48.156 -31.703 1 19.7 40 ARG B O 1
ATOM 2677 N N . PRO B 1 41 ? 32.625 -46.812 -32.406 1 21.25 41 PRO B N 1
ATOM 2678 C CA . PRO B 1 41 ? 33.844 -46.594 -33.219 1 21.25 41 PRO B CA 1
ATOM 2679 C C . PRO B 1 41 ? 34.969 -45.906 -32.438 1 21.25 41 PRO B C 1
ATOM 2681 O O . PRO B 1 41 ? 34.688 -45.188 -31.453 1 21.25 41 PRO B O 1
ATOM 2684 N N . MET B 1 42 ? 36.156 -46.469 -32.406 1 20.83 42 MET B N 1
ATOM 2685 C CA . MET B 1 42 ? 37.469 -46.281 -31.75 1 20.83 42 MET B CA 1
ATOM 2686 C C . MET B 1 42 ? 38.094 -44.938 -32.156 1 20.83 42 MET B C 1
ATOM 2688 O O . MET B 1 42 ? 38.625 -44.812 -33.25 1 20.83 42 MET B O 1
ATOM 2692 N N . ILE B 1 43 ? 37.344 -43.875 -32.312 1 21.42 43 ILE B N 1
ATOM 2693 C CA . ILE B 1 43 ? 38.094 -42.844 -33.031 1 21.42 43 ILE B CA 1
ATOM 2694 C C . ILE B 1 43 ? 39.375 -42.5 -32.25 1 21.42 43 ILE B C 1
ATOM 2696 O O . ILE B 1 43 ? 39.344 -42.375 -31.031 1 21.42 43 ILE B O 1
ATOM 2700 N N . SER B 1 44 ? 40.531 -42.688 -32.875 1 20 44 SER B N 1
ATOM 2701 C CA . SER B 1 44 ? 41.969 -42.594 -32.594 1 20 44 SER B CA 1
ATOM 2702 C C . SER B 1 44 ? 42.344 -41.188 -32.094 1 20 44 SER B C 1
ATOM 2704 O O . SER B 1 44 ? 41.844 -40.188 -32.656 1 20 44 SER B O 1
ATOM 2706 N N . THR B 1 45 ? 42.75 -41 -30.844 1 21.05 45 THR B N 1
ATOM 2707 C CA . THR B 1 45 ? 43.125 -39.938 -29.953 1 21.05 45 THR B CA 1
ATOM 2708 C C . THR B 1 45 ? 44.375 -39.219 -30.469 1 21.05 45 THR B C 1
ATOM 2710 O O . THR B 1 45 ? 44.906 -38.344 -29.781 1 21.05 45 THR B O 1
ATOM 2713 N N . GLY B 1 46 ? 44.469 -38.781 -31.781 1 21.36 46 GLY B N 1
ATOM 2714 C CA . GLY B 1 46 ? 45.812 -38.312 -32.094 1 21.36 46 GLY B CA 1
ATOM 2715 C C . GLY B 1 46 ? 46.281 -37.219 -31.156 1 21.36 46 GLY B C 1
ATOM 2716 O O . GLY B 1 46 ? 45.469 -36.5 -30.594 1 21.36 46 GLY B O 1
ATOM 2717 N N . GLY B 1 47 ? 47.469 -37.344 -30.469 1 21.14 47 GLY B N 1
ATOM 2718 C CA . GLY B 1 47 ? 48.25 -36.719 -29.406 1 21.14 47 GLY B CA 1
ATOM 2719 C C . GLY B 1 47 ? 48.719 -35.312 -29.766 1 21.14 47 GLY B C 1
ATOM 2720 O O . GLY B 1 47 ? 49.625 -35.125 -30.578 1 21.14 47 GLY B O 1
ATOM 2721 N N . ILE B 1 48 ? 47.844 -34.375 -30.219 1 21.52 48 ILE B N 1
ATOM 2722 C CA . ILE B 1 48 ? 48.531 -33.156 -30.656 1 21.52 48 ILE B CA 1
ATOM 2723 C C . ILE B 1 48 ? 49.312 -32.562 -29.484 1 21.52 48 ILE B C 1
ATOM 2725 O O . ILE B 1 48 ? 48.781 -32.375 -28.391 1 21.52 48 ILE B O 1
ATOM 2729 N N . ALA B 1 49 ? 50.688 -32.5 -29.578 1 23.53 49 ALA B N 1
ATOM 2730 C CA . ALA B 1 49 ? 51.781 -32.062 -28.734 1 23.53 49 ALA B CA 1
ATOM 2731 C C . ALA B 1 49 ? 51.688 -30.547 -28.484 1 23.53 49 ALA B C 1
ATOM 2733 O O . ALA B 1 49 ? 51.938 -29.734 -29.375 1 23.53 49 ALA B O 1
ATOM 2734 N N . VAL B 1 50 ? 50.594 -30 -28 1 21.56 50 VAL B N 1
ATOM 2735 C CA . VAL B 1 50 ? 50.531 -28.547 -27.969 1 21.56 50 VAL B CA 1
ATOM 2736 C C . VAL B 1 50 ? 51.656 -28 -27.094 1 21.56 50 VAL B C 1
ATOM 2738 O O . VAL B 1 50 ? 52 -28.594 -26.062 1 21.56 50 VAL B O 1
ATOM 2741 N N . SER B 1 51 ? 52.531 -27.141 -27.703 1 24.78 51 SER B N 1
ATOM 2742 C CA . SER B 1 51 ? 53.75 -26.469 -27.266 1 24.78 51 SER B CA 1
ATOM 2743 C C . SER B 1 51 ? 53.5 -25.625 -26.016 1 24.78 51 SER B C 1
ATOM 2745 O O . SER B 1 51 ? 52.375 -25.188 -25.766 1 24.78 51 SER B O 1
ATOM 2747 N N . PRO B 1 52 ? 54.562 -25.547 -25.094 1 23.56 52 PRO B N 1
ATOM 2748 C CA . PRO B 1 52 ? 54.625 -25.031 -23.719 1 23.56 52 PRO B CA 1
ATOM 2749 C C . PRO B 1 52 ? 54.312 -23.531 -23.641 1 23.56 52 PRO B C 1
ATOM 2751 O O . PRO B 1 52 ? 54.906 -22.734 -24.391 1 23.56 52 PRO B O 1
ATOM 2754 N N . ARG B 1 53 ? 53.094 -23.109 -23.531 1 23.88 53 ARG B N 1
ATOM 2755 C CA . ARG B 1 53 ? 52.719 -21.703 -23.438 1 23.88 53 ARG B CA 1
ATOM 2756 C C . ARG B 1 53 ? 53.531 -20.984 -22.359 1 23.88 53 ARG B C 1
ATOM 2758 O O . ARG B 1 53 ? 53.781 -21.531 -21.281 1 23.88 53 ARG B O 1
ATOM 2765 N N . ARG B 1 54 ? 54.312 -19.828 -22.734 1 28.48 54 ARG B N 1
ATOM 2766 C CA . ARG B 1 54 ? 55.156 -18.922 -21.969 1 28.48 54 ARG B CA 1
ATOM 2767 C C . ARG B 1 54 ? 54.406 -18.312 -20.797 1 28.48 54 ARG B C 1
ATOM 2769 O O . ARG B 1 54 ? 53.281 -17.812 -20.969 1 28.48 54 ARG B O 1
ATOM 2776 N N . VAL B 1 55 ? 54.688 -18.703 -19.547 1 24.88 55 VAL B N 1
ATOM 2777 C CA . VAL B 1 55 ? 54.219 -18.203 -18.25 1 24.88 55 VAL B CA 1
ATOM 2778 C C . VAL B 1 55 ? 54.531 -16.719 -18.125 1 24.88 55 VAL B C 1
ATOM 2780 O O . VAL B 1 55 ? 55.688 -16.312 -18.141 1 24.88 55 VAL B O 1
ATOM 2783 N N . PHE B 1 56 ? 53.844 -15.789 -18.859 1 25.47 56 PHE B N 1
ATOM 2784 C CA . PHE B 1 56 ? 54.094 -14.375 -18.594 1 25.47 56 PHE B CA 1
ATOM 2785 C C . PHE B 1 56 ? 53.875 -14.062 -17.109 1 25.47 56 PHE B C 1
ATOM 2787 O O . PHE B 1 56 ? 52.812 -14.359 -16.547 1 25.47 56 PHE B O 1
ATOM 2794 N N . LYS B 1 57 ? 55.031 -14.023 -16.406 1 26.73 57 LYS B N 1
ATOM 2795 C CA . LYS B 1 57 ? 55.094 -13.586 -15.016 1 26.73 57 LYS B CA 1
ATOM 2796 C C . LYS B 1 57 ? 54.562 -12.156 -14.859 1 26.73 57 LYS B C 1
ATOM 2798 O O . LYS B 1 57 ? 55.188 -11.211 -15.367 1 26.73 57 LYS B O 1
ATOM 2803 N N . VAL B 1 58 ? 53.344 -11.875 -14.922 1 30.61 58 VAL B N 1
ATOM 2804 C CA . VAL B 1 58 ? 52.844 -10.547 -14.586 1 30.61 58 VAL B CA 1
ATOM 2805 C C . VAL B 1 58 ? 53.375 -10.125 -13.219 1 30.61 58 VAL B C 1
ATOM 2807 O O . VAL B 1 58 ? 53.25 -10.867 -12.242 1 30.61 58 VAL B O 1
ATOM 2810 N N . ARG B 1 59 ? 54.375 -9.25 -13.102 1 32.03 59 ARG B N 1
ATOM 2811 C CA . ARG B 1 59 ? 54.906 -8.578 -11.914 1 32.03 59 ARG B CA 1
ATOM 2812 C C . ARG B 1 59 ? 53.781 -8.109 -11.008 1 32.03 59 ARG B C 1
ATOM 2814 O O . ARG B 1 59 ? 52.812 -7.512 -11.477 1 32.03 59 ARG B O 1
ATOM 2821 N N . ALA B 1 60 ? 53.625 -8.656 -9.773 1 34.78 60 ALA B N 1
ATOM 2822 C CA . ALA B 1 60 ? 52.781 -8.461 -8.602 1 34.78 60 ALA B CA 1
ATOM 2823 C C . ALA B 1 60 ? 52.75 -6.996 -8.18 1 34.78 60 ALA B C 1
ATOM 2825 O O . ALA B 1 60 ? 53 -6.672 -7.023 1 34.78 60 ALA B O 1
ATOM 2826 N N . THR B 1 61 ? 53.281 -6.09 -8.828 1 38.75 61 THR B N 1
ATOM 2827 C CA . THR B 1 61 ? 53.25 -4.758 -8.227 1 38.75 61 THR B CA 1
ATOM 2828 C C . THR B 1 61 ? 51.812 -4.273 -8.031 1 38.75 61 THR B C 1
ATOM 2830 O O . THR B 1 61 ? 51.594 -3.211 -7.449 1 38.75 61 THR B O 1
ATOM 2833 N N . ASP B 1 62 ? 50.812 -4.637 -8.867 1 43.16 62 ASP B N 1
ATOM 2834 C CA . ASP B 1 62 ? 49.438 -4.133 -8.898 1 43.16 62 ASP B CA 1
ATOM 2835 C C . ASP B 1 62 ? 48.594 -4.723 -7.762 1 43.16 62 ASP B C 1
ATOM 2837 O O . ASP B 1 62 ? 47.688 -5.492 -7.996 1 43.16 62 ASP B O 1
ATOM 2841 N N . THR B 1 63 ? 49.125 -4.914 -6.668 1 52.06 63 THR B N 1
ATOM 2842 C CA . THR B 1 63 ? 48.594 -5.48 -5.445 1 52.06 63 THR B CA 1
ATOM 2843 C C . THR B 1 63 ? 47.406 -4.645 -4.949 1 52.06 63 THR B C 1
ATOM 2845 O O . THR B 1 63 ? 46.438 -5.188 -4.426 1 52.06 63 THR B O 1
ATOM 2848 N N . GLY B 1 64 ? 47.531 -3.334 -5.086 1 55.81 64 GLY B N 1
ATOM 2849 C CA . GLY B 1 64 ? 46.469 -2.469 -4.598 1 55.81 64 GLY B CA 1
ATOM 2850 C C . GLY B 1 64 ? 45.188 -2.633 -5.359 1 55.81 64 GLY B C 1
ATOM 2851 O O . GLY B 1 64 ? 44.094 -2.627 -4.762 1 55.81 64 GLY B O 1
ATOM 2852 N N . GLU B 1 65 ? 45.406 -2.709 -6.719 1 61.28 65 GLU B N 1
ATOM 2853 C CA . GLU B 1 65 ? 44.188 -2.865 -7.543 1 61.28 65 GLU B CA 1
ATOM 2854 C C . GLU B 1 65 ? 43.531 -4.227 -7.32 1 61.28 65 GLU B C 1
ATOM 2856 O O . GLU B 1 65 ? 42.312 -4.332 -7.258 1 61.28 65 GLU B O 1
ATOM 2861 N N . ILE B 1 66 ? 44.5 -5.227 -7.113 1 64.31 66 ILE B N 1
ATOM 2862 C CA . ILE B 1 66 ? 43.969 -6.562 -6.855 1 64.31 66 ILE B CA 1
ATOM 2863 C C . ILE B 1 66 ? 43.281 -6.582 -5.496 1 64.31 66 ILE B C 1
ATOM 2865 O O . ILE B 1 66 ? 42.219 -7.188 -5.348 1 64.31 66 ILE B O 1
ATOM 2869 N N . GLY B 1 67 ? 43.812 -5.84 -4.559 1 64.31 67 GLY B N 1
ATOM 2870 C CA . GLY B 1 67 ? 43.188 -5.762 -3.242 1 64.31 67 GLY B CA 1
ATOM 2871 C C . GLY B 1 67 ? 41.844 -5.086 -3.254 1 64.31 67 GLY B C 1
ATOM 2872 O O . GLY B 1 67 ? 40.906 -5.547 -2.596 1 64.31 67 GLY B O 1
ATOM 2873 N N . SER B 1 68 ? 41.781 -3.992 -4.027 1 70.75 68 SER B N 1
ATOM 2874 C CA . SER B 1 68 ? 40.531 -3.277 -4.129 1 70.75 68 SER B CA 1
ATOM 2875 C C . SER B 1 68 ? 39.469 -4.105 -4.863 1 70.75 68 SER B C 1
ATOM 2877 O O . SER B 1 68 ? 38.312 -4.133 -4.469 1 70.75 68 SER B O 1
ATOM 2879 N N . ALA B 1 69 ? 39.906 -4.855 -5.824 1 74.75 69 ALA B N 1
ATOM 2880 C CA . ALA B 1 69 ? 39 -5.719 -6.566 1 74.75 69 ALA B CA 1
ATOM 2881 C C . ALA B 1 69 ? 38.531 -6.887 -5.703 1 74.75 69 ALA B C 1
ATOM 2883 O O . ALA B 1 69 ? 37.344 -7.266 -5.75 1 74.75 69 ALA B O 1
ATOM 2884 N N . LEU B 1 70 ? 39.5 -7.414 -4.926 1 73.38 70 LEU B N 1
ATOM 2885 C CA . LEU B 1 70 ? 39.125 -8.516 -4.039 1 73.38 70 LEU B CA 1
ATOM 2886 C C . LEU B 1 70 ? 38.156 -8.047 -2.971 1 73.38 70 LEU B C 1
ATOM 2888 O O . LEU B 1 70 ? 37.219 -8.773 -2.625 1 73.38 70 LEU B O 1
ATOM 2892 N N . LEU B 1 71 ? 38.344 -6.863 -2.49 1 74.75 71 LEU B N 1
ATOM 2893 C CA . LEU B 1 71 ? 37.406 -6.305 -1.499 1 74.75 71 LEU B CA 1
ATOM 2894 C C . LEU B 1 71 ? 36.031 -6.059 -2.109 1 74.75 71 LEU B C 1
ATOM 2896 O O . LEU B 1 71 ? 35.031 -6.328 -1.476 1 74.75 71 LEU B O 1
ATOM 2900 N N . ALA B 1 72 ? 36.031 -5.496 -3.32 1 74.88 72 ALA B N 1
ATOM 2901 C CA . ALA B 1 72 ? 34.75 -5.289 -4.02 1 74.88 72 ALA B CA 1
ATOM 2902 C C . ALA B 1 72 ? 34.031 -6.613 -4.266 1 74.88 72 ALA B C 1
ATOM 2904 O O . ALA B 1 72 ? 32.812 -6.695 -4.148 1 74.88 72 ALA B O 1
ATOM 2905 N N . ALA B 1 73 ? 34.812 -7.617 -4.633 1 76.62 73 ALA B N 1
ATOM 2906 C CA . ALA B 1 73 ? 34.219 -8.938 -4.859 1 76.62 73 ALA B CA 1
ATOM 2907 C C . ALA B 1 73 ? 33.656 -9.523 -3.566 1 76.62 73 ALA B C 1
ATOM 2909 O O . ALA B 1 73 ? 32.594 -10.117 -3.566 1 76.62 73 ALA B O 1
ATOM 2910 N N . GLU B 1 74 ? 34.344 -9.359 -2.49 1 78.06 74 GLU B N 1
ATOM 2911 C CA . GLU B 1 74 ? 33.875 -9.844 -1.197 1 78.06 74 GLU B CA 1
ATOM 2912 C C . GLU B 1 74 ? 32.594 -9.133 -0.772 1 78.06 74 GLU B C 1
ATOM 2914 O O . GLU B 1 74 ? 31.672 -9.758 -0.246 1 78.06 74 GLU B O 1
ATOM 2919 N N . GLU B 1 75 ? 32.594 -7.855 -1.034 1 76.06 75 GLU B N 1
ATOM 2920 C CA . GLU B 1 75 ? 31.422 -7.082 -0.709 1 76.06 75 GLU B CA 1
ATOM 2921 C C . GLU B 1 75 ? 30.219 -7.516 -1.558 1 76.06 75 GLU B C 1
ATOM 2923 O O . GLU B 1 75 ? 29.094 -7.598 -1.062 1 76.06 75 GLU B O 1
ATOM 2928 N N . ALA B 1 76 ? 30.516 -7.812 -2.732 1 79.5 76 ALA B N 1
ATOM 2929 C CA . ALA B 1 76 ? 29.453 -8.273 -3.625 1 79.5 76 ALA B CA 1
ATOM 2930 C C . ALA B 1 76 ? 28.922 -9.633 -3.188 1 79.5 76 ALA B C 1
ATOM 2932 O O . ALA B 1 76 ? 27.703 -9.875 -3.229 1 79.5 76 ALA B O 1
ATOM 2933 N N . ILE B 1 77 ? 29.828 -10.492 -2.811 1 82.31 77 ILE B N 1
ATOM 2934 C CA . ILE B 1 77 ? 29.422 -11.812 -2.344 1 82.31 77 ILE B CA 1
ATOM 2935 C C . ILE B 1 77 ? 28.578 -11.68 -1.075 1 82.31 77 ILE B C 1
ATOM 2937 O O . ILE B 1 77 ? 27.562 -12.352 -0.925 1 82.31 77 ILE B O 1
ATOM 2941 N N . GLU B 1 78 ? 28.969 -10.812 -0.25 1 82.75 78 GLU B N 1
ATOM 2942 C CA . GLU B 1 78 ? 28.219 -10.594 0.988 1 82.75 78 GLU B CA 1
ATOM 2943 C C . GLU B 1 78 ? 26.828 -10.039 0.706 1 82.75 78 GLU B C 1
ATOM 2945 O O . GLU B 1 78 ? 25.859 -10.422 1.36 1 82.75 78 GLU B O 1
ATOM 2950 N N . ASP B 1 79 ? 26.766 -9.219 -0.248 1 84.56 79 ASP B N 1
ATOM 2951 C CA . ASP B 1 79 ? 25.484 -8.625 -0.615 1 84.56 79 ASP B CA 1
ATOM 2952 C C . ASP B 1 79 ? 24.531 -9.68 -1.167 1 84.56 79 ASP B C 1
ATOM 2954 O O . ASP B 1 79 ? 23.344 -9.664 -0.853 1 84.56 79 ASP B O 1
ATOM 2958 N N . VAL B 1 80 ? 25.125 -10.508 -1.888 1 87.81 80 VAL B N 1
ATOM 2959 C CA . VAL B 1 80 ? 24.312 -11.57 -2.469 1 87.81 80 VAL B CA 1
ATOM 2960 C C . VAL B 1 80 ? 23.828 -12.516 -1.368 1 87.81 80 VAL B C 1
ATOM 2962 O O . VAL B 1 80 ? 22.672 -12.93 -1.359 1 87.81 80 VAL B O 1
ATOM 2965 N N . GLU B 1 81 ? 24.672 -12.812 -0.458 1 90.75 81 GLU B N 1
ATOM 2966 C CA . GLU B 1 81 ? 24.297 -13.688 0.65 1 90.75 81 GLU B CA 1
ATOM 2967 C C . GLU B 1 81 ? 23.234 -13.039 1.535 1 90.75 81 GLU B C 1
ATOM 2969 O O . GLU B 1 81 ? 22.312 -13.711 1.989 1 90.75 81 GLU B O 1
ATOM 2974 N N . GLU B 1 82 ? 23.391 -11.836 1.763 1 93.12 82 GLU B N 1
ATOM 2975 C CA . GLU B 1 82 ? 22.406 -11.117 2.57 1 93.12 82 GLU B CA 1
ATOM 2976 C C . GLU B 1 82 ? 21.031 -11.094 1.895 1 93.12 82 GLU B C 1
ATOM 2978 O O . GLU B 1 82 ? 20.016 -11.281 2.553 1 93.12 82 GLU B O 1
ATOM 2983 N N . THR B 1 83 ? 21.047 -10.891 0.631 1 95.69 83 THR B N 1
ATOM 2984 C CA . THR B 1 83 ? 19.797 -10.867 -0.113 1 95.69 83 THR B CA 1
ATOM 2985 C C . THR B 1 83 ? 19.109 -12.234 -0.061 1 95.69 83 THR B C 1
ATOM 2987 O O . THR B 1 83 ? 17.891 -12.32 0.102 1 95.69 83 THR B O 1
ATOM 2990 N N . GLU B 1 84 ? 19.891 -13.273 -0.151 1 96.06 84 GLU B N 1
ATOM 2991 C CA . GLU B 1 84 ? 19.328 -14.625 -0.065 1 96.06 84 GLU B CA 1
ATOM 2992 C C . GLU B 1 84 ? 18.734 -14.883 1.315 1 96.06 84 GLU B C 1
ATOM 2994 O O . GLU B 1 84 ? 17.688 -15.516 1.434 1 96.06 84 GLU B O 1
ATOM 2999 N N . ARG B 1 85 ? 19.375 -14.414 2.266 1 96.31 85 ARG B N 1
ATOM 3000 C CA . ARG B 1 85 ? 18.859 -14.555 3.623 1 96.31 85 ARG B CA 1
ATOM 3001 C C . ARG B 1 85 ? 17.547 -13.781 3.795 1 96.31 85 ARG B C 1
ATOM 3003 O O . ARG B 1 85 ? 16.609 -14.273 4.422 1 96.31 85 ARG B O 1
ATOM 3010 N N . LEU B 1 86 ? 17.5 -12.617 3.258 1 97.5 86 LEU B N 1
ATOM 3011 C CA . LEU B 1 86 ? 16.297 -11.797 3.322 1 97.5 86 LEU B CA 1
ATOM 3012 C C . LEU B 1 86 ? 15.133 -12.477 2.613 1 97.5 86 LEU B C 1
ATOM 3014 O O . LEU B 1 86 ? 14 -12.453 3.102 1 97.5 86 LEU B O 1
ATOM 3018 N N . LYS B 1 87 ? 15.406 -13.039 1.499 1 98 87 LYS B N 1
ATOM 3019 C CA . LYS B 1 87 ? 14.375 -13.75 0.753 1 98 87 LYS B CA 1
ATOM 3020 C C . LYS B 1 87 ? 13.805 -14.906 1.566 1 98 87 LYS B C 1
ATOM 3022 O O . LYS B 1 87 ? 12.594 -15.086 1.643 1 98 87 LYS B O 1
ATOM 3027 N N . ARG B 1 88 ? 14.656 -15.664 2.209 1 97.38 88 ARG B N 1
ATOM 3028 C CA . ARG B 1 88 ? 14.219 -16.781 3.037 1 97.38 88 ARG B CA 1
ATOM 3029 C C . ARG B 1 88 ? 13.422 -16.297 4.242 1 97.38 88 ARG B C 1
ATOM 3031 O O . ARG B 1 88 ? 12.398 -16.891 4.594 1 97.38 88 ARG B O 1
ATOM 3038 N N . SER B 1 89 ? 13.922 -15.258 4.828 1 97.44 89 SER B N 1
ATOM 3039 C CA . SER B 1 89 ? 13.219 -14.68 5.969 1 97.44 89 SER B CA 1
ATOM 3040 C C . SER B 1 89 ? 11.82 -14.211 5.574 1 97.44 89 SER B C 1
ATOM 3042 O O . SER B 1 89 ? 10.867 -14.391 6.328 1 97.44 89 SER B O 1
ATOM 3044 N N . LEU B 1 90 ? 11.742 -13.609 4.414 1 98.25 90 LEU B N 1
ATOM 3045 C CA . LEU B 1 90 ? 10.438 -13.164 3.932 1 98.25 90 LEU B CA 1
ATOM 3046 C C . LEU B 1 90 ? 9.5 -14.344 3.725 1 98.25 90 LEU B C 1
ATOM 3048 O O . LEU B 1 90 ? 8.383 -14.352 4.246 1 98.25 90 LEU B O 1
ATOM 3052 N N . VAL B 1 91 ? 9.969 -15.336 3.037 1 98 91 VAL B N 1
ATOM 3053 C CA . VAL B 1 91 ? 9.133 -16.484 2.729 1 98 91 VAL B CA 1
ATOM 3054 C C . VAL B 1 91 ? 8.703 -17.188 4.02 1 98 91 VAL B C 1
ATOM 3056 O O . VAL B 1 91 ? 7.551 -17.594 4.16 1 98 91 VAL B O 1
ATOM 3059 N N . ASP B 1 92 ? 9.617 -17.281 4.988 1 96.75 92 ASP B N 1
ATOM 3060 C CA . ASP B 1 92 ? 9.297 -17.875 6.281 1 96.75 92 ASP B CA 1
ATOM 3061 C C . ASP B 1 92 ? 8.195 -17.078 6.988 1 96.75 92 ASP B C 1
ATOM 3063 O O . ASP B 1 92 ? 7.316 -17.656 7.625 1 96.75 92 ASP B O 1
ATOM 3067 N N . SER B 1 93 ? 8.234 -15.789 6.875 1 97 93 SER B N 1
ATOM 3068 C CA . SER B 1 93 ? 7.273 -14.93 7.551 1 97 93 SER B CA 1
ATOM 3069 C C . SER B 1 93 ? 5.887 -15.047 6.922 1 97 93 SER B C 1
ATOM 3071 O O . SER B 1 93 ? 4.883 -14.695 7.543 1 97 93 SER B O 1
ATOM 3073 N N . LEU B 1 94 ? 5.84 -15.492 5.691 1 97.31 94 LEU B N 1
ATOM 3074 C CA . LEU B 1 94 ? 4.57 -15.602 4.977 1 97.31 94 LEU B CA 1
ATOM 3075 C C . LEU B 1 94 ? 3.82 -16.859 5.391 1 97.31 94 LEU B C 1
ATOM 3077 O O . LEU B 1 94 ? 2.615 -16.969 5.156 1 97.31 94 LEU B O 1
ATOM 3081 N N . TYR B 1 95 ? 4.578 -17.797 5.93 1 91.12 95 TYR B N 1
ATOM 3082 C CA . TYR B 1 95 ? 3.971 -19.078 6.316 1 91.12 95 TYR B CA 1
ATOM 3083 C C . TYR B 1 95 ? 2.844 -18.859 7.32 1 91.12 95 TYR B C 1
ATOM 3085 O O . TYR B 1 95 ? 3.004 -18.109 8.289 1 91.12 95 TYR B O 1
ATOM 3093 N N . GLY B 1 96 ? 1.702 -19.469 7.047 1 91.5 96 GLY B N 1
ATOM 3094 C CA . GLY B 1 96 ? 0.582 -19.422 7.973 1 91.5 96 GLY B CA 1
ATOM 3095 C C . GLY B 1 96 ? -0.28 -18.188 7.797 1 91.5 96 GLY B C 1
ATOM 3096 O O . GLY B 1 96 ? -1.279 -18.016 8.5 1 91.5 96 GLY B O 1
ATOM 3097 N N . THR B 1 97 ? 0.03 -17.359 6.867 1 95 97 THR B N 1
ATOM 3098 C CA . THR B 1 97 ? -0.739 -16.125 6.719 1 95 97 THR B CA 1
ATOM 3099 C C . THR B 1 97 ? -1.92 -16.344 5.777 1 95 97 THR B C 1
ATOM 3101 O O . THR B 1 97 ? -2.805 -15.484 5.68 1 95 97 THR B O 1
ATOM 3104 N N . ASP B 1 98 ? -1.965 -17.5 5.109 1 93.31 98 ASP B N 1
ATOM 3105 C CA . ASP B 1 98 ? -2.984 -17.75 4.094 1 93.31 98 ASP B CA 1
ATOM 3106 C C . ASP B 1 98 ? -3.035 -16.609 3.08 1 93.31 98 ASP B C 1
ATOM 3108 O O . ASP B 1 98 ? -4.094 -16.016 2.846 1 93.31 98 ASP B O 1
ATOM 3112 N N . ARG B 1 99 ? -1.838 -16.297 2.572 1 95.94 99 ARG B N 1
ATOM 3113 C CA . ARG B 1 99 ? -1.629 -15.266 1.563 1 95.94 99 ARG B CA 1
ATOM 3114 C C . ARG B 1 99 ? -2.018 -13.891 2.1 1 95.94 99 ARG B C 1
ATOM 3116 O O . ARG B 1 99 ? -2.5 -13.039 1.349 1 95.94 99 ARG B O 1
ATOM 3123 N N . GLY B 1 100 ? -2.014 -13.664 3.352 1 95.31 100 GLY B N 1
ATOM 3124 C CA . GLY B 1 100 ? -2.271 -12.367 3.967 1 95.31 100 GLY B CA 1
ATOM 3125 C C . GLY B 1 100 ? -3.57 -12.328 4.75 1 95.31 100 GLY B C 1
ATOM 3126 O O . GLY B 1 100 ? -3.754 -11.469 5.613 1 95.31 100 GLY B O 1
ATOM 3127 N N . LEU B 1 101 ? -4.492 -13.219 4.504 1 92.94 101 LEU B N 1
ATOM 3128 C CA . LEU B 1 101 ? -5.828 -13.219 5.09 1 92.94 101 LEU B CA 1
ATOM 3129 C C . LEU B 1 101 ? -5.758 -13.32 6.609 1 92.94 101 LEU B C 1
ATOM 3131 O O . LEU B 1 101 ? -6.488 -12.625 7.316 1 92.94 101 LEU B O 1
ATOM 3135 N N . SER B 1 102 ? -4.824 -14.117 7.141 1 93.69 102 SER B N 1
ATOM 3136 C CA . SER B 1 102 ? -4.777 -14.391 8.57 1 93.69 102 SER B CA 1
ATOM 3137 C C . SER B 1 102 ? -3.582 -13.711 9.234 1 93.69 102 SER B C 1
ATOM 3139 O O . SER B 1 102 ? -3.205 -14.055 10.352 1 93.69 102 SER B O 1
ATOM 3141 N N . ALA B 1 103 ? -3.004 -12.836 8.539 1 93.88 103 ALA B N 1
ATOM 3142 C CA . ALA B 1 103 ? -1.821 -12.18 9.086 1 93.88 103 ALA B CA 1
ATOM 3143 C C . ALA B 1 103 ? -2.207 -11.172 10.172 1 93.88 103 ALA B C 1
ATOM 3145 O O . ALA B 1 103 ? -3.086 -10.336 9.961 1 93.88 103 ALA B O 1
ATOM 3146 N N . SER B 1 104 ? -1.549 -11.258 11.32 1 93.31 104 SER B N 1
ATOM 3147 C CA . SER B 1 104 ? -1.72 -10.242 12.359 1 93.31 104 SER B CA 1
ATOM 3148 C C . SER B 1 104 ? -1.063 -8.93 11.953 1 93.31 104 SER B C 1
ATOM 3150 O O . SER B 1 104 ? -0.242 -8.891 11.039 1 93.31 104 SER B O 1
ATOM 3152 N N . SER B 1 105 ? -1.416 -7.879 12.625 1 92.06 105 SER B N 1
ATOM 3153 C CA . SER B 1 105 ? -0.811 -6.578 12.359 1 92.06 105 SER B CA 1
ATOM 3154 C C . SER B 1 105 ? 0.705 -6.629 12.523 1 92.06 105 SER B C 1
ATOM 3156 O O . SER B 1 105 ? 1.442 -6.07 11.711 1 92.06 105 SER B O 1
ATOM 3158 N N . GLU B 1 106 ? 1.166 -7.305 13.523 1 92.06 106 GLU B N 1
ATOM 3159 C CA . GLU B 1 106 ? 2.6 -7.43 13.773 1 92.06 106 GLU B CA 1
ATOM 3160 C C . GLU B 1 106 ? 3.287 -8.203 12.648 1 92.06 106 GLU B C 1
ATOM 3162 O O . GLU B 1 106 ? 4.371 -7.824 12.203 1 92.06 106 GLU B O 1
ATOM 3167 N N . THR B 1 107 ? 2.643 -9.25 12.25 1 95.06 107 THR B N 1
ATOM 3168 C CA . THR B 1 107 ? 3.189 -10.031 11.148 1 95.06 107 THR B CA 1
ATOM 3169 C C . THR B 1 107 ? 3.25 -9.203 9.867 1 95.06 107 THR B C 1
ATOM 3171 O O . THR B 1 107 ? 4.242 -9.25 9.141 1 95.06 107 THR B O 1
ATOM 3174 N N . ARG B 1 108 ? 2.205 -8.438 9.609 1 96 108 ARG B N 1
ATOM 3175 C CA . ARG B 1 108 ? 2.191 -7.559 8.445 1 96 108 ARG B CA 1
ATOM 3176 C C . ARG B 1 108 ? 3.309 -6.523 8.523 1 96 108 ARG B C 1
ATOM 3178 O O . ARG B 1 108 ? 3.918 -6.184 7.508 1 96 108 ARG B O 1
ATOM 3185 N N . ALA B 1 109 ? 3.621 -6.047 9.703 1 95.06 109 ALA B N 1
ATOM 3186 C CA . ALA B 1 109 ? 4.719 -5.105 9.898 1 95.06 109 ALA B CA 1
ATOM 3187 C C . ALA B 1 109 ? 6.059 -5.75 9.555 1 95.06 109 ALA B C 1
ATOM 3189 O O . ALA B 1 109 ? 6.891 -5.145 8.875 1 95.06 109 ALA B O 1
ATOM 3190 N N . GLU B 1 110 ? 6.25 -6.906 10.055 1 96.12 110 GLU B N 1
ATOM 3191 C CA . GLU B 1 110 ? 7.48 -7.641 9.773 1 96.12 110 GLU B CA 1
ATOM 3192 C C . GLU B 1 110 ? 7.645 -7.895 8.281 1 96.12 110 GLU B C 1
ATOM 3194 O O . GLU B 1 110 ? 8.727 -7.699 7.727 1 96.12 110 GLU B O 1
ATOM 3199 N N . ILE B 1 111 ? 6.594 -8.297 7.688 1 97.44 111 ILE B N 1
ATOM 3200 C CA . ILE B 1 111 ? 6.605 -8.555 6.254 1 97.44 111 ILE B CA 1
ATOM 3201 C C . ILE B 1 111 ? 6.922 -7.27 5.496 1 97.44 111 ILE B C 1
ATOM 3203 O O . ILE B 1 111 ? 7.754 -7.27 4.586 1 97.44 111 ILE B O 1
ATOM 3207 N N . GLY B 1 112 ? 6.254 -6.211 5.871 1 96.69 112 GLY B N 1
ATOM 3208 C CA . GLY B 1 112 ? 6.543 -4.922 5.258 1 96.69 112 GLY B CA 1
ATOM 3209 C C . GLY B 1 112 ? 8 -4.527 5.367 1 96.69 112 GLY B C 1
ATOM 3210 O O . GLY B 1 112 ? 8.586 -4.02 4.41 1 96.69 112 GLY B O 1
ATOM 3211 N N . ASP B 1 113 ? 8.531 -4.758 6.508 1 96.69 113 ASP B N 1
ATOM 3212 C CA . ASP B 1 113 ? 9.938 -4.438 6.746 1 96.69 113 ASP B CA 1
ATOM 3213 C C . ASP B 1 113 ? 10.844 -5.246 5.828 1 96.69 113 ASP B C 1
ATOM 3215 O O . ASP B 1 113 ? 11.75 -4.695 5.191 1 96.69 113 ASP B O 1
ATOM 3219 N N . LEU B 1 114 ? 10.625 -6.484 5.75 1 97.62 114 LEU B N 1
ATOM 3220 C CA . LEU B 1 114 ? 11.422 -7.367 4.906 1 97.62 114 LEU B CA 1
ATOM 3221 C C . LEU B 1 114 ? 11.266 -7.004 3.434 1 97.62 114 LEU B C 1
ATOM 3223 O O . LEU B 1 114 ? 12.242 -7.008 2.68 1 97.62 114 LEU B O 1
ATOM 3227 N N . ILE B 1 115 ? 10.086 -6.645 3.018 1 97.56 115 ILE B N 1
ATOM 3228 C CA . ILE B 1 115 ? 9.82 -6.234 1.645 1 97.56 115 ILE B CA 1
ATOM 3229 C C . ILE B 1 115 ? 10.641 -4.992 1.309 1 97.56 115 ILE B C 1
ATOM 3231 O O . ILE B 1 115 ? 11.305 -4.941 0.271 1 97.56 115 ILE B O 1
ATOM 3235 N N . THR B 1 116 ? 10.578 -4.012 2.18 1 96.19 116 THR B N 1
ATOM 3236 C CA . THR B 1 116 ? 11.297 -2.771 1.911 1 96.19 116 THR B CA 1
ATOM 3237 C C . THR B 1 116 ? 12.805 -3.02 1.86 1 96.19 116 THR B C 1
ATOM 3239 O O . THR B 1 116 ? 13.516 -2.375 1.09 1 96.19 116 THR B O 1
ATOM 3242 N N . GLN B 1 117 ? 13.289 -3.92 2.668 1 96.25 117 GLN B N 1
ATOM 3243 C CA . GLN B 1 117 ? 14.703 -4.27 2.627 1 96.25 117 GLN B CA 1
ATOM 3244 C C . GLN B 1 117 ? 15.07 -4.922 1.298 1 96.25 117 GLN B C 1
ATOM 3246 O O . GLN B 1 117 ? 16.078 -4.574 0.689 1 96.25 117 GLN B O 1
ATOM 3251 N N . LEU B 1 118 ? 14.273 -5.801 0.836 1 97.5 118 LEU B N 1
ATOM 3252 C CA . LEU B 1 118 ? 14.523 -6.449 -0.448 1 97.5 118 LEU B CA 1
ATOM 3253 C C . LEU B 1 118 ? 14.445 -5.441 -1.589 1 97.5 118 LEU B C 1
ATOM 3255 O O . LEU B 1 118 ? 15.273 -5.461 -2.5 1 97.5 118 LEU B O 1
ATOM 3259 N N . GLU B 1 119 ? 13.461 -4.582 -1.521 1 96.75 119 GLU B N 1
ATOM 3260 C CA . GLU B 1 119 ? 13.289 -3.576 -2.564 1 96.75 119 GLU B CA 1
ATOM 3261 C C . GLU B 1 119 ? 14.516 -2.674 -2.664 1 96.75 119 GLU B C 1
ATOM 3263 O O . GLU B 1 119 ? 14.898 -2.254 -3.76 1 96.75 119 GLU B O 1
ATOM 3268 N N . SER B 1 120 ? 15.117 -2.438 -1.537 1 93.44 120 SER B N 1
ATOM 3269 C CA . SER B 1 120 ? 16.312 -1.601 -1.525 1 93.44 120 SER B CA 1
ATOM 3270 C C . SER B 1 120 ? 17.5 -2.316 -2.164 1 93.44 120 SER B C 1
ATOM 3272 O O . SER B 1 120 ? 18.484 -1.681 -2.559 1 93.44 120 SER B O 1
ATOM 3274 N N . LYS B 1 121 ? 17.391 -3.637 -2.309 1 94.56 121 LYS B N 1
ATOM 3275 C CA . LYS B 1 121 ? 18.469 -4.445 -2.869 1 94.56 121 LYS B CA 1
ATOM 3276 C C . LYS B 1 121 ? 18.062 -5.074 -4.195 1 94.56 121 LYS B C 1
ATOM 3278 O O . LYS B 1 121 ? 18.578 -6.129 -4.578 1 94.56 121 LYS B O 1
ATOM 3283 N N . ASN B 1 122 ? 17.094 -4.488 -4.844 1 96.19 122 ASN B N 1
ATOM 3284 C CA . ASN B 1 122 ? 16.562 -5.02 -6.094 1 96.19 122 ASN B CA 1
ATOM 3285 C C . ASN B 1 122 ? 17.656 -5.172 -7.148 1 96.19 122 ASN B C 1
ATOM 3287 O O . ASN B 1 122 ? 18.25 -4.18 -7.586 1 96.19 122 ASN B O 1
ATOM 3291 N N . PRO B 1 123 ? 18 -6.328 -7.59 1 96.25 123 PRO B N 1
ATOM 3292 C CA . PRO B 1 123 ? 19.016 -6.523 -8.617 1 96.25 123 PRO B CA 1
ATOM 3293 C C . PRO B 1 123 ? 18.547 -6.098 -10.008 1 96.25 123 PRO B C 1
ATOM 3295 O O . PRO B 1 123 ? 19.359 -5.996 -10.93 1 96.25 123 PRO B O 1
ATOM 3298 N N . THR B 1 124 ? 17.203 -5.871 -10.164 1 97.19 124 THR B N 1
ATOM 3299 C CA . THR B 1 124 ? 16.609 -5.492 -11.445 1 97.19 124 THR B CA 1
ATOM 3300 C C . THR B 1 124 ? 15.898 -4.148 -11.336 1 97.19 124 THR B C 1
ATOM 3302 O O . THR B 1 124 ? 14.664 -4.094 -11.336 1 97.19 124 THR B O 1
ATOM 3305 N N . PRO B 1 125 ? 16.594 -3.119 -11.375 1 95.5 125 PRO B N 1
ATOM 3306 C CA . PRO B 1 125 ? 16 -1.803 -11.133 1 95.5 125 PRO B CA 1
ATOM 3307 C C . PRO B 1 125 ? 14.984 -1.409 -12.203 1 95.5 125 PRO B C 1
ATOM 3309 O O . PRO B 1 125 ? 14.117 -0.573 -11.945 1 95.5 125 PRO B O 1
ATOM 3312 N N . ALA B 1 126 ? 15.094 -2.035 -13.422 1 97.56 126 ALA B N 1
ATOM 3313 C CA . ALA B 1 126 ? 14.141 -1.8 -14.5 1 97.56 126 ALA B CA 1
ATOM 3314 C C . ALA B 1 126 ? 13.531 -3.111 -14.992 1 97.56 126 ALA B C 1
ATOM 3316 O O . ALA B 1 126 ? 13.875 -3.596 -16.078 1 97.56 126 ALA B O 1
ATOM 3317 N N . PRO B 1 127 ? 12.562 -3.59 -14.289 1 97.62 127 PRO B N 1
ATOM 3318 C CA . PRO B 1 127 ? 12 -4.898 -14.625 1 97.62 127 PRO B CA 1
ATOM 3319 C C . PRO B 1 127 ? 11.383 -4.934 -16.016 1 97.62 127 PRO B C 1
ATOM 3321 O O . PRO B 1 127 ? 11.367 -5.988 -16.656 1 97.62 127 PRO B O 1
ATOM 3324 N N . THR B 1 128 ? 10.883 -3.836 -16.5 1 97.44 128 THR B N 1
ATOM 3325 C CA . THR B 1 128 ? 10.211 -3.834 -17.797 1 97.44 128 THR B CA 1
ATOM 3326 C C . THR B 1 128 ? 11.234 -3.938 -18.938 1 97.44 128 THR B C 1
ATOM 3328 O O . THR B 1 128 ? 10.859 -4.16 -20.078 1 97.44 128 THR B O 1
ATOM 3331 N N . GLU B 1 129 ? 12.461 -3.758 -18.609 1 97 129 GLU B N 1
ATOM 3332 C CA . GLU B 1 129 ? 13.539 -3.967 -19.578 1 97 129 GLU B CA 1
ATOM 3333 C C . GLU B 1 129 ? 14.109 -5.379 -19.484 1 97 129 GLU B C 1
ATOM 3335 O O . GLU B 1 129 ? 14.969 -5.766 -20.281 1 97 129 GLU B O 1
ATOM 3340 N N . ALA B 1 130 ? 13.719 -6.082 -18.484 1 97.25 130 ALA B N 1
ATOM 3341 C CA . ALA B 1 130 ? 14.109 -7.473 -18.266 1 97.25 130 ALA B CA 1
ATOM 3342 C C . ALA B 1 130 ? 12.906 -8.406 -18.375 1 97.25 130 ALA B C 1
ATOM 3344 O O . ALA B 1 130 ? 12.656 -9.211 -17.484 1 97.25 130 ALA B O 1
ATOM 3345 N N . LEU B 1 131 ? 12.266 -8.336 -19.484 1 96.5 131 LEU B N 1
ATOM 3346 C CA . LEU B 1 131 ? 11.008 -9.055 -19.672 1 96.5 131 LEU B CA 1
ATOM 3347 C C . LEU B 1 131 ? 11.227 -10.562 -19.609 1 96.5 131 LEU B C 1
ATOM 3349 O O . LEU B 1 131 ? 10.328 -11.305 -19.203 1 96.5 131 LEU B O 1
ATOM 3353 N N . PHE B 1 132 ? 12.406 -11.023 -20 1 96.69 132 PHE B N 1
ATOM 3354 C CA . PHE B 1 132 ? 12.719 -12.445 -19.938 1 96.69 132 PHE B CA 1
ATOM 3355 C C . PHE B 1 132 ? 12.617 -12.953 -18.516 1 96.69 132 PHE B C 1
ATOM 3357 O O . PHE B 1 132 ? 12.219 -14.102 -18.281 1 96.69 132 PHE B O 1
ATOM 3364 N N . LEU B 1 133 ? 13.023 -12.102 -17.562 1 97.69 133 LEU B N 1
ATOM 3365 C CA . LEU B 1 133 ? 12.938 -12.469 -16.141 1 97.69 133 LEU B CA 1
ATOM 3366 C C . LEU B 1 133 ? 11.492 -12.461 -15.664 1 97.69 133 LEU B C 1
ATOM 3368 O O . LEU B 1 133 ? 11.125 -13.25 -14.789 1 97.69 133 LEU B O 1
ATOM 3372 N N . LEU B 1 134 ? 10.664 -11.609 -16.188 1 97.94 134 LEU B N 1
ATOM 3373 C CA . LEU B 1 134 ? 9.25 -11.5 -15.828 1 97.94 134 LEU B CA 1
ATOM 3374 C C . LEU B 1 134 ? 8.453 -12.656 -16.438 1 97.94 134 LEU B C 1
ATOM 3376 O O . LEU B 1 134 ? 7.43 -13.055 -15.883 1 97.94 134 LEU B O 1
ATOM 3380 N N . ASN B 1 135 ? 8.922 -13.156 -17.5 1 98.38 135 ASN B N 1
ATOM 3381 C CA . ASN B 1 135 ? 8.234 -14.219 -18.219 1 98.38 135 ASN B CA 1
ATOM 3382 C C . ASN B 1 135 ? 8.055 -15.461 -17.359 1 98.38 135 ASN B C 1
ATOM 3384 O O . ASN B 1 135 ? 8.984 -15.883 -16.672 1 98.38 135 ASN B O 1
ATOM 3388 N N . GLY B 1 136 ? 6.852 -16.047 -17.469 1 98.38 136 GLY B N 1
ATOM 3389 C CA . GLY B 1 136 ? 6.582 -17.281 -16.75 1 98.38 136 GLY B CA 1
ATOM 3390 C C . GLY B 1 136 ? 5.457 -17.141 -15.742 1 98.38 136 GLY B C 1
ATOM 3391 O O . GLY B 1 136 ? 4.758 -16.125 -15.719 1 98.38 136 GLY B O 1
ATOM 3392 N N . LYS B 1 137 ? 5.234 -18.188 -15.016 1 98.62 137 LYS B N 1
ATOM 3393 C CA . LYS B 1 137 ? 4.141 -18.266 -14.047 1 98.62 137 LYS B CA 1
ATOM 3394 C C . LYS B 1 137 ? 4.621 -17.891 -12.648 1 98.62 137 LYS B C 1
ATOM 3396 O O . LYS B 1 137 ? 5.617 -18.438 -12.156 1 98.62 137 LYS B O 1
ATOM 3401 N N . TRP B 1 138 ? 3.949 -16.984 -12.055 1 98.75 138 TRP B N 1
ATOM 3402 C CA . TRP B 1 138 ? 4.219 -16.484 -10.703 1 98.75 138 TRP B CA 1
ATOM 3403 C C . TRP B 1 138 ? 3.078 -16.844 -9.758 1 98.75 138 TRP B C 1
ATOM 3405 O O . TRP B 1 138 ? 1.916 -16.531 -10.039 1 98.75 138 TRP B O 1
ATOM 3415 N N . ILE B 1 139 ? 3.406 -17.406 -8.633 1 98.62 139 ILE B N 1
ATOM 3416 C CA . ILE B 1 139 ? 2.418 -17.859 -7.656 1 98.62 139 ILE B CA 1
ATOM 3417 C C . ILE B 1 139 ? 2.314 -16.844 -6.516 1 98.62 139 ILE B C 1
ATOM 3419 O O . ILE B 1 139 ? 3.324 -16.469 -5.922 1 98.62 139 ILE B O 1
ATOM 3423 N N . LEU B 1 140 ? 1.101 -16.422 -6.219 1 98.31 140 LEU B N 1
ATOM 3424 C CA . LEU B 1 140 ? 0.889 -15.453 -5.156 1 98.31 140 LEU B CA 1
ATOM 3425 C C . LEU B 1 140 ? 1.133 -16.078 -3.789 1 98.31 140 LEU B C 1
ATOM 3427 O O . LEU B 1 140 ? 0.452 -17.031 -3.408 1 98.31 140 LEU B O 1
ATOM 3431 N N . ALA B 1 141 ? 2.08 -15.492 -3.066 1 97.75 141 ALA B N 1
ATOM 3432 C CA . ALA B 1 141 ? 2.404 -15.992 -1.732 1 97.75 141 ALA B CA 1
ATOM 3433 C C . ALA B 1 141 ? 1.813 -15.094 -0.651 1 97.75 141 ALA B C 1
ATOM 3435 O O . ALA B 1 141 ? 1.502 -15.555 0.448 1 97.75 141 ALA B O 1
ATOM 3436 N N . TYR B 1 142 ? 1.695 -13.875 -0.97 1 97.06 142 TYR B N 1
ATOM 3437 C CA . TYR B 1 142 ? 1.2 -12.906 -0 1 97.06 142 TYR B CA 1
ATOM 3438 C C . TYR B 1 142 ? 0.643 -11.672 -0.7 1 97.06 142 TYR B C 1
ATOM 3440 O O . TYR B 1 142 ? 1.187 -11.227 -1.714 1 97.06 142 TYR B O 1
ATOM 3448 N N . THR B 1 143 ? -0.376 -11.062 -0.13 1 96.75 143 THR B N 1
ATOM 3449 C CA . THR B 1 143 ? -0.863 -9.773 -0.599 1 96.75 143 THR B CA 1
ATOM 3450 C C . THR B 1 143 ? -1.529 -9 0.536 1 96.75 143 THR B C 1
ATOM 3452 O O . THR B 1 143 ? -2.025 -9.602 1.493 1 96.75 143 THR B O 1
ATOM 3455 N N . SER B 1 144 ? -1.447 -7.707 0.476 1 94.19 144 SER B N 1
ATOM 3456 C CA . SER B 1 144 ? -2.215 -6.832 1.358 1 94.19 144 SER B CA 1
ATOM 3457 C C . SER B 1 144 ? -3.465 -6.305 0.662 1 94.19 144 SER B C 1
ATOM 3459 O O . SER B 1 144 ? -4.16 -5.441 1.198 1 94.19 144 SER B O 1
ATOM 3461 N N . PHE B 1 145 ? -3.752 -6.789 -0.492 1 92.25 145 PHE B N 1
ATOM 3462 C CA . PHE B 1 145 ? -4.902 -6.348 -1.273 1 92.25 145 PHE B CA 1
ATOM 3463 C C . PHE B 1 145 ? -6.195 -6.914 -0.703 1 92.25 145 PHE B C 1
ATOM 3465 O O . PHE B 1 145 ? -6.547 -8.062 -0.974 1 92.25 145 PHE B O 1
ATOM 3472 N N . VAL B 1 146 ? -6.961 -6.074 -0.111 1 87.19 146 VAL B N 1
ATOM 3473 C CA . VAL B 1 146 ? -8.094 -6.508 0.702 1 87.19 146 VAL B CA 1
ATOM 3474 C C . VAL B 1 146 ? -9.203 -7.043 -0.2 1 87.19 146 VAL B C 1
ATOM 3476 O O . VAL B 1 146 ? -9.984 -7.902 0.213 1 87.19 146 VAL B O 1
ATOM 3479 N N . ASN B 1 147 ? -9.242 -6.625 -1.412 1 86 147 ASN B N 1
ATOM 3480 C CA . ASN B 1 147 ? -10.32 -7.039 -2.303 1 86 147 ASN B CA 1
ATOM 3481 C C . ASN B 1 147 ? -10.18 -8.508 -2.699 1 86 147 ASN B C 1
ATOM 3483 O O . ASN B 1 147 ? -11.125 -9.102 -3.23 1 86 147 ASN B O 1
ATOM 3487 N N . LEU B 1 148 ? -9.109 -9.141 -2.402 1 88 148 LEU B N 1
ATOM 3488 C CA . LEU B 1 148 ? -8.922 -10.562 -2.678 1 88 148 LEU B CA 1
ATOM 3489 C C . LEU B 1 148 ? -9.359 -11.406 -1.487 1 88 148 LEU B C 1
ATOM 3491 O O . LEU B 1 148 ? -9.516 -12.625 -1.612 1 88 148 LEU B O 1
ATOM 3495 N N . PHE B 1 149 ? -9.602 -10.836 -0.359 1 85.81 149 PHE B N 1
ATOM 3496 C CA . PHE B 1 149 ? -9.773 -11.594 0.877 1 85.81 149 PHE B CA 1
ATOM 3497 C C . PHE B 1 149 ? -11.102 -12.328 0.882 1 85.81 149 PHE B C 1
ATOM 3499 O O . PHE B 1 149 ? -11.188 -13.469 1.35 1 85.81 149 PHE B O 1
ATOM 3506 N N . PRO B 1 150 ? -12.156 -11.68 0.32 1 83.25 150 PRO B N 1
ATOM 3507 C CA . PRO B 1 150 ? -13.406 -12.453 0.247 1 83.25 150 PRO B CA 1
ATOM 3508 C C . PRO B 1 150 ? -13.242 -13.758 -0.526 1 83.25 150 PRO B C 1
ATOM 3510 O O . PRO B 1 150 ? -13.859 -14.773 -0.174 1 83.25 150 PRO B O 1
ATOM 3513 N N . LEU B 1 151 ? -12.414 -13.758 -1.514 1 81.88 151 LEU B N 1
ATOM 3514 C CA . LEU B 1 151 ? -12.141 -14.961 -2.283 1 81.88 151 LEU B CA 1
ATOM 3515 C C . LEU B 1 151 ? -11.383 -15.984 -1.439 1 81.88 151 LEU B C 1
ATOM 3517 O O . LEU B 1 151 ? -11.633 -17.188 -1.537 1 81.88 151 LEU B O 1
ATOM 3521 N N . LEU B 1 152 ? -10.578 -15.492 -0.605 1 82.62 152 LEU B N 1
ATOM 3522 C CA . LEU B 1 152 ? -9.719 -16.359 0.2 1 82.62 152 LEU B CA 1
ATOM 3523 C C . LEU B 1 152 ? -10.469 -16.891 1.41 1 82.62 152 LEU B C 1
ATOM 3525 O O . LEU B 1 152 ? -10.078 -17.906 1.99 1 82.62 152 LEU B O 1
ATOM 3529 N N . SER B 1 153 ? -11.445 -16.156 1.829 1 77.5 153 SER B N 1
ATOM 3530 C CA . SER B 1 153 ? -12.18 -16.516 3.031 1 77.5 153 SER B CA 1
ATOM 3531 C C . SER B 1 153 ? -13.031 -17.766 2.791 1 77.5 153 SER B C 1
ATOM 3533 O O . SER B 1 153 ? -13.508 -17.984 1.676 1 77.5 153 SER B O 1
ATOM 3535 N N . ARG B 1 154 ? -12.773 -18.828 3.643 1 65.25 154 ARG B N 1
ATOM 3536 C CA . ARG B 1 154 ? -13.469 -20.109 3.633 1 65.25 154 ARG B CA 1
ATOM 3537 C C . ARG B 1 154 ? -14.969 -19.922 3.877 1 65.25 154 ARG B C 1
ATOM 3539 O O . ARG B 1 154 ? -15.367 -19.047 4.645 1 65.25 154 ARG B O 1
ATOM 3546 N N . GLY B 1 155 ? -15.766 -20.016 2.857 1 57.12 155 GLY B N 1
ATOM 3547 C CA . GLY B 1 155 ? -17.141 -20.047 3.322 1 57.12 155 GLY B CA 1
ATOM 3548 C C . GLY B 1 155 ? -18.156 -19.734 2.234 1 57.12 155 GLY B C 1
ATOM 3549 O O . GLY B 1 155 ? -19.359 -19.906 2.424 1 57.12 155 GLY B O 1
ATOM 3550 N N . ILE B 1 156 ? -17.547 -19.109 1.253 1 56.81 156 ILE B N 1
ATOM 3551 C CA . ILE B 1 156 ? -18.625 -18.766 0.319 1 56.81 156 ILE B CA 1
ATOM 3552 C C . ILE B 1 156 ? -19.234 -20.047 -0.244 1 56.81 156 ILE B C 1
ATOM 3554 O O . ILE B 1 156 ? -20.453 -20.188 -0.327 1 56.81 156 ILE B O 1
ATOM 3558 N N . VAL B 1 157 ? -18.328 -21.031 -0.605 1 63.03 157 VAL B N 1
ATOM 3559 C CA . VAL B 1 157 ? -18.797 -22.328 -1.104 1 63.03 157 VAL B CA 1
ATOM 3560 C C . VAL B 1 157 ? -18.25 -23.453 -0.221 1 63.03 157 VAL B C 1
ATOM 3562 O O . VAL B 1 157 ? -17.031 -23.641 -0.131 1 63.03 157 VAL B O 1
ATOM 3565 N N . PRO B 1 158 ? -19.234 -24.016 0.455 1 71.25 158 PRO B N 1
ATOM 3566 C CA . PRO B 1 158 ? -18.781 -25.094 1.337 1 71.25 158 PRO B CA 1
ATOM 3567 C C . PRO B 1 158 ? -17.875 -26.109 0.622 1 71.25 158 PRO B C 1
ATOM 3569 O O . PRO B 1 158 ? -18.062 -26.375 -0.567 1 71.25 158 PRO B O 1
ATOM 3572 N N . LEU B 1 159 ? -16.766 -26.578 1.113 1 75.12 159 LEU B N 1
ATOM 3573 C CA . LEU B 1 159 ? -15.875 -27.656 0.723 1 75.12 159 LEU B CA 1
ATOM 3574 C C . LEU B 1 159 ? -14.953 -27.219 -0.406 1 75.12 159 LEU B C 1
ATOM 3576 O O . LEU B 1 159 ? -14.227 -28.047 -0.974 1 75.12 159 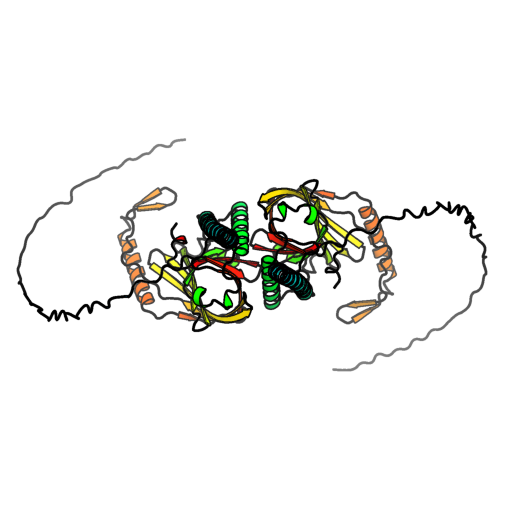LEU B O 1
ATOM 3580 N N . ILE B 1 160 ? -15.117 -26.016 -0.86 1 80.75 160 ILE B N 1
ATOM 3581 C CA . ILE B 1 160 ? -14.227 -25.5 -1.904 1 80.75 160 ILE B CA 1
ATOM 3582 C C . ILE B 1 160 ? -13.227 -24.516 -1.303 1 80.75 160 ILE B C 1
ATOM 3584 O O . ILE B 1 160 ? -13.602 -23.656 -0.518 1 80.75 160 ILE B O 1
ATOM 3588 N N . LYS B 1 161 ? -11.984 -24.672 -1.546 1 85.62 161 LYS B N 1
ATOM 3589 C CA . LYS B 1 161 ? -10.953 -23.75 -1.072 1 85.62 161 LYS B CA 1
ATOM 3590 C C . LYS B 1 161 ? -10.109 -23.219 -2.23 1 85.62 161 LYS B C 1
ATOM 3592 O O . LYS B 1 161 ? -10.031 -23.859 -3.283 1 85.62 161 LYS B O 1
ATOM 3597 N N . VAL B 1 162 ? -9.523 -22.141 -2.027 1 90.88 162 VAL B N 1
ATOM 3598 C CA . VAL B 1 162 ? -8.562 -21.609 -2.992 1 90.88 162 VAL B CA 1
ATOM 3599 C C . VAL B 1 162 ? -7.25 -22.391 -2.883 1 90.88 162 VAL B C 1
ATOM 3601 O O . VAL B 1 162 ? -6.645 -22.453 -1.809 1 90.88 162 VAL B O 1
ATOM 3604 N N . ASP B 1 163 ? -6.906 -22.969 -3.953 1 92.06 163 ASP B N 1
ATOM 3605 C CA . ASP B 1 163 ? -5.695 -23.781 -3.998 1 92.06 163 ASP B CA 1
ATOM 3606 C C . ASP B 1 163 ? -4.488 -22.938 -4.426 1 92.06 163 ASP B C 1
ATOM 3608 O O . ASP B 1 163 ? -3.43 -23.016 -3.799 1 92.06 163 ASP B O 1
ATOM 3612 N N . GLU B 1 164 ? -4.723 -22.234 -5.453 1 95.12 164 GLU B N 1
ATOM 3613 C CA . GLU B 1 164 ? -3.623 -21.453 -6.008 1 95.12 164 GLU B CA 1
ATOM 3614 C C . GLU B 1 164 ? -4.133 -20.172 -6.652 1 95.12 164 GLU B C 1
ATOM 3616 O O . GLU B 1 164 ? -5.16 -20.172 -7.336 1 95.12 164 GLU B O 1
ATOM 3621 N N . ILE B 1 165 ? -3.451 -19.078 -6.434 1 96.81 165 ILE B N 1
ATOM 3622 C CA . ILE B 1 165 ? -3.609 -17.844 -7.191 1 96.81 165 ILE B CA 1
ATOM 3623 C C . ILE B 1 165 ? -2.311 -17.531 -7.934 1 96.81 165 ILE B C 1
ATOM 3625 O O . ILE B 1 165 ? -1.235 -17.5 -7.328 1 96.81 165 ILE B O 1
ATOM 3629 N N . SER B 1 166 ? -2.408 -17.344 -9.18 1 98.19 166 SER B N 1
ATOM 3630 C CA . SER B 1 166 ? -1.185 -17.156 -9.961 1 98.19 166 SER B CA 1
ATOM 3631 C C . SER B 1 166 ? -1.389 -16.172 -11.094 1 98.19 166 SER B C 1
ATOM 3633 O O . SER B 1 166 ? -2.525 -15.844 -11.445 1 98.19 166 SER B O 1
ATOM 3635 N N . GLN B 1 167 ? -0.324 -15.617 -11.523 1 98.31 167 GLN B N 1
ATOM 3636 C CA . GLN B 1 167 ? -0.242 -14.766 -12.703 1 98.31 167 GLN B CA 1
ATOM 3637 C C . GLN B 1 167 ? 0.804 -15.289 -13.688 1 98.31 167 GLN B C 1
ATOM 3639 O O . GLN B 1 167 ? 1.954 -15.516 -13.312 1 98.31 167 GLN B O 1
ATOM 3644 N N . THR B 1 168 ? 0.408 -15.555 -14.875 1 98.62 168 THR B N 1
ATOM 3645 C CA . THR B 1 168 ? 1.33 -15.984 -15.922 1 98.62 168 THR B CA 1
ATOM 3646 C C . THR B 1 168 ? 1.592 -14.852 -16.906 1 98.62 168 THR B C 1
ATOM 3648 O O . THR B 1 168 ? 0.655 -14.297 -17.484 1 98.62 168 THR B O 1
ATOM 3651 N N . ILE B 1 169 ? 2.824 -14.508 -17.062 1 98.38 169 ILE B N 1
ATOM 3652 C CA . ILE B 1 169 ? 3.232 -13.445 -17.969 1 98.38 169 ILE B CA 1
ATOM 3653 C C . ILE B 1 169 ? 3.871 -14.047 -19.219 1 98.38 169 ILE B C 1
ATOM 3655 O O . ILE B 1 169 ? 4.789 -14.867 -19.125 1 98.38 169 ILE B O 1
ATOM 3659 N N . ASP B 1 170 ? 3.334 -13.758 -20.312 1 98.19 170 ASP B N 1
ATOM 3660 C CA . ASP B 1 170 ? 3.922 -14.062 -21.625 1 98.19 170 ASP B CA 1
ATOM 3661 C C . ASP B 1 170 ? 4.566 -12.82 -22.234 1 98.19 170 ASP B C 1
ATOM 3663 O O . ASP B 1 170 ? 3.891 -12.016 -22.875 1 98.19 170 ASP B O 1
ATOM 3667 N N . SER B 1 171 ? 5.855 -12.656 -22.047 1 96.06 171 SER B N 1
ATOM 3668 C CA . SER B 1 171 ? 6.551 -11.438 -22.438 1 96.06 171 SER B CA 1
ATOM 3669 C C . SER B 1 171 ? 6.691 -11.344 -23.953 1 96.06 171 SER B C 1
ATOM 3671 O O . SER B 1 171 ? 6.891 -10.258 -24.5 1 96.06 171 SER B O 1
ATOM 3673 N N . ASP B 1 172 ? 6.625 -12.445 -24.641 1 95.75 172 ASP B N 1
ATOM 3674 C CA . ASP B 1 172 ? 6.734 -12.438 -26.094 1 95.75 172 ASP B CA 1
ATOM 3675 C C . ASP B 1 172 ? 5.492 -11.812 -26.734 1 95.75 172 ASP B C 1
ATOM 3677 O O . ASP B 1 172 ? 5.594 -11.086 -27.734 1 95.75 172 ASP B O 1
ATOM 3681 N N . ASN B 1 173 ? 4.391 -12.109 -26.172 1 97.06 173 ASN B N 1
ATOM 3682 C CA . ASN B 1 173 ? 3.135 -11.641 -26.75 1 97.06 173 ASN B CA 1
ATOM 3683 C C . ASN B 1 173 ? 2.539 -10.492 -25.953 1 97.06 173 ASN B C 1
ATOM 3685 O O . ASN B 1 173 ? 1.454 -10 -26.266 1 97.06 173 ASN B O 1
ATOM 3689 N N . PHE B 1 174 ? 3.225 -10.07 -24.844 1 97.62 174 PHE B N 1
ATOM 3690 C CA . PHE B 1 174 ? 2.783 -8.984 -23.984 1 97.62 174 PHE B CA 1
ATOM 3691 C C . PHE B 1 174 ? 1.379 -9.25 -23.453 1 97.62 174 PHE B C 1
ATOM 3693 O O . PHE B 1 174 ? 0.508 -8.383 -23.531 1 97.62 174 PHE B O 1
ATOM 3700 N N . THR B 1 175 ? 1.207 -10.477 -22.984 1 97.75 175 THR B N 1
ATOM 3701 C CA . THR B 1 175 ? -0.065 -10.859 -22.375 1 97.75 175 THR B CA 1
ATOM 3702 C C . THR B 1 175 ? 0.143 -11.359 -20.953 1 97.75 175 THR B C 1
ATOM 3704 O O . THR B 1 175 ? 1.245 -11.773 -20.578 1 97.75 175 THR B O 1
ATOM 3707 N N . VAL B 1 176 ? -0.912 -11.227 -20.188 1 97.44 176 VAL B N 1
ATOM 3708 C CA . VAL B 1 176 ? -0.91 -11.688 -18.812 1 97.44 176 VAL B CA 1
ATOM 3709 C C . VAL B 1 176 ? -2.205 -12.445 -18.516 1 97.44 176 VAL B C 1
ATOM 3711 O O . VAL B 1 176 ? -3.279 -12.047 -18.969 1 97.44 176 VAL B O 1
ATOM 3714 N N . GLN B 1 177 ? -2.096 -13.516 -17.828 1 97.38 177 GLN B N 1
ATOM 3715 C CA . GLN B 1 177 ? -3.244 -14.281 -17.344 1 97.38 177 GLN B CA 1
ATOM 3716 C C . GLN B 1 177 ? -3.25 -14.375 -15.828 1 97.38 177 GLN B C 1
ATOM 3718 O O . GLN B 1 177 ? -2.275 -14.828 -15.227 1 97.38 177 GLN B O 1
ATOM 3723 N N . ASN B 1 178 ? -4.293 -13.906 -15.195 1 96.44 178 ASN B N 1
ATOM 3724 C CA . ASN B 1 178 ? -4.539 -14.148 -13.781 1 96.44 178 ASN B CA 1
ATOM 3725 C C . ASN B 1 178 ? -5.449 -15.352 -13.57 1 96.44 178 ASN B C 1
ATOM 3727 O O . ASN B 1 178 ? -6.5 -15.461 -14.203 1 96.44 178 ASN B O 1
ATOM 3731 N N . SER B 1 179 ? -5.004 -16.219 -12.672 1 96.31 179 SER B N 1
ATOM 3732 C CA . SER B 1 179 ? -5.77 -17.453 -12.484 1 96.31 179 SER B CA 1
ATOM 3733 C C . SER B 1 179 ? -5.961 -17.766 -11.008 1 96.31 179 SER B C 1
ATOM 3735 O O . SER B 1 179 ? -5.035 -17.594 -10.203 1 96.31 179 SER B O 1
ATOM 3737 N N . VAL B 1 180 ? -7.156 -18.156 -10.695 1 94.81 180 VAL B N 1
ATOM 3738 C CA . VAL B 1 180 ? -7.465 -18.734 -9.391 1 94.81 180 VAL B CA 1
ATOM 3739 C C . VAL B 1 180 ? -7.895 -20.188 -9.547 1 94.81 180 VAL B C 1
ATOM 3741 O O . VAL B 1 180 ? -8.859 -20.484 -10.258 1 94.81 180 VAL B O 1
ATOM 3744 N N . ARG B 1 181 ? -7.156 -21.047 -8.945 1 94.44 181 ARG B N 1
ATOM 3745 C CA . ARG B 1 181 ? -7.52 -22.469 -8.93 1 94.44 181 ARG B CA 1
ATOM 3746 C C . ARG B 1 181 ? -8.195 -22.844 -7.621 1 94.44 181 ARG B C 1
ATOM 3748 O O . ARG B 1 181 ? -7.711 -22.5 -6.543 1 94.44 181 ARG B O 1
ATOM 3755 N N . PHE B 1 182 ? -9.305 -23.516 -7.805 1 89.06 182 PHE B N 1
ATOM 3756 C CA . PHE B 1 182 ? -10.07 -24 -6.664 1 89.06 182 PHE B CA 1
ATOM 3757 C C . PHE B 1 182 ? -9.977 -25.516 -6.555 1 89.06 182 PHE B C 1
ATOM 3759 O O . PHE B 1 182 ? -9.938 -26.219 -7.57 1 89.06 182 PHE B O 1
ATOM 3766 N N . ALA B 1 183 ? -9.953 -25.938 -5.293 1 87.62 183 ALA B N 1
ATOM 3767 C CA . ALA B 1 183 ? -9.945 -27.375 -5.035 1 87.62 183 ALA B CA 1
ATOM 3768 C C . ALA B 1 183 ? -11.133 -27.781 -4.16 1 87.62 183 ALA B C 1
ATOM 3770 O O . ALA B 1 183 ? -11.453 -27.109 -3.186 1 87.62 183 ALA B O 1
ATOM 3771 N N . GLY B 1 184 ? -11.844 -28.781 -4.625 1 81.75 184 GLY B N 1
ATOM 3772 C CA . GLY B 1 184 ? -12.922 -29.406 -3.875 1 81.75 184 GLY B CA 1
ATOM 3773 C C . GLY B 1 184 ? -12.836 -30.922 -3.869 1 81.75 184 GLY B C 1
ATOM 3774 O O . GLY B 1 184 ? -11.859 -31.5 -4.352 1 81.75 184 GLY B O 1
ATOM 3775 N N . PRO B 1 185 ? -13.852 -31.531 -3.191 1 76.94 185 PRO B N 1
ATOM 3776 C CA . PRO B 1 185 ? -13.844 -33 -3.059 1 76.94 185 PRO B CA 1
ATOM 3777 C C . PRO B 1 185 ? -13.867 -33.719 -4.406 1 76.94 185 PRO B C 1
ATOM 3779 O O . P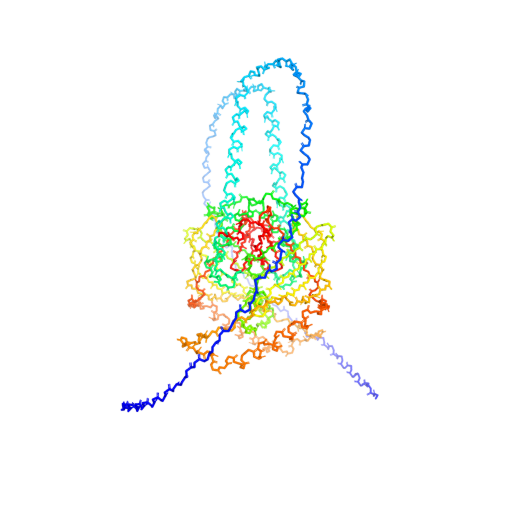RO B 1 185 ? -13.359 -34.812 -4.523 1 76.94 185 PRO B O 1
ATOM 3782 N N . LEU B 1 186 ? -14.406 -33.062 -5.34 1 75.38 186 LEU B N 1
ATOM 3783 C CA . LEU B 1 186 ? -14.609 -33.75 -6.613 1 75.38 186 LEU B CA 1
ATOM 3784 C C . LEU B 1 186 ? -13.5 -33.406 -7.598 1 75.38 186 LEU B C 1
ATOM 3786 O O . LEU B 1 186 ? -13.453 -33.938 -8.703 1 75.38 186 LEU B O 1
ATOM 3790 N N . GLY B 1 187 ? -12.711 -32.5 -7.266 1 83.94 187 GLY B N 1
ATOM 3791 C CA . GLY B 1 187 ? -11.648 -32.094 -8.18 1 83.94 187 GLY B CA 1
ATOM 3792 C C . GLY B 1 187 ? -11.281 -30.625 -8.062 1 83.94 187 GLY B C 1
ATOM 3793 O O . GLY B 1 187 ? -11.484 -30.016 -7.02 1 83.94 187 GLY B O 1
ATOM 3794 N N . THR B 1 188 ? -10.602 -30.172 -9.141 1 88 188 THR B N 1
ATOM 3795 C CA . THR B 1 188 ? -10.164 -28.781 -9.18 1 88 188 THR B CA 1
ATOM 3796 C C . THR B 1 188 ? -10.789 -28.047 -10.359 1 88 188 THR B C 1
ATOM 3798 O O . THR B 1 188 ? -11.164 -28.672 -11.352 1 88 188 THR B O 1
ATOM 3801 N N . ASN B 1 189 ? -11.008 -26.797 -10.195 1 87.25 189 ASN B N 1
ATOM 3802 C CA . ASN B 1 189 ? -11.438 -25.891 -11.258 1 87.25 189 ASN B CA 1
ATOM 3803 C C . ASN B 1 189 ? -10.719 -24.547 -11.18 1 87.25 189 ASN B C 1
ATOM 3805 O O . ASN B 1 189 ? -10.102 -24.234 -10.164 1 87.25 189 ASN B O 1
ATOM 3809 N N . SER B 1 190 ? -10.742 -23.875 -12.32 1 92.19 190 SER B N 1
ATOM 3810 C CA . SER B 1 190 ? -10.047 -22.594 -12.305 1 92.19 190 SER B CA 1
ATOM 3811 C C . SER B 1 190 ? -10.867 -21.516 -13.016 1 92.19 190 SER B C 1
ATOM 3813 O O . SER B 1 190 ? -11.648 -21.828 -13.914 1 92.19 190 SER B O 1
ATOM 3815 N N . ILE B 1 191 ? -10.742 -20.312 -12.578 1 91.38 191 ILE B N 1
ATOM 3816 C CA . ILE B 1 191 ? -11.219 -19.109 -13.258 1 91.38 191 ILE B CA 1
ATOM 3817 C C . ILE B 1 191 ? -10.031 -18.203 -13.602 1 91.38 191 ILE B C 1
ATOM 3819 O O . ILE B 1 191 ? -9.141 -18 -12.773 1 91.38 191 ILE B O 1
ATOM 3823 N N . SER B 1 192 ? -10.055 -17.781 -14.797 1 95 192 SER B N 1
ATOM 3824 C CA . SER B 1 192 ? -8.93 -16.953 -15.219 1 95 192 SER B CA 1
ATOM 3825 C C . SER B 1 192 ? -9.391 -15.734 -16 1 95 192 SER B C 1
ATOM 3827 O O . SER B 1 192 ? -10.539 -15.68 -16.438 1 95 192 SER B O 1
ATOM 3829 N N . THR B 1 193 ? -8.523 -14.703 -16 1 94 193 THR B N 1
ATOM 3830 C CA . THR B 1 193 ? -8.695 -13.523 -16.844 1 94 193 THR B CA 1
ATOM 3831 C C . THR B 1 193 ? -7.484 -13.328 -17.75 1 94 193 THR B C 1
ATOM 3833 O O . THR B 1 193 ? -6.344 -13.5 -17.312 1 94 193 THR B O 1
ATOM 3836 N N . ASN B 1 194 ? -7.82 -13.055 -19 1 95.44 194 ASN B N 1
ATOM 3837 C CA . ASN B 1 194 ? -6.777 -12.734 -19.969 1 95.44 194 ASN B CA 1
ATOM 3838 C C . ASN B 1 194 ? -6.688 -11.234 -20.219 1 95.44 194 ASN B C 1
ATOM 3840 O O . ASN B 1 194 ? -7.707 -10.547 -20.281 1 95.44 194 ASN B O 1
ATOM 3844 N N . ALA B 1 195 ? -5.402 -10.773 -20.312 1 96.31 195 ALA B N 1
ATOM 3845 C CA . ALA B 1 195 ? -5.176 -9.344 -20.516 1 96.31 195 ALA B CA 1
ATOM 3846 C C . ALA B 1 195 ? -3.938 -9.102 -21.375 1 96.31 195 ALA B C 1
ATOM 3848 O O . ALA B 1 195 ? -3.111 -10 -21.547 1 96.31 195 ALA B O 1
ATOM 3849 N N . LYS B 1 196 ? -3.871 -7.949 -21.922 1 96.62 196 LYS B N 1
ATOM 3850 C CA . LYS B 1 196 ? -2.66 -7.41 -22.531 1 96.62 196 LYS B CA 1
ATOM 3851 C C . LYS B 1 196 ? -2.012 -6.355 -21.641 1 96.62 196 LYS B C 1
ATOM 3853 O O . LYS B 1 196 ? -2.697 -5.668 -20.875 1 96.62 196 LYS B O 1
ATOM 3858 N N . PHE B 1 197 ? -0.69 -6.312 -21.734 1 96.81 197 PHE B N 1
ATOM 3859 C CA . PHE B 1 197 ? -0.057 -5.258 -20.938 1 96.81 197 PHE B CA 1
ATOM 3860 C C . PHE B 1 197 ? 0.817 -4.375 -21.828 1 96.81 197 PHE B C 1
ATOM 3862 O O . PHE B 1 197 ? 1.296 -4.816 -22.875 1 96.81 197 PHE B O 1
ATOM 3869 N N . GLU B 1 198 ? 0.906 -3.135 -21.453 1 96.94 198 GLU B N 1
ATOM 3870 C CA . GLU B 1 198 ? 1.738 -2.123 -22.094 1 96.94 198 GLU B CA 1
ATOM 3871 C C . GLU B 1 198 ? 2.748 -1.531 -21.125 1 96.94 198 GLU B C 1
ATOM 3873 O O . GLU B 1 198 ? 2.404 -1.22 -19.984 1 96.94 198 GLU B O 1
ATOM 3878 N N . ILE B 1 199 ? 3.965 -1.414 -21.609 1 97.56 199 ILE B N 1
ATOM 3879 C CA . ILE B 1 199 ? 5.02 -0.838 -20.766 1 97.56 199 ILE B CA 1
ATOM 3880 C C . ILE B 1 199 ? 4.836 0.676 -20.688 1 97.56 199 ILE B C 1
ATOM 3882 O O . ILE B 1 199 ? 4.703 1.351 -21.703 1 97.56 199 ILE B O 1
ATOM 3886 N N . ARG B 1 200 ? 4.805 1.243 -19.453 1 96.88 200 ARG B N 1
ATOM 3887 C CA . ARG B 1 200 ? 4.598 2.674 -19.25 1 96.88 200 ARG B CA 1
ATOM 3888 C C . ARG B 1 200 ? 5.855 3.334 -18.703 1 96.88 200 ARG B C 1
ATOM 3890 O O . ARG B 1 200 ? 6.094 4.523 -18.938 1 96.88 200 ARG B O 1
ATOM 3897 N N . SER B 1 201 ? 6.637 2.619 -17.984 1 96.5 201 SER B N 1
ATOM 3898 C CA . SER B 1 201 ? 7.902 3.055 -17.406 1 96.5 201 SER B CA 1
ATOM 3899 C C . SER B 1 201 ? 8.805 1.865 -17.094 1 96.5 201 SER B C 1
ATOM 3901 O O . SER B 1 201 ? 8.422 0.714 -17.312 1 96.5 201 SER B O 1
ATOM 3903 N N . PRO B 1 202 ? 9.977 2.123 -16.562 1 96.94 202 PRO B N 1
ATOM 3904 C CA . PRO B 1 202 ? 10.867 1.016 -16.203 1 96.94 202 PRO B CA 1
ATOM 3905 C C . PRO B 1 202 ? 10.273 0.089 -15.148 1 96.94 202 PRO B C 1
ATOM 3907 O O . PRO B 1 202 ? 10.695 -1.064 -15.023 1 96.94 202 PRO B O 1
ATOM 3910 N N . LYS B 1 203 ? 9.273 0.566 -14.422 1 97.56 203 LYS B N 1
ATOM 3911 C CA . LYS B 1 203 ? 8.734 -0.271 -13.359 1 97.56 203 LYS B CA 1
ATOM 3912 C C . LYS B 1 203 ? 7.242 -0.528 -13.57 1 97.56 203 LYS B C 1
ATOM 3914 O O . LYS B 1 203 ? 6.656 -1.386 -12.898 1 97.56 203 LYS B O 1
ATOM 3919 N N . ARG B 1 204 ? 6.648 0.169 -14.508 1 97.31 204 ARG B N 1
ATOM 3920 C CA . ARG B 1 204 ? 5.188 0.182 -14.547 1 97.31 204 ARG B CA 1
ATOM 3921 C C . ARG B 1 204 ? 4.672 -0.426 -15.844 1 97.31 204 ARG B C 1
ATOM 3923 O O . ARG B 1 204 ? 5.18 -0.119 -16.922 1 97.31 204 ARG B O 1
ATOM 3930 N N . VAL B 1 205 ? 3.656 -1.221 -15.68 1 97.19 205 VAL B N 1
ATOM 3931 C CA . VAL B 1 205 ? 2.906 -1.689 -16.844 1 97.19 205 VAL B CA 1
ATOM 3932 C C . VAL B 1 205 ? 1.426 -1.358 -16.672 1 97.19 205 VAL B C 1
ATOM 3934 O O . VAL B 1 205 ? 0.922 -1.309 -15.547 1 97.19 205 VAL B O 1
ATOM 3937 N N . GLN B 1 206 ? 0.828 -1.1 -17.75 1 96.06 206 GLN B N 1
ATOM 3938 C CA . GLN B 1 206 ? -0.624 -0.978 -17.828 1 96.06 206 GLN B CA 1
ATOM 3939 C C . GLN B 1 206 ? -1.259 -2.281 -18.297 1 96.06 206 GLN B C 1
ATOM 3941 O O . GLN B 1 206 ? -0.766 -2.914 -19.234 1 96.06 206 GLN B O 1
ATOM 3946 N N . ILE B 1 207 ? -2.318 -2.682 -17.656 1 94.88 207 ILE B N 1
ATOM 3947 C CA . ILE B 1 207 ? -2.979 -3.943 -17.953 1 94.88 207 ILE B CA 1
ATOM 3948 C C . ILE B 1 207 ? -4.391 -3.674 -18.469 1 94.88 207 ILE B C 1
ATOM 3950 O O . ILE B 1 207 ? -5.148 -2.916 -17.859 1 94.88 207 ILE B O 1
ATOM 3954 N N . LYS B 1 208 ? -4.699 -4.246 -19.531 1 94.38 208 LYS B N 1
ATOM 3955 C CA . LYS B 1 208 ? -6.035 -4.18 -20.125 1 94.38 208 LYS B CA 1
ATOM 3956 C C . LYS B 1 208 ? -6.668 -5.566 -20.203 1 94.38 208 LYS B C 1
ATOM 3958 O O . LYS B 1 208 ? -6.266 -6.391 -21.031 1 94.38 208 LYS B O 1
ATOM 3963 N N . PHE B 1 209 ? -7.691 -5.766 -19.453 1 92.94 209 PHE B N 1
ATOM 3964 C CA . PHE B 1 209 ? -8.352 -7.066 -19.406 1 92.94 209 PHE B CA 1
ATOM 3965 C C . PHE B 1 209 ? -9.25 -7.258 -20.625 1 92.94 209 PHE B C 1
ATOM 3967 O O . PHE B 1 209 ? -9.938 -6.328 -21.047 1 92.94 209 PHE B O 1
ATOM 3974 N N . GLU B 1 210 ? -9.203 -8.414 -21.125 1 91.94 210 GLU B N 1
ATOM 3975 C CA . GLU B 1 210 ? -9.945 -8.703 -22.359 1 91.94 210 GLU B CA 1
ATOM 3976 C C . GLU B 1 210 ? -11.102 -9.656 -22.094 1 91.94 210 GLU B C 1
ATOM 3978 O O . GLU B 1 210 ? -12.211 -9.453 -22.609 1 91.94 210 GLU B O 1
ATOM 3983 N N . GLN B 1 211 ? -10.758 -10.688 -21.359 1 91.44 211 GLN B N 1
ATOM 3984 C CA . GLN B 1 211 ? -11.766 -11.734 -21.203 1 91.44 211 GLN B CA 1
ATOM 3985 C C . GLN B 1 211 ? -11.531 -12.547 -19.938 1 91.44 211 GLN B C 1
ATOM 3987 O O . GLN B 1 211 ? -10.391 -12.75 -19.531 1 91.44 211 GLN B O 1
ATOM 3992 N N . GLY B 1 212 ? -12.742 -12.969 -19.406 1 91.75 212 GLY B N 1
ATOM 3993 C CA . GLY B 1 212 ? -12.703 -13.969 -18.359 1 91.75 212 GLY B CA 1
ATOM 3994 C C . GLY B 1 212 ? -12.961 -15.375 -18.859 1 91.75 212 GLY B C 1
ATOM 3995 O O . GLY B 1 212 ? -13.648 -15.562 -19.875 1 91.75 212 GLY B O 1
ATOM 3996 N N . VAL B 1 213 ? -12.414 -16.375 -18.188 1 92.5 213 VAL B N 1
ATOM 3997 C CA . VAL B 1 213 ? -12.562 -17.766 -18.594 1 92.5 213 VAL B CA 1
ATOM 3998 C C . VAL B 1 213 ? -12.812 -18.641 -17.375 1 92.5 213 VAL B C 1
ATOM 4000 O O . VAL B 1 213 ? -12.086 -18.562 -16.375 1 92.5 213 VAL B O 1
ATOM 4003 N N . ILE B 1 214 ? -13.828 -19.375 -17.391 1 89.5 214 ILE B N 1
ATOM 4004 C CA . ILE B 1 214 ? -14.047 -20.438 -16.422 1 89.5 214 ILE B CA 1
ATOM 4005 C C . ILE B 1 214 ? -13.562 -21.766 -16.984 1 89.5 214 ILE B C 1
ATOM 4007 O O . ILE B 1 214 ? -14.062 -22.234 -18 1 89.5 214 ILE B O 1
ATOM 4011 N N . GLY B 1 215 ? -12.555 -22.266 -16.312 1 89.19 215 GLY B N 1
ATOM 4012 C CA . GLY B 1 215 ? -11.984 -23.531 -16.781 1 89.19 215 GLY B CA 1
ATOM 4013 C C . GLY B 1 215 ? -12.906 -24.719 -16.578 1 89.19 215 GLY B C 1
ATOM 4014 O O . GLY B 1 215 ? -13.93 -24.609 -15.906 1 89.19 215 GLY B O 1
ATOM 4015 N N . THR B 1 216 ? -12.492 -25.781 -17.219 1 85.56 216 THR B N 1
ATOM 4016 C CA . THR B 1 216 ? -13.203 -27.031 -17.016 1 85.56 216 THR B CA 1
ATOM 4017 C C . THR B 1 216 ? -12.664 -27.781 -15.797 1 85.56 216 THR B C 1
ATOM 4019 O O . THR B 1 216 ? -11.453 -27.859 -15.594 1 85.56 216 THR B O 1
ATOM 4022 N N . PRO B 1 217 ? -13.633 -28.266 -15.039 1 84.56 217 PRO B N 1
ATOM 4023 C CA . PRO B 1 217 ? -13.18 -28.969 -13.836 1 84.56 217 PRO B CA 1
ATOM 4024 C C . PRO B 1 217 ? -12.32 -30.188 -14.172 1 84.56 217 PRO B C 1
ATOM 4026 O O . PRO B 1 217 ? -12.578 -30.891 -15.156 1 84.56 217 PRO B O 1
ATOM 4029 N N . GLN B 1 218 ? -11.25 -30.312 -13.438 1 82.94 218 GLN B N 1
ATOM 4030 C CA . GLN B 1 218 ? -10.445 -31.531 -13.469 1 82.94 218 GLN B CA 1
ATOM 4031 C C . GLN B 1 218 ? -10.844 -32.469 -12.336 1 82.94 218 GLN B C 1
ATOM 4033 O O . GLN B 1 218 ? -10.648 -32.156 -11.164 1 82.94 218 GLN B O 1
ATOM 4038 N N . LEU B 1 219 ? -11.453 -33.594 -12.703 1 79.56 219 LEU B N 1
ATOM 4039 C CA . LEU B 1 219 ? -12.07 -34.469 -11.734 1 79.56 219 LEU B CA 1
ATOM 4040 C C . LEU B 1 219 ? -11.031 -35.406 -11.109 1 79.56 219 LEU B C 1
ATOM 4042 O O . LEU B 1 219 ? -10.078 -35.812 -11.781 1 79.56 219 LEU B O 1
ATOM 4046 N N . THR B 1 220 ? -11.203 -35.406 -9.789 1 74.25 220 THR B N 1
ATOM 4047 C CA . THR B 1 220 ? -10.414 -36.438 -9.109 1 74.25 220 THR B CA 1
ATOM 4048 C C . THR B 1 220 ? -11.047 -37.812 -9.273 1 74.25 220 THR B C 1
ATOM 4050 O O . THR B 1 220 ? -12.273 -37.906 -9.375 1 74.25 220 THR B O 1
ATOM 4053 N N . ASP B 1 221 ? -10.336 -38.812 -9.75 1 63.22 221 ASP B N 1
ATOM 4054 C CA . ASP B 1 221 ? -10.883 -40.156 -10 1 63.22 221 ASP B CA 1
ATOM 4055 C C . ASP B 1 221 ? -11.766 -40.594 -8.844 1 63.22 221 ASP B C 1
ATOM 4057 O O . ASP B 1 221 ? -12.875 -41.094 -9.055 1 63.22 221 ASP B O 1
ATOM 4061 N N . SER B 1 222 ? -11.148 -40.875 -7.684 1 58.06 222 SER B N 1
ATOM 4062 C CA . SER B 1 222 ? -11.867 -41.688 -6.707 1 58.06 222 SER B CA 1
ATOM 4063 C C . SER B 1 222 ? -12.203 -40.906 -5.457 1 58.06 222 SER B C 1
ATOM 4065 O O . SER B 1 222 ? -11.312 -40.312 -4.832 1 58.06 222 SER B O 1
ATOM 4067 N N . ILE B 1 223 ? -13.445 -40.188 -5.551 1 55.81 223 ILE B N 1
ATOM 4068 C CA . ILE B 1 223 ? -13.867 -39.625 -4.27 1 55.81 223 ILE B CA 1
ATOM 4069 C C . ILE B 1 223 ? -14.172 -40.781 -3.291 1 55.81 223 ILE B C 1
ATOM 4071 O O . ILE B 1 223 ? -15.047 -41.594 -3.551 1 55.81 223 ILE B O 1
ATOM 4075 N N . GLU B 1 224 ? -13.273 -41.062 -2.451 1 58.75 224 GLU B N 1
ATOM 4076 C CA . GLU B 1 224 ? -13.547 -42.094 -1.433 1 58.75 224 GLU B CA 1
ATOM 4077 C C . GLU B 1 224 ? -14.32 -41.469 -0.259 1 58.75 224 GLU B C 1
ATOM 4079 O O . GLU B 1 224 ? -13.891 -40.5 0.325 1 58.75 224 GLU B O 1
ATOM 4084 N N . ILE B 1 225 ? -15.586 -41.781 -0.213 1 59 225 ILE B N 1
ATOM 4085 C CA . ILE B 1 225 ? -16.375 -41.375 0.95 1 59 225 ILE B CA 1
ATOM 4086 C C . ILE B 1 225 ? -15.797 -42.031 2.207 1 59 225 ILE B C 1
ATOM 4088 O O . ILE B 1 225 ? -15.719 -43.25 2.291 1 59 225 ILE B O 1
ATOM 4092 N N . PRO B 1 226 ? -15.359 -41.219 3.055 1 64.06 226 PRO B N 1
ATOM 4093 C CA . PRO B 1 226 ? -14.844 -41.844 4.273 1 64.06 226 PRO B CA 1
ATOM 4094 C C . PRO B 1 226 ? -15.922 -42.625 5.039 1 64.06 226 PRO B C 1
ATOM 4096 O O . PRO B 1 226 ? -17.109 -42.375 4.844 1 64.06 226 PRO B O 1
ATOM 4099 N N . GLU B 1 227 ? -15.406 -43.594 5.793 1 68.88 227 GLU B N 1
ATOM 4100 C CA . GLU B 1 227 ? -16.312 -44.375 6.613 1 68.88 227 GLU B CA 1
ATOM 4101 C C . GLU B 1 227 ? -16.906 -43.562 7.742 1 68.88 227 GLU B C 1
ATOM 4103 O O . GLU B 1 227 ? -18.062 -43.75 8.125 1 68.88 227 GLU B O 1
ATOM 4108 N N . TYR B 1 228 ? -16 -42.531 8.133 1 69.62 228 TYR B N 1
ATOM 4109 C CA . TYR B 1 228 ? -16.438 -41.719 9.242 1 69.62 228 TYR B CA 1
ATOM 4110 C C . TYR B 1 228 ? -16.156 -40.219 8.961 1 69.62 228 TYR B C 1
ATOM 4112 O O . TYR B 1 228 ? -15.242 -39.906 8.203 1 69.62 228 TYR B O 1
ATOM 4120 N N . VAL B 1 229 ? -17.047 -39.281 9.336 1 70.19 229 VAL B N 1
ATOM 4121 C CA . VAL B 1 229 ? -16.766 -37.844 9.32 1 70.19 229 VAL B CA 1
ATOM 4122 C C . VAL B 1 229 ? -16.938 -37.281 10.727 1 70.19 229 VAL B C 1
ATOM 4124 O O . VAL B 1 229 ? -17.812 -37.719 11.477 1 70.19 229 VAL B O 1
ATOM 4127 N N . GLU B 1 230 ? -15.977 -36.469 11.062 1 67.38 230 GLU B N 1
ATOM 4128 C CA . GLU B 1 230 ? -16.078 -35.812 12.375 1 67.38 230 GLU B CA 1
ATOM 4129 C C . GLU B 1 230 ? -16.812 -34.5 12.273 1 67.38 230 GLU B C 1
ATOM 4131 O O . GLU B 1 230 ? -16.422 -33.625 11.492 1 67.38 230 GLU B O 1
ATOM 4136 N N . VAL B 1 231 ? -17.906 -34.438 12.758 1 67.5 231 VAL B N 1
ATOM 4137 C CA . VAL B 1 231 ? -18.672 -33.188 12.867 1 67.5 231 VAL B CA 1
ATOM 4138 C C . VAL B 1 231 ? -18.812 -32.781 14.336 1 67.5 231 VAL B C 1
ATOM 4140 O O . VAL B 1 231 ? -19.406 -33.531 15.125 1 67.5 231 VAL B O 1
ATOM 4143 N N . LEU B 1 232 ? -18.312 -31.547 14.617 1 67.69 232 LEU B N 1
ATOM 4144 C CA . LEU B 1 232 ? -18.406 -31.016 15.977 1 67.69 232 LEU B CA 1
ATOM 4145 C C . LEU B 1 232 ? -17.875 -32.031 16.984 1 67.69 232 LEU B C 1
ATOM 4147 O O . LEU B 1 232 ? -18.469 -32.219 18.047 1 67.69 232 LEU B O 1
ATOM 4151 N N . GLY B 1 233 ? -16.844 -32.75 16.688 1 66.75 233 GLY B N 1
ATOM 4152 C CA . GLY B 1 233 ? -16.188 -33.656 17.609 1 66.75 233 GLY B CA 1
ATOM 4153 C C . GLY B 1 233 ? -16.797 -35.031 17.625 1 66.75 233 GLY B C 1
ATOM 4154 O O . GLY B 1 233 ? -16.328 -35.906 18.359 1 66.75 233 GLY B O 1
ATOM 4155 N N . GLN B 1 234 ? -17.891 -35.219 17.047 1 69.5 234 GLN B N 1
ATOM 4156 C CA . GLN B 1 234 ? -18.547 -36.531 17.031 1 69.5 234 GLN B CA 1
ATOM 4157 C C . GLN B 1 234 ? -18.25 -37.281 15.727 1 69.5 234 GLN B C 1
ATOM 4159 O O . GLN B 1 234 ? -18.297 -36.688 14.648 1 69.5 234 GLN B O 1
ATOM 4164 N N . LYS B 1 235 ? -17.766 -38.406 15.891 1 76.31 235 LYS B N 1
ATOM 4165 C CA . LYS B 1 235 ? -17.531 -39.281 14.742 1 76.31 235 LYS B CA 1
ATOM 4166 C C . LYS B 1 235 ? -18.844 -39.844 14.203 1 76.31 235 LYS B C 1
ATOM 4168 O O . LYS B 1 235 ? -19.562 -40.531 14.93 1 76.31 235 LYS B O 1
ATOM 4173 N N . ILE B 1 236 ? -19.281 -39.5 13.133 1 72.69 236 ILE B N 1
ATOM 4174 C CA . ILE B 1 236 ? -20.5 -40 12.492 1 72.69 236 ILE B CA 1
ATOM 4175 C C . ILE B 1 236 ? -20.141 -41.094 11.484 1 72.69 236 ILE B C 1
ATOM 4177 O O . ILE B 1 236 ? -19.328 -40.875 10.578 1 72.69 236 ILE B O 1
ATOM 4181 N N . ASP B 1 237 ? -20.594 -42.312 11.727 1 76.5 237 ASP B N 1
ATOM 4182 C CA . ASP B 1 237 ? -20.406 -43.438 10.82 1 76.5 237 ASP B CA 1
ATOM 4183 C C . ASP B 1 237 ? -21.219 -43.25 9.539 1 76.5 237 ASP B C 1
ATOM 4185 O O . ASP B 1 237 ? -22.438 -43.125 9.586 1 76.5 237 ASP B O 1
ATOM 4189 N N . LEU B 1 238 ? -20.578 -43.312 8.43 1 74.19 238 LEU B N 1
ATOM 4190 C CA . LEU B 1 238 ? -21.266 -43.031 7.172 1 74.19 238 LEU B CA 1
ATOM 4191 C C . LEU B 1 238 ? -21.672 -44.344 6.492 1 74.19 238 LEU B C 1
ATOM 4193 O O . LEU B 1 238 ? -22.344 -44.344 5.457 1 74.19 238 LEU B O 1
ATOM 4197 N N . ASN B 1 239 ? -21.469 -45.5 7.109 1 77.69 239 ASN B N 1
ATOM 4198 C CA . ASN B 1 239 ? -21.75 -46.781 6.496 1 77.69 239 ASN B CA 1
ATOM 4199 C C . ASN B 1 239 ? -23.25 -46.969 6.219 1 77.69 239 ASN B C 1
ATOM 4201 O O . ASN B 1 239 ? -23.625 -47.469 5.164 1 77.69 239 ASN B O 1
ATOM 4205 N N . PRO B 1 240 ? -24 -46.562 7.168 1 74.44 240 PRO B N 1
ATOM 4206 C CA . PRO B 1 240 ? -25.438 -46.781 6.926 1 74.44 240 PRO B CA 1
ATOM 4207 C C . PRO B 1 240 ? -25.953 -45.969 5.734 1 74.44 240 PRO B C 1
ATOM 4209 O O . PRO B 1 240 ? -26.984 -46.344 5.145 1 74.44 240 PRO B O 1
ATOM 4212 N N . ILE B 1 241 ? -25.312 -44.969 5.453 1 74.88 241 ILE B N 1
ATOM 4213 C CA . ILE B 1 241 ? -25.812 -44.125 4.363 1 74.88 241 ILE B CA 1
ATOM 4214 C C . ILE B 1 241 ? -24.828 -44.156 3.203 1 74.88 241 ILE B C 1
ATOM 4216 O O . ILE B 1 241 ? -24.891 -43.281 2.312 1 74.88 241 ILE B O 1
ATOM 4220 N N . ARG B 1 242 ? -23.938 -45 3.326 1 75.62 242 ARG B N 1
ATOM 4221 C CA . ARG B 1 242 ? -22.891 -45.094 2.318 1 75.62 242 ARG B CA 1
ATOM 4222 C C . ARG B 1 242 ? -23.484 -45.25 0.922 1 75.62 242 ARG B C 1
ATOM 4224 O O . ARG B 1 242 ? -22.969 -44.688 -0.042 1 75.62 242 ARG B O 1
ATOM 4231 N N . GLY B 1 243 ? -24.453 -46.125 0.873 1 71.62 243 GLY B N 1
ATOM 4232 C CA . GLY B 1 243 ? -25.094 -46.312 -0.418 1 71.62 243 GLY B CA 1
ATOM 4233 C C . GLY B 1 243 ? -25.625 -45 -1.005 1 71.62 243 GLY B C 1
ATOM 4234 O O . GLY B 1 243 ? -25.438 -44.719 -2.191 1 71.62 243 GLY B O 1
ATOM 4235 N N . LEU B 1 244 ? -26.375 -44.344 -0.175 1 69.25 244 LEU B N 1
ATOM 4236 C CA . LEU B 1 244 ? -26.906 -43.062 -0.621 1 69.25 244 LEU B CA 1
ATOM 4237 C C . LEU B 1 244 ? -25.781 -42.094 -0.975 1 69.25 244 LEU B C 1
ATOM 4239 O O . LEU B 1 244 ? -25.859 -41.375 -1.976 1 69.25 244 LEU B O 1
ATOM 4243 N N . LEU B 1 245 ? -24.766 -42.125 -0.2 1 69.06 245 LEU B N 1
ATOM 4244 C CA . LEU B 1 245 ? -23.641 -41.219 -0.428 1 69.06 245 LEU B CA 1
ATOM 4245 C C . LEU B 1 245 ? -22.906 -41.562 -1.722 1 69.06 245 LEU B C 1
ATOM 4247 O O . LEU B 1 245 ? -22.484 -40.688 -2.461 1 69.06 245 LEU B O 1
ATOM 4251 N N . THR B 1 246 ? -22.875 -42.875 -1.889 1 71.88 246 THR B N 1
ATOM 4252 C CA . THR B 1 246 ? -22.234 -43.344 -3.121 1 71.88 246 THR B CA 1
ATOM 4253 C C . THR B 1 246 ? -23.047 -42.906 -4.336 1 71.88 246 THR B C 1
ATOM 4255 O O . THR B 1 246 ? -22.484 -42.531 -5.367 1 71.88 246 THR B O 1
ATOM 4258 N N . SER B 1 247 ? -24.312 -43.125 -4.168 1 69.38 247 SER B N 1
ATOM 4259 C CA . SER B 1 247 ? -25.188 -42.719 -5.273 1 69.38 247 SER B CA 1
ATOM 4260 C C . SER B 1 247 ? -25.047 -41.219 -5.566 1 69.38 247 SER B C 1
ATOM 4262 O O . SER B 1 247 ? -24.953 -40.812 -6.727 1 69.38 247 SER B O 1
ATOM 4264 N N . VAL B 1 248 ? -25.156 -40.5 -4.52 1 67.75 248 VAL B N 1
ATOM 4265 C CA . VAL B 1 248 ? -25.016 -39.062 -4.672 1 67.75 248 VAL B CA 1
ATOM 4266 C C . VAL B 1 248 ? -23.641 -38.719 -5.262 1 67.75 248 VAL B C 1
ATOM 4268 O O . VAL B 1 248 ? -23.516 -37.875 -6.129 1 67.75 248 VAL B O 1
ATOM 4271 N N . GLN B 1 249 ? -22.734 -39.438 -4.789 1 68.31 249 GLN B N 1
ATOM 4272 C CA . GLN B 1 249 ? -21.375 -39.25 -5.289 1 68.31 249 GLN B CA 1
ATOM 4273 C C . GLN B 1 249 ? -21.281 -39.594 -6.773 1 68.31 249 GLN B C 1
ATOM 4275 O O . GLN B 1 249 ? -20.625 -38.906 -7.539 1 68.31 249 GLN B O 1
ATOM 4280 N N . ASP B 1 250 ? -21.812 -40.75 -7.125 1 70.69 250 ASP B N 1
ATOM 4281 C CA . ASP B 1 250 ? -21.781 -41.188 -8.516 1 70.69 250 ASP B CA 1
ATOM 4282 C C . ASP B 1 250 ? -22.469 -40.156 -9.422 1 70.69 250 ASP B C 1
ATOM 4284 O O . ASP B 1 250 ? -21.984 -39.875 -10.516 1 70.69 250 ASP B O 1
ATOM 4288 N N . THR B 1 251 ? -23.562 -39.75 -8.945 1 68.56 251 THR B N 1
ATOM 4289 C CA . THR B 1 251 ? -24.281 -38.75 -9.719 1 68.56 251 THR B CA 1
ATOM 4290 C C . THR B 1 251 ? -23.453 -37.469 -9.844 1 68.56 251 THR B C 1
ATOM 4292 O O . THR B 1 251 ? -23.359 -36.875 -10.93 1 68.56 251 THR B O 1
ATOM 4295 N N . ALA B 1 252 ? -22.906 -37.156 -8.719 1 68.12 252 ALA B N 1
ATOM 4296 C CA . ALA B 1 252 ? -22.078 -35.938 -8.727 1 68.12 252 ALA B CA 1
ATOM 4297 C C . ALA B 1 252 ? -20.875 -36.125 -9.656 1 68.12 252 ALA B C 1
ATOM 4299 O O . ALA B 1 252 ? -20.516 -35.188 -10.391 1 68.12 252 ALA B O 1
ATOM 4300 N N . SER B 1 253 ? -20.359 -37.281 -9.594 1 67.31 253 SER B N 1
ATOM 4301 C CA . SER B 1 253 ? -19.219 -37.562 -10.461 1 67.31 253 SER B CA 1
ATOM 4302 C C . SER B 1 253 ? -19.625 -37.562 -11.93 1 67.31 253 SER B C 1
ATOM 4304 O O . SER B 1 253 ? -18.859 -37.094 -12.781 1 67.31 253 SER B O 1
ATOM 4306 N N . SER B 1 254 ? -20.75 -38.125 -12.188 1 68.88 254 SER B N 1
ATOM 4307 C CA . SER B 1 254 ? -21.234 -38.125 -13.562 1 68.88 254 SER B CA 1
ATOM 4308 C C . SER B 1 254 ? -21.484 -36.719 -14.086 1 68.88 254 SER B C 1
ATOM 4310 O O . SER B 1 254 ? -21.109 -36.406 -15.211 1 68.88 254 SER B O 1
ATOM 4312 N N . VAL B 1 255 ? -22.078 -35.969 -13.336 1 67.81 255 VAL B N 1
ATOM 4313 C CA . VAL B 1 255 ? -22.328 -34.594 -13.703 1 67.81 255 VAL B CA 1
ATOM 4314 C C . VAL B 1 255 ? -21 -33.875 -13.898 1 67.81 255 VAL B C 1
ATOM 4316 O O . VAL B 1 255 ? -20.828 -33.125 -14.867 1 67.81 255 VAL B O 1
ATOM 4319 N N . ALA B 1 256 ? -20.141 -34.125 -12.977 1 67.25 256 ALA B N 1
ATOM 4320 C CA . ALA B 1 256 ? -18.828 -33.5 -13.055 1 67.25 256 ALA B CA 1
ATOM 4321 C C . ALA B 1 256 ? -18.125 -33.906 -14.352 1 67.25 256 ALA B C 1
ATOM 4323 O O . ALA B 1 256 ? -17.484 -33.062 -14.992 1 67.25 256 ALA B O 1
ATOM 4324 N N . ARG B 1 257 ? -18.25 -35.062 -14.734 1 72.44 257 ARG B N 1
ATOM 4325 C CA . ARG B 1 257 ? -17.641 -35.531 -15.969 1 72.44 257 ARG B CA 1
ATOM 4326 C C . ARG B 1 257 ? -18.266 -34.844 -17.188 1 72.44 257 ARG B C 1
ATOM 4328 O O . ARG B 1 257 ? -17.562 -34.5 -18.141 1 72.44 257 ARG B O 1
ATOM 4335 N N . THR B 1 258 ? -19.5 -34.688 -17.109 1 69.81 258 THR B N 1
ATOM 4336 C CA . THR B 1 258 ? -20.172 -34.031 -18.219 1 69.81 258 THR B CA 1
ATOM 4337 C C . THR B 1 258 ? -19.703 -32.594 -18.344 1 69.81 258 THR B C 1
ATOM 4339 O O . THR B 1 258 ? -19.469 -32.094 -19.453 1 69.81 258 THR B O 1
ATOM 4342 N N . ILE B 1 259 ? -19.562 -32 -17.281 1 71.31 259 ILE B N 1
ATOM 4343 C CA . ILE B 1 259 ? -19.156 -30.609 -17.281 1 71.31 259 ILE B CA 1
ATOM 4344 C C . ILE B 1 259 ? -17.688 -30.5 -17.672 1 71.31 259 ILE B C 1
ATOM 4346 O O . ILE B 1 259 ? -17.297 -29.578 -18.391 1 71.31 259 ILE B O 1
ATOM 4350 N N . SER B 1 260 ? -17 -31.531 -17.219 1 72.56 260 SER B N 1
ATOM 4351 C CA . SER B 1 260 ? -15.555 -31.547 -17.484 1 72.56 260 SER B CA 1
ATOM 4352 C C . SER B 1 260 ? -15.273 -31.703 -18.984 1 72.56 260 SER B C 1
ATOM 4354 O O . SER B 1 260 ? -14.195 -31.328 -19.453 1 72.56 260 SER B O 1
ATOM 4356 N N . SER B 1 261 ? -16.25 -32.188 -19.672 1 73 261 SER B N 1
ATOM 4357 C CA . SER B 1 261 ? -16.062 -32.406 -21.109 1 73 261 SER B CA 1
ATOM 4358 C C . SER B 1 261 ? -16.438 -31.172 -21.906 1 73 261 SER B C 1
ATOM 4360 O O . SER B 1 261 ? -16.203 -31.109 -23.109 1 73 261 SER B O 1
ATOM 4362 N N . GLN B 1 262 ? -17.016 -30.219 -21.266 1 74.38 262 GLN B N 1
ATOM 4363 C CA . GLN B 1 262 ? -17.391 -28.984 -21.938 1 74.38 262 GLN B CA 1
ATOM 4364 C C . GLN B 1 262 ? -16.203 -28.031 -22.062 1 74.38 262 GLN B C 1
ATOM 4366 O O . GLN B 1 262 ? -15.289 -28.062 -21.234 1 74.38 262 GLN B O 1
ATOM 4371 N N . PRO B 1 263 ? -16.156 -27.359 -23.234 1 81.06 263 PRO B N 1
ATOM 4372 C CA . PRO B 1 263 ? -15.094 -26.344 -23.344 1 81.06 263 PRO B CA 1
ATOM 4373 C C . PRO B 1 263 ? -15.203 -25.25 -22.297 1 81.06 263 PRO B C 1
ATOM 4375 O O . PRO B 1 263 ? -16.266 -25.047 -21.703 1 81.06 263 PRO B O 1
ATOM 4378 N N . PRO B 1 264 ? -14.102 -24.609 -22.031 1 84.69 264 PRO B N 1
ATOM 4379 C CA . PRO B 1 264 ? -14.148 -23.516 -21.078 1 84.69 264 PRO B CA 1
ATOM 4380 C C . PRO B 1 264 ? -15.172 -22.438 -21.453 1 84.69 264 PRO B C 1
ATOM 4382 O O . PRO B 1 264 ? -15.469 -22.25 -22.625 1 84.69 264 PRO B O 1
ATOM 4385 N N . LEU B 1 265 ? -15.711 -21.875 -20.438 1 87 265 LEU B N 1
ATOM 4386 C CA . LEU B 1 265 ? -16.688 -20.812 -20.641 1 87 265 LEU B CA 1
ATOM 4387 C C . LEU B 1 265 ? -16.016 -19.438 -20.625 1 87 265 LEU B C 1
ATOM 4389 O O . LEU B 1 265 ? -15.297 -19.109 -19.688 1 87 265 LEU B O 1
ATOM 4393 N N . LYS B 1 266 ? -16.25 -18.703 -21.719 1 89.06 266 LYS B N 1
ATOM 4394 C CA . LYS B 1 266 ? -15.695 -17.344 -21.812 1 89.06 266 LYS B CA 1
ATOM 4395 C C . LYS B 1 266 ? -16.766 -16.297 -21.516 1 89.06 266 LYS B C 1
ATOM 4397 O O . LYS B 1 266 ? -17.938 -16.484 -21.828 1 89.06 266 LYS B O 1
ATOM 4402 N N . PHE B 1 267 ? -16.328 -15.203 -20.812 1 87.38 267 PHE B N 1
ATOM 4403 C CA . PHE B 1 267 ? -17.266 -14.133 -20.547 1 87.38 267 PHE B CA 1
ATOM 4404 C C . PHE B 1 267 ? -16.578 -12.773 -20.609 1 87.38 267 PHE B C 1
ATOM 4406 O O . PHE B 1 267 ? -15.367 -12.672 -20.438 1 87.38 267 PHE B O 1
ATOM 4413 N N . SER B 1 268 ? -17.344 -11.781 -20.922 1 84.12 268 SER B N 1
ATOM 4414 C CA . SER B 1 268 ? -16.844 -10.422 -21.031 1 84.12 268 SER B CA 1
ATOM 4415 C C . SER B 1 268 ? -16.766 -9.75 -19.656 1 84.12 268 SER B C 1
ATOM 4417 O O . SER B 1 268 ? -17.594 -10.031 -18.781 1 84.12 268 SER B O 1
ATOM 4419 N N . LEU B 1 269 ? -15.75 -8.938 -19.516 1 84.62 269 LEU B N 1
ATOM 4420 C CA . LEU B 1 269 ? -15.602 -8.188 -18.266 1 84.62 269 LEU B CA 1
ATOM 4421 C C . LEU B 1 269 ? -16.219 -6.805 -18.391 1 84.62 269 LEU B C 1
ATOM 4423 O O . LEU B 1 269 ? -16.141 -6.176 -19.453 1 84.62 269 LEU B O 1
ATOM 4427 N N . PRO B 1 270 ? -16.766 -6.383 -17.328 1 76.25 270 PRO B N 1
ATOM 4428 C CA . PRO B 1 270 ? -17.297 -5.023 -17.375 1 76.25 270 PRO B CA 1
ATOM 4429 C C . PRO B 1 270 ? -16.219 -3.975 -17.656 1 76.25 270 PRO B C 1
ATOM 4431 O O . PRO B 1 270 ? -15.078 -4.125 -17.234 1 76.25 270 PRO B O 1
ATOM 4434 N N . ALA B 1 271 ? -16.656 -2.883 -18.359 1 70.5 271 ALA B N 1
ATOM 4435 C CA . ALA B 1 271 ? -15.742 -1.848 -18.844 1 70.5 271 ALA B CA 1
ATOM 4436 C C . ALA B 1 271 ? -15.008 -1.168 -17.688 1 70.5 271 ALA B C 1
ATOM 4438 O O . ALA B 1 271 ? -13.82 -0.873 -17.797 1 70.5 271 ALA B O 1
ATOM 4439 N N . ASP B 1 272 ? -15.711 -0.859 -16.609 1 68.19 272 ASP B N 1
ATOM 4440 C CA . ASP B 1 272 ? -15.141 -0.095 -15.5 1 68.19 272 ASP B CA 1
ATOM 4441 C C . ASP B 1 272 ? -13.992 -0.854 -14.844 1 68.19 272 ASP B C 1
ATOM 4443 O O . ASP B 1 272 ? -13.133 -0.25 -14.195 1 68.19 272 ASP B O 1
ATOM 4447 N N . ASN B 1 273 ? -13.969 -2.076 -15.109 1 65.94 273 ASN B N 1
ATOM 4448 C CA . ASN B 1 273 ? -12.953 -2.914 -14.492 1 65.94 273 ASN B CA 1
ATOM 4449 C C . ASN B 1 273 ? -11.992 -3.488 -15.523 1 65.94 273 ASN B C 1
ATOM 4451 O O . ASN B 1 273 ? -11.234 -4.414 -15.227 1 65.94 273 ASN B O 1
ATOM 4455 N N . ALA B 1 274 ? -11.922 -2.75 -16.5 1 77.75 274 ALA B N 1
ATOM 4456 C CA . ALA B 1 274 ? -11.227 -3.389 -17.625 1 77.75 274 ALA B CA 1
ATOM 4457 C C . ALA B 1 274 ? -9.773 -2.943 -17.688 1 77.75 274 ALA B C 1
ATOM 4459 O O . ALA B 1 274 ? -9 -3.451 -18.5 1 77.75 274 ALA B O 1
ATOM 4460 N N . GLN B 1 275 ? -9.398 -2.047 -16.812 1 87.25 275 GLN B N 1
ATOM 4461 C CA . GLN B 1 275 ? -7.996 -1.643 -16.859 1 87.25 275 GLN B CA 1
ATOM 4462 C C . GLN B 1 275 ? -7.41 -1.554 -15.453 1 87.25 275 GLN B C 1
ATOM 4464 O O . GLN B 1 275 ? -8.133 -1.291 -14.484 1 87.25 275 GLN B O 1
ATOM 4469 N N . SER B 1 276 ? -6.164 -1.882 -15.383 1 91.69 276 SER B N 1
ATOM 4470 C CA . SER B 1 276 ? -5.395 -1.771 -14.148 1 91.69 276 SER B CA 1
ATOM 4471 C C . SER B 1 276 ? -3.924 -1.491 -14.43 1 91.69 276 SER B C 1
ATOM 4473 O O . SER B 1 276 ? -3.539 -1.275 -15.586 1 91.69 276 SER B O 1
ATOM 4475 N N . TRP B 1 277 ? -3.199 -1.21 -13.453 1 94.88 277 TRP B N 1
ATOM 4476 C CA . TRP B 1 277 ? -1.758 -1.031 -13.594 1 94.88 277 TRP B CA 1
ATOM 4477 C C . TRP B 1 277 ? -1.012 -1.747 -12.469 1 94.88 277 TRP B C 1
ATOM 4479 O O . TRP B 1 277 ? -1.596 -2.064 -11.43 1 94.88 277 TRP B O 1
ATOM 4489 N N . LEU B 1 278 ? 0.258 -2.084 -12.758 1 96.06 278 LEU B N 1
ATOM 4490 C CA . LEU B 1 278 ? 1.126 -2.766 -11.805 1 96.06 278 LEU B CA 1
ATOM 4491 C C . LEU B 1 278 ? 2.537 -2.186 -11.844 1 96.06 278 LEU B C 1
ATOM 4493 O O . LEU B 1 278 ? 3.068 -1.908 -12.914 1 96.06 278 LEU B O 1
ATOM 4497 N N . LEU B 1 279 ? 3.066 -1.987 -10.641 1 97.19 279 LEU B N 1
ATOM 4498 C CA . LEU B 1 279 ? 4.473 -1.631 -10.477 1 97.19 279 LEU B CA 1
ATOM 4499 C C . LEU B 1 279 ? 5.273 -2.809 -9.93 1 97.19 279 LEU B C 1
ATOM 4501 O O . LEU B 1 279 ? 4.906 -3.391 -8.906 1 97.19 279 LEU B O 1
ATOM 4505 N N . THR B 1 280 ? 6.277 -3.158 -10.625 1 98.38 280 THR B N 1
ATOM 4506 C CA . THR B 1 280 ? 7.191 -4.16 -10.086 1 98.38 280 THR B CA 1
ATOM 4507 C C . THR B 1 280 ? 8.367 -3.49 -9.383 1 98.38 280 THR B C 1
ATOM 4509 O O . THR B 1 280 ? 9.148 -2.777 -10.016 1 98.38 280 THR B O 1
ATOM 4512 N N . THR B 1 281 ? 8.539 -3.805 -8.086 1 97.88 281 THR B N 1
ATOM 4513 C CA . THR B 1 281 ? 9.492 -3.049 -7.277 1 97.88 281 THR B CA 1
ATOM 4514 C C . THR B 1 281 ? 10.664 -3.93 -6.863 1 97.88 281 THR B C 1
ATOM 4516 O O . THR B 1 281 ? 11.688 -3.428 -6.383 1 97.88 281 THR B O 1
ATOM 4519 N N . TYR B 1 282 ? 10.609 -5.215 -6.996 1 98.56 282 TYR B N 1
ATOM 4520 C CA . TYR B 1 282 ? 11.688 -6.184 -6.848 1 98.56 282 TYR B CA 1
ATOM 4521 C C . TYR B 1 282 ? 11.516 -7.348 -7.812 1 98.56 282 TYR B C 1
ATOM 4523 O O . TYR B 1 282 ? 10.398 -7.84 -8.008 1 98.56 282 TYR B O 1
ATOM 4531 N N . LEU B 1 283 ? 12.57 -7.742 -8.43 1 98.75 283 LEU B N 1
ATOM 4532 C CA . LEU B 1 283 ? 12.492 -8.852 -9.367 1 98.75 283 LEU B CA 1
ATOM 4533 C C . LEU B 1 283 ? 13.82 -9.609 -9.43 1 98.75 283 LEU B C 1
ATOM 4535 O O . LEU B 1 283 ? 14.859 -9.023 -9.727 1 98.75 283 LEU B O 1
ATOM 4539 N N . ASP B 1 284 ? 13.797 -10.82 -9.078 1 98.06 284 ASP B N 1
ATOM 4540 C CA . ASP B 1 284 ? 14.883 -11.742 -9.383 1 98.06 284 ASP B CA 1
ATOM 4541 C C . ASP B 1 284 ? 14.352 -13.078 -9.883 1 98.06 284 ASP B C 1
ATOM 4543 O O . ASP B 1 284 ? 13.203 -13.172 -10.328 1 98.06 284 ASP B O 1
ATOM 4547 N N . LYS B 1 285 ? 15.18 -14.086 -9.945 1 97.38 285 LYS B N 1
ATOM 4548 C CA . LYS B 1 285 ? 14.797 -15.336 -10.594 1 97.38 285 LYS B CA 1
ATOM 4549 C C . LYS B 1 285 ? 13.742 -16.078 -9.781 1 97.38 285 LYS B C 1
ATOM 4551 O O . LYS B 1 285 ? 13.047 -16.953 -10.305 1 97.38 285 LYS B O 1
ATOM 4556 N N . ASP B 1 286 ? 13.555 -15.695 -8.469 1 98.12 286 ASP B N 1
ATOM 4557 C CA . ASP B 1 286 ? 12.711 -16.484 -7.574 1 98.12 286 ASP B CA 1
ATOM 4558 C C . ASP B 1 286 ? 11.523 -15.656 -7.078 1 98.12 286 ASP B C 1
ATOM 4560 O O . ASP B 1 286 ? 10.438 -16.203 -6.844 1 98.12 286 ASP B O 1
ATOM 4564 N N . ILE B 1 287 ? 11.734 -14.336 -6.887 1 98.62 287 ILE B N 1
ATOM 4565 C CA . ILE B 1 287 ? 10.742 -13.523 -6.191 1 98.62 287 ILE B CA 1
ATOM 4566 C C . ILE B 1 287 ? 10.422 -12.281 -7.02 1 98.62 287 ILE B C 1
ATOM 4568 O O . ILE B 1 287 ? 11.32 -11.664 -7.598 1 98.62 287 ILE B O 1
ATOM 4572 N N . ARG B 1 288 ? 9.195 -11.992 -7.102 1 98.75 288 ARG B N 1
ATOM 4573 C CA . ARG B 1 288 ? 8.68 -10.75 -7.668 1 98.75 288 ARG B CA 1
ATOM 4574 C C . ARG B 1 288 ? 7.793 -10.016 -6.668 1 98.75 288 ARG B C 1
ATOM 4576 O O . ARG B 1 288 ? 6.855 -10.594 -6.117 1 98.75 288 ARG B O 1
ATOM 4583 N N . ILE B 1 289 ? 8.125 -8.812 -6.344 1 98.56 289 ILE B N 1
ATOM 4584 C CA . ILE B 1 289 ? 7.281 -7.953 -5.523 1 98.56 289 ILE B CA 1
ATOM 4585 C C . ILE B 1 289 ? 6.668 -6.855 -6.387 1 98.56 289 ILE B C 1
ATOM 4587 O O . ILE B 1 289 ? 7.383 -6.137 -7.09 1 98.56 289 ILE B O 1
ATOM 4591 N N . SER B 1 290 ? 5.363 -6.801 -6.355 1 97.81 290 SER B N 1
ATOM 4592 C CA . SER B 1 290 ? 4.625 -5.824 -7.148 1 97.81 290 SER B CA 1
ATOM 4593 C C . SER B 1 290 ? 3.672 -5.012 -6.281 1 97.81 290 SER B C 1
ATOM 4595 O O . SER B 1 290 ? 3.309 -5.441 -5.184 1 97.81 290 SER B O 1
ATOM 4597 N N . ARG B 1 291 ? 3.412 -3.852 -6.785 1 95.56 291 ARG B N 1
ATOM 4598 C CA . ARG B 1 291 ? 2.443 -2.984 -6.121 1 95.56 291 ARG B CA 1
ATOM 4599 C C . ARG B 1 291 ? 1.368 -2.521 -7.102 1 95.56 291 ARG B C 1
ATOM 4601 O O . ARG B 1 291 ? 1.649 -2.293 -8.281 1 95.56 291 ARG B O 1
ATOM 4608 N N . GLY B 1 292 ? 0.211 -2.42 -6.629 1 91.38 292 GLY B N 1
ATOM 4609 C CA . GLY B 1 292 ? -0.909 -2.029 -7.469 1 91.38 292 GLY B CA 1
ATOM 4610 C C . GLY B 1 292 ? -1.641 -0.803 -6.961 1 91.38 292 GLY B C 1
ATOM 4611 O O . GLY B 1 292 ? -1.103 -0.046 -6.148 1 91.38 292 GLY B O 1
ATOM 4612 N N . ASP B 1 293 ? -2.797 -0.724 -7.578 1 83.19 293 ASP B N 1
ATOM 4613 C CA . ASP B 1 293 ? -3.615 0.445 -7.27 1 83.19 293 ASP B CA 1
ATOM 4614 C C . ASP B 1 293 ? -4 0.471 -5.793 1 83.19 293 ASP B C 1
ATOM 4616 O O . ASP B 1 293 ? -4.277 -0.572 -5.199 1 83.19 293 ASP B O 1
ATOM 4620 N N . GLY B 1 294 ? -3.85 1.597 -5.062 1 77.94 294 GLY B N 1
ATOM 4621 C CA . GLY B 1 294 ? -4.145 1.753 -3.646 1 77.94 294 GLY B CA 1
ATOM 4622 C C . GLY B 1 294 ? -2.945 1.484 -2.756 1 77.94 294 GLY B C 1
ATOM 4623 O O . GLY B 1 294 ? -3.039 1.589 -1.531 1 77.94 294 GLY B O 1
ATOM 4624 N N . GLY B 1 295 ? -1.866 1.026 -3.4 1 81.88 295 GLY B N 1
ATOM 4625 C CA . GLY B 1 295 ? -0.642 0.831 -2.641 1 81.88 295 GLY B CA 1
ATOM 4626 C C . GLY B 1 295 ? -0.481 -0.586 -2.123 1 81.88 295 GLY B C 1
ATOM 4627 O O . GLY B 1 295 ? 0.483 -0.889 -1.417 1 81.88 295 GLY B O 1
ATOM 4628 N N . SER B 1 296 ? -1.35 -1.461 -2.49 1 90.88 296 SER B N 1
ATOM 4629 C CA . SER B 1 296 ? -1.274 -2.852 -2.051 1 90.88 296 SER B CA 1
ATOM 4630 C C . SER B 1 296 ? -0.02 -3.533 -2.586 1 90.88 296 SER B C 1
ATOM 4632 O O . SER B 1 296 ? 0.502 -3.148 -3.635 1 90.88 296 SER B O 1
ATOM 4634 N N . VAL B 1 297 ? 0.378 -4.508 -1.848 1 96.19 297 VAL B N 1
ATOM 4635 C CA . VAL B 1 297 ? 1.592 -5.219 -2.236 1 96.19 297 VAL B CA 1
ATOM 4636 C C . VAL B 1 297 ? 1.255 -6.664 -2.588 1 96.19 297 VAL B C 1
ATOM 4638 O O . VAL B 1 297 ? 0.349 -7.258 -1.999 1 96.19 297 VAL B O 1
ATOM 4641 N N . PHE B 1 298 ? 1.956 -7.238 -3.568 1 97.44 298 PHE B N 1
ATOM 4642 C CA . PHE B 1 298 ? 1.89 -8.633 -3.982 1 97.44 298 PHE B CA 1
ATOM 4643 C C . PHE B 1 298 ? 3.275 -9.266 -3.975 1 97.44 298 PHE B C 1
ATOM 4645 O O . PHE B 1 298 ? 4.188 -8.781 -4.645 1 97.44 298 PHE B O 1
ATOM 4652 N N . VAL B 1 299 ? 3.416 -10.258 -3.156 1 98.44 299 VAL B N 1
ATOM 4653 C CA . VAL B 1 299 ? 4.633 -11.062 -3.188 1 98.44 299 VAL B CA 1
ATOM 4654 C C . VAL B 1 299 ? 4.375 -12.352 -3.957 1 98.44 299 VAL B C 1
ATOM 4656 O O . VAL B 1 299 ? 3.541 -13.164 -3.557 1 98.44 299 VAL B O 1
ATOM 4659 N N . LEU B 1 300 ? 5.094 -12.5 -5.043 1 98.69 300 LEU B N 1
ATOM 4660 C CA . LEU B 1 300 ? 4.918 -13.664 -5.91 1 98.69 300 LEU B CA 1
ATOM 4661 C C . LEU B 1 300 ? 6.215 -14.461 -6.02 1 98.69 300 LEU B C 1
ATOM 4663 O O . LEU B 1 300 ? 7.301 -13.883 -6.066 1 98.69 300 LEU B O 1
ATOM 4667 N N . ILE B 1 301 ? 6.082 -15.711 -6.062 1 98.69 301 ILE B N 1
ATOM 4668 C CA . ILE B 1 301 ? 7.215 -16.625 -6.203 1 98.69 301 ILE B CA 1
ATOM 4669 C C . ILE B 1 301 ? 7.105 -17.391 -7.52 1 98.69 301 ILE B C 1
ATOM 4671 O O . ILE B 1 301 ? 6.031 -17.875 -7.875 1 98.69 301 ILE B O 1
ATOM 4675 N N . LYS B 1 302 ? 8.203 -17.469 -8.211 1 98.44 302 LYS B N 1
ATOM 4676 C CA . LYS B 1 302 ? 8.219 -18.125 -9.516 1 98.44 302 LYS B CA 1
ATOM 4677 C C . LYS B 1 302 ? 7.895 -19.609 -9.391 1 98.44 302 LYS B C 1
ATOM 4679 O O . LYS B 1 302 ? 8.391 -20.281 -8.484 1 98.44 302 LYS B O 1
ATOM 4684 N N . GLU B 1 303 ? 7.027 -20.078 -10.305 1 97.94 303 GLU B N 1
ATOM 4685 C CA . GLU B 1 303 ? 6.773 -21.516 -10.336 1 97.94 303 GLU B CA 1
ATOM 4686 C C . GLU B 1 303 ? 8.07 -22.297 -10.508 1 97.94 303 GLU B C 1
ATOM 4688 O O . GLU B 1 303 ? 8.891 -21.984 -11.367 1 97.94 303 GLU B O 1
ATOM 4693 N N . GLY B 1 304 ? 8.266 -23.344 -9.656 1 95.88 304 GLY B N 1
ATOM 4694 C CA . GLY B 1 304 ? 9.461 -24.172 -9.719 1 95.88 304 GLY B CA 1
ATOM 4695 C C . GLY B 1 304 ? 10.555 -23.703 -8.781 1 95.88 304 GLY B C 1
ATOM 4696 O O . GLY B 1 304 ? 11.555 -24.406 -8.586 1 95.88 304 GLY B O 1
ATOM 4697 N N . SER B 1 305 ? 10.406 -22.5 -8.25 1 96.81 305 SER B N 1
ATOM 4698 C CA . SER B 1 305 ? 11.406 -22 -7.32 1 96.81 305 SER B CA 1
ATOM 4699 C C . SER B 1 305 ? 11.461 -22.844 -6.051 1 96.81 305 SER B C 1
ATOM 4701 O O . SER B 1 305 ? 10.43 -23.281 -5.547 1 96.81 305 SER B O 1
ATOM 4703 N N . PRO B 1 306 ? 12.633 -23.016 -5.477 1 95.06 306 PRO B N 1
ATOM 4704 C CA . PRO B 1 306 ? 12.766 -23.75 -4.207 1 95.06 306 P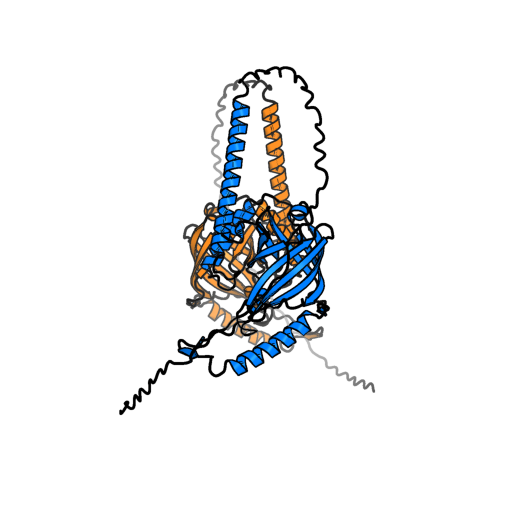RO B CA 1
ATOM 4705 C C . PRO B 1 306 ? 12.102 -23.016 -3.041 1 95.06 306 PRO B C 1
ATOM 4707 O O . PRO B 1 306 ? 11.891 -23.609 -1.979 1 95.06 306 PRO B O 1
ATOM 4710 N N . LEU B 1 307 ? 11.727 -21.797 -3.205 1 95.56 307 LEU B N 1
ATOM 4711 C CA . LEU B 1 307 ? 11.141 -20.984 -2.135 1 95.56 307 LEU B CA 1
ATOM 4712 C C . LEU B 1 307 ? 9.656 -21.297 -1.973 1 95.56 307 LEU B C 1
ATOM 4714 O O . LEU B 1 307 ? 9.039 -20.906 -0.981 1 95.56 307 LEU B O 1
ATOM 4718 N N . LEU B 1 308 ? 8.938 -21.859 -2.914 1 92.44 308 LEU B N 1
ATOM 4719 C CA . LEU B 1 308 ? 7.527 -22.203 -2.826 1 92.44 308 LEU B CA 1
ATOM 4720 C C . LEU B 1 308 ? 7.297 -23.297 -1.786 1 92.44 308 LEU B C 1
ATOM 4722 O O . LEU B 1 308 ? 6.238 -23.344 -1.159 1 92.44 308 LEU B O 1
ATOM 4726 N N . ASN B 1 309 ? 8.148 -24.328 -1.711 1 72.25 309 ASN B N 1
ATOM 4727 C CA . ASN B 1 309 ? 8.047 -25.453 -0.796 1 72.25 309 ASN B CA 1
ATOM 4728 C C . ASN B 1 309 ? 9.148 -25.422 0.256 1 72.25 309 ASN B C 1
ATOM 4730 O O . ASN B 1 309 ? 10.188 -26.078 0.093 1 72.25 309 ASN B O 1
ATOM 4734 N N . PRO B 1 310 ? 9.055 -24.422 1.263 1 50.38 310 PRO B N 1
ATOM 4735 C CA . PRO B 1 310 ? 10.25 -24.422 2.109 1 50.38 310 PRO B CA 1
ATOM 4736 C C . PRO B 1 310 ? 10.461 -25.75 2.83 1 50.38 310 PRO B C 1
ATOM 4738 O O . PRO B 1 310 ? 9.516 -26.516 3.014 1 50.38 310 PRO B O 1
#